Protein AF-0000000078511393 (afdb_homodimer)

Solvent-accessible surface area (backbone atoms only — not comparable to full-atom values): 33501 Å² total; per-residue (Å²): 124,83,85,69,61,83,56,38,79,64,50,38,67,66,42,56,31,80,52,34,59,88,73,84,54,63,64,40,67,82,50,78,73,75,74,79,82,67,71,33,25,36,40,36,30,40,39,42,72,92,37,45,67,39,40,51,51,43,50,43,23,46,54,34,36,78,50,62,76,45,81,81,62,64,69,88,68,57,62,88,63,53,45,48,44,35,40,35,16,26,69,52,62,53,48,86,48,57,86,41,86,64,43,66,75,23,39,40,36,29,39,56,57,46,43,56,50,43,46,44,64,56,70,55,43,48,47,34,48,56,73,28,50,33,38,36,47,29,57,36,52,46,44,48,88,57,33,38,32,59,60,42,52,52,48,34,60,73,62,52,41,26,30,29,24,55,6,24,38,79,86,68,26,63,81,89,52,73,56,46,43,51,45,94,88,40,57,57,50,31,62,34,74,43,76,38,89,94,74,46,72,24,42,90,81,46,63,45,60,74,26,8,19,43,52,62,82,53,45,28,32,25,26,41,67,21,36,32,16,45,52,24,52,49,48,70,88,40,40,72,52,44,63,50,44,72,54,44,36,58,25,15,84,60,59,18,56,61,11,14,25,26,29,28,69,30,27,30,27,34,60,70,67,66,79,77,55,49,91,44,41,67,44,32,52,51,31,36,51,53,38,25,52,51,44,53,50,43,46,51,49,12,52,71,70,27,83,84,54,69,64,68,79,68,62,79,107,123,84,84,69,61,83,56,38,79,62,50,36,68,68,42,55,32,78,51,36,57,86,74,85,56,63,63,41,66,82,53,77,72,75,76,78,81,68,72,32,27,36,41,36,31,40,40,43,71,90,38,47,68,40,40,52,52,44,51,41,24,46,52,35,40,80,51,63,79,46,82,83,62,65,71,88,68,58,66,91,63,53,47,47,43,35,42,34,16,24,69,50,62,54,48,86,46,58,87,39,86,63,43,69,75,23,40,40,36,27,39,58,57,45,44,55,49,46,47,43,64,55,71,54,43,49,46,35,49,58,73,27,51,36,39,35,46,30,57,38,52,46,44,48,88,57,34,38,32,59,61,42,51,53,48,34,61,74,62,51,42,25,30,32,24,57,8,27,39,77,86,70,25,62,81,89,54,77,57,46,43,51,45,94,86,41,58,58,48,31,62,38,72,44,76,40,89,94,73,46,73,26,40,92,81,46,63,45,59,75,28,7,19,45,52,61,79,52,45,29,34,24,26,41,68,23,38,32,17,45,54,26,53,47,48,68,88,40,39,72,52,45,63,52,44,72,54,46,36,60,25,15,84,60,58,18,55,61,12,14,23,26,28,29,68,30,25,30,26,36,60,71,68,64,77,78,55,46,92,43,40,67,45,32,50,50,32,38,52,52,40,23,52,51,44,52,51,43,47,53,50,10,53,69,69,27,85,83,57,68,64,69,79,65,62,79,106

Foldseek 3Di:
DPDDDPPCVVPDPVVDQQAAEPQDWDPDDPIPPPPPPAAAEEEEEADEPVLLVLQLVVCCQQFVVVCVVVVPDDPVPRPDTSYAYEYEYQCQDQVVNVVRPCSVRHHYHYDHLAALQLCCLPPVALRYHVRHFKYKSAYSQKAFPQAHNVVVVVLLVVLQAQKEFAAADPPQADDDAPQSHADQVDQKAFFDQAQDPPRDGQHPPDQFPPGGLFDDNRIMMGGSQLVNVLSVLRDNVLRLSPQSRRVSCVSQVDRSRRRYIYGRSRHMHHNPDPPRCVVPVVVVVVSNVVSNVVSVVVVVVCVVVDPPDDDPNVVVD/DPDDDPPCVVPDPVVDQQAAEPQDWDPDDDIPPPPPPAAAEEEEEADEPVLLVLQLVVCCQQWVVVCVVVVPDDPVPRPDTSYAYEYEYQCQDQVVNVVRPCSVRHHYHYDHLAALQLCCLPPVALRHHVRHFKYKSAYSQKAFPQAHNVVVVVLLVVLQAQKEFAAADPPQADDDAPQSHADQVDQKAFFDAQQDPPGDGQDPPDQFPPGGLFDDNRTMMGGSQLCNVLSVLRDNVLRLSPQSRRVSCVSQVDRSRRRYIYGRSGHMHHNPDPDRCNVPVVVVVVSNVVSNVVSVVVVVVCVVVDPPDDDPNVVVD

InterPro domains:
  IPR007877 Protein of unknown function DUF707 [PF05212] (4-72)
  IPR007877 Protein of unknown function DUF707 [PF05212] (75-304)
  IPR007877 Protein of unknown function DUF707 [PTHR31210] (3-306)

Nearest PDB structures (foldseek):
  8bz7-assembly2_B  TM=5.680E-01  e=9.044E-05  Listeria monocytogenes
  4kt7-assembly1_A  TM=5.325E-01  e=1.238E-04  Anaerococcus prevotii DSM 20548
  6h4m-assembly4_Q  TM=5.517E-01  e=2.473E-04  Staphylococcus aureus subsp. aureus N315
  4kt7-assembly1_B  TM=5.233E-01  e=2.322E-04  Anaerococcus prevotii DSM 20548
  2pa4-assembly1_B  TM=4.395E-01  e=1.350E-03  Corynebacterium glutamicum ATCC 13032

Organism: Citrus clementina (NCBI:txid85681)

Radius of gyration: 25.62 Å; Cα contacts (8 Å, |Δi|>4): 1292; chains: 2; bounding box: 56×79×61 Å

Secondary structure (DSSP, 8-state):
---PPTT-TTS-GGG-----------SSSS-----TTS--EEEEEEE-GGGHHHHHHHHHHHHSHHHHT-TT--GGG--S-SEEEEEEETTS--GGGTTSTTGGGSEEEE-TT--HHHHHHHH--TTTSTT-SEEEEE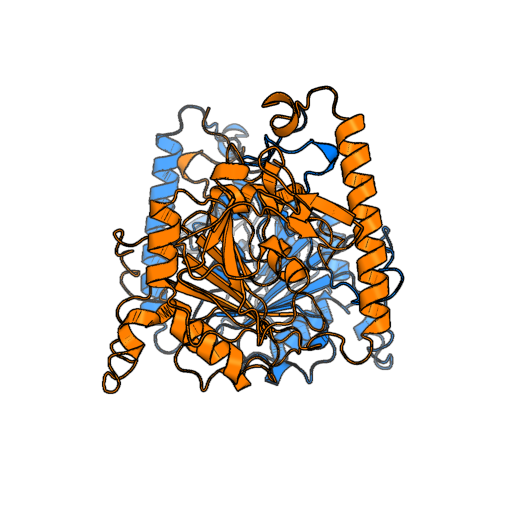-S-EE-TT--HHHHHHHHHHHT-SEEEEEEPTTTS--S-GGGB--TT-SEE-B--SB-TTS-B--TT--STTTBS---TTS-EEEHHHHHHHHHHS-SS-SS-TTGGGGGGGGSSS-HHHHEEEEEEEEEEE-----SSGGGHHHHHHHHHHHHHHHHHHHHHHHHH-TT---HHHHT-/---PPTT-TTS-GGG-----------SSSS-----TTS--EEEEEEE-GGGHHHHHHHHHHHHSHHHHT-TT--GGG--S-SEEEEEEETTS--GGGTTSTTGGGSEEEE-TT--HHHHHHHH--TTTSTT-SEEEEE-S-EE-TT--HHHHHHHHHHHT-SEEEEEEPTTTS--S-GGGB--TT-SEE-B--SEETTTEEP-TT--STTTBS---TTS-EEEHHHHHHHHHHS-SS-SS-TTGGGGGGGGSSS-HHHHEEEEEEEEEEE-----SSGGGHHHHHHHHHHHHHHHHHHHHHHHHH-TT---HHHHT-

Sequence (634 aa):
TQWRPRGSETLPSGIVARTSDYEMRSLSGKGNKKNSKTSMSLLAIAAGIKQKESVNKIVKKVKYAEYFLLQFVSMSQFPPSDFVVMLFHYDGVVDAWRDLEWSAHAIHVSAINQTKWWFAKRFLHPDIISDYAYVFLWDEDLGVDNFNGKRYISIVKEEGLEISQPALDPDLSELHHHLTVRNNRTRVHRKIHKLISGGRKCDLNSTKPPCAGFVEMMAPVFSIASWRCAWHMIQNDLVHAWGVDFQLGYCGQGDPTKSIGIVDAEYIVHYGLPTLGGLVAKKVRNRSYVELEIFKNRWRSSVKDDDCWVDLLEQSKTQWRPRGSETLPSGIVARTSDYEMRSLSGKGNKKNSKTSMSLLAIAAGIKQKESVNKIVKKVKYAEYFLLQFVSMSQFPPSDFVVMLFHYDGVVDAWRDLEWSAHAIHVSAINQTKWWFAKRFLHPDIISDYAYVFLWDEDLGVDNFNGKRYISIVKEEGLEISQPALDPDLSELHHHLTVRNNRTRVHRKIHKLISGGRKCDLNSTKPPCAGFVEMMAPVFSIASWRCAWHMIQNDLVHAWGVDFQLGYCGQGDPTKSIGIVDAEYIVHYGLPTLGGLVAKKVRNRSYVELEIFKNRWRSSVKDDDCWVDLLEQSK

Structure (mmCIF, N/CA/C/O backbone):
data_AF-0000000078511393-model_v1
#
loop_
_entity.id
_entity.type
_entity.pdbx_description
1 polymer 'Uncharacterized protein'
#
loop_
_atom_site.group_PDB
_atom_site.id
_atom_site.type_symbol
_atom_site.label_atom_id
_atom_site.label_alt_id
_atom_site.label_comp_id
_atom_site.label_asym_id
_atom_site.label_entity_id
_atom_site.label_seq_id
_atom_site.pdbx_PDB_ins_code
_atom_site.Cartn_x
_atom_site.Cartn_y
_atom_site.Cartn_z
_atom_site.occupancy
_atom_site.B_iso_or_equiv
_atom_site.auth_seq_id
_atom_site.auth_comp_id
_atom_site.auth_asym_id
_atom_site.auth_atom_id
_atom_site.pdbx_PDB_model_num
ATOM 1 N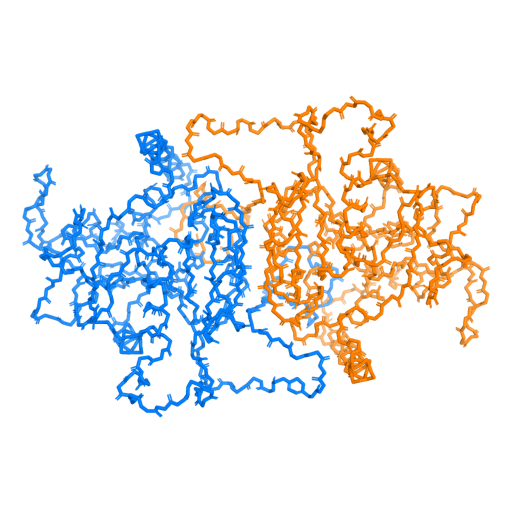 N . THR A 1 1 ? 24.219 -5.52 15.031 1 37.34 1 THR A N 1
ATOM 2 C CA . THR A 1 1 ? 23.797 -4.129 14.938 1 37.34 1 THR A CA 1
ATOM 3 C C . THR A 1 1 ? 22.391 -4.031 14.336 1 37.34 1 THR A C 1
ATOM 5 O O . THR A 1 1 ? 22.125 -4.621 13.289 1 37.34 1 THR A O 1
ATOM 8 N N . GLN A 1 2 ? 21.516 -3.951 15.242 1 53.78 2 GLN A N 1
ATOM 9 C CA . GLN A 1 2 ? 20.109 -4.008 14.844 1 53.78 2 GLN A CA 1
ATOM 10 C C . GLN A 1 2 ? 19.859 -3.129 13.625 1 53.78 2 GLN A C 1
ATOM 12 O O . GLN A 1 2 ? 20.25 -1.964 13.594 1 53.78 2 GLN A O 1
ATOM 17 N N . TRP A 1 3 ? 19.797 -3.75 12.406 1 67.31 3 TRP A N 1
ATOM 18 C CA . TRP A 1 3 ? 19.516 -3.07 11.148 1 67.31 3 TRP A CA 1
ATOM 19 C C . TRP A 1 3 ? 18.516 -1.941 11.352 1 67.31 3 TRP A C 1
ATOM 21 O O . TRP A 1 3 ? 17.484 -2.125 12.023 1 67.31 3 TRP A O 1
ATOM 31 N N . ARG A 1 4 ? 19.078 -0.678 11.18 1 81.81 4 ARG A N 1
ATOM 32 C CA . ARG A 1 4 ? 18.219 0.5 11.273 1 81.81 4 ARG A CA 1
ATOM 33 C C . ARG A 1 4 ? 17.734 0.942 9.898 1 81.81 4 ARG A C 1
ATOM 35 O O . ARG A 1 4 ? 18.547 1.107 8.977 1 81.81 4 ARG A O 1
ATOM 42 N N . PRO A 1 5 ? 16.469 1.004 9.812 1 88.19 5 PRO A N 1
ATOM 43 C CA . PRO A 1 5 ? 15.977 1.471 8.516 1 88.19 5 PRO A CA 1
ATOM 44 C C . PRO A 1 5 ? 16.453 2.883 8.18 1 88.19 5 PRO A C 1
ATOM 46 O O . PRO A 1 5 ? 16.562 3.73 9.07 1 88.19 5 PRO A O 1
ATOM 49 N N . ARG A 1 6 ? 16.688 3.027 6.922 1 88.06 6 ARG A N 1
ATOM 50 C CA . ARG A 1 6 ? 17.078 4.352 6.449 1 88.06 6 ARG A CA 1
ATOM 51 C C . ARG A 1 6 ? 16.047 5.402 6.844 1 88.06 6 ARG A C 1
ATOM 53 O O . ARG A 1 6 ? 14.844 5.172 6.727 1 88.06 6 ARG A O 1
ATOM 60 N N . GLY A 1 7 ? 16.516 6.535 7.379 1 91 7 GLY A N 1
ATOM 61 C CA . GLY A 1 7 ? 15.648 7.648 7.715 1 91 7 GLY A CA 1
ATOM 62 C C . GLY A 1 7 ? 15.211 7.645 9.172 1 91 7 GLY A C 1
ATOM 63 O O . GLY A 1 7 ? 14.594 8.602 9.641 1 91 7 GLY A O 1
ATOM 64 N N . SER A 1 8 ? 15.555 6.625 9.875 1 93.5 8 SER A N 1
ATOM 65 C CA . SER A 1 8 ? 15.133 6.535 11.273 1 93.5 8 SER A CA 1
ATOM 66 C C . SER A 1 8 ? 16.297 6.785 12.219 1 93.5 8 SER A C 1
ATOM 68 O O . SER A 1 8 ? 16.234 6.453 13.406 1 93.5 8 SER A O 1
ATOM 70 N N . GLU A 1 9 ? 17.391 7.355 11.766 1 93.38 9 GLU A N 1
ATOM 71 C CA . GLU A 1 9 ? 18.641 7.477 12.516 1 93.38 9 GLU A CA 1
ATOM 72 C C . GLU A 1 9 ? 18.484 8.391 13.719 1 93.38 9 GLU A C 1
ATOM 74 O O . GLU A 1 9 ? 19.188 8.25 14.719 1 93.38 9 GLU A O 1
ATOM 79 N N . THR A 1 10 ? 17.578 9.281 13.648 1 96 10 THR A N 1
ATOM 80 C CA . THR A 1 10 ? 17.406 10.258 14.711 1 96 10 THR A CA 1
ATOM 81 C C . THR A 1 10 ? 16.484 9.711 15.805 1 96 10 THR A C 1
ATOM 83 O O . THR A 1 10 ? 16.312 10.344 16.844 1 96 10 THR A O 1
ATOM 86 N N . LEU A 1 11 ? 15.906 8.516 15.609 1 97.44 11 LEU A N 1
ATOM 87 C CA . LEU A 1 11 ? 14.984 7.914 16.562 1 97.44 11 LEU A CA 1
ATOM 88 C C . LEU A 1 11 ? 15.695 6.883 17.438 1 97.44 11 LEU A C 1
ATOM 90 O O . LEU A 1 11 ? 16.594 6.176 16.969 1 97.44 11 LEU A O 1
ATOM 94 N N . PRO A 1 12 ? 15.359 6.867 18.734 1 97 12 PRO A N 1
ATOM 95 C CA . PRO A 1 12 ? 15.844 5.711 19.484 1 97 12 PRO A CA 1
ATOM 96 C C . PRO A 1 12 ? 15.352 4.383 18.922 1 97 12 PRO A C 1
ATOM 98 O O . PRO A 1 12 ? 14.219 4.289 18.453 1 97 12 PRO A O 1
ATOM 101 N N . SER A 1 13 ? 16.156 3.42 19.016 1 95.94 13 SER A N 1
ATOM 102 C CA . SER A 1 13 ? 15.938 2.189 18.25 1 95.94 13 SER A CA 1
ATOM 103 C C . SER A 1 13 ? 14.641 1.506 18.688 1 95.94 13 SER A C 1
ATOM 105 O O . SER A 1 13 ? 13.938 0.926 17.859 1 95.94 13 SER A O 1
ATOM 107 N N . GLY A 1 14 ? 14.25 1.638 19.969 1 96.62 14 GLY A N 1
ATOM 108 C CA . GLY A 1 14 ? 13.102 0.92 20.5 1 96.62 14 GLY A CA 1
ATOM 109 C C . GLY A 1 14 ? 11.781 1.448 19.969 1 96.62 14 GLY A C 1
ATOM 110 O O . GLY A 1 14 ? 10.766 0.748 20.016 1 96.62 14 GLY A O 1
ATOM 111 N N . ILE A 1 15 ? 11.727 2.721 19.469 1 97.88 15 ILE A N 1
ATOM 112 C CA . ILE A 1 15 ? 10.477 3.316 19.016 1 97.88 15 ILE A CA 1
ATOM 113 C C . ILE A 1 15 ? 10.273 3.027 17.531 1 97.88 15 ILE A C 1
ATOM 115 O O . ILE A 1 15 ? 9.18 3.244 17 1 97.88 15 ILE A O 1
ATOM 119 N N . VAL A 1 16 ? 11.344 2.607 16.828 1 97.38 16 VAL A N 1
ATOM 120 C CA . VAL A 1 16 ? 11.305 2.398 15.383 1 97.38 16 VAL A CA 1
ATOM 121 C C . VAL A 1 16 ? 10.414 1.196 15.062 1 97.38 16 VAL A C 1
ATOM 123 O O . VAL A 1 16 ? 10.711 0.072 15.469 1 97.38 16 VAL A O 1
ATOM 126 N N . ALA A 1 17 ? 9.297 1.472 14.406 1 96.88 17 ALA A N 1
ATOM 127 C CA . ALA A 1 17 ? 8.391 0.433 13.93 1 96.88 17 ALA A CA 1
ATOM 128 C C . ALA A 1 17 ? 8.539 0.229 12.422 1 96.88 17 ALA A C 1
ATOM 130 O O . ALA A 1 17 ? 7.973 0.982 11.625 1 96.88 17 ALA A O 1
ATOM 131 N N . ARG A 1 18 ? 9.109 -0.827 12.008 1 94.75 18 ARG A N 1
ATOM 132 C CA . ARG A 1 18 ? 9.508 -1.037 10.625 1 94.75 18 ARG A CA 1
ATOM 133 C C . ARG A 1 18 ? 8.414 -1.76 9.844 1 94.75 18 ARG A C 1
ATOM 135 O O . ARG A 1 18 ? 8.43 -1.764 8.609 1 94.75 18 ARG A O 1
ATOM 142 N N . THR A 1 19 ? 7.559 -2.428 10.602 1 95.19 19 THR A N 1
ATOM 143 C CA . THR A 1 19 ? 6.586 -3.297 9.938 1 95.19 19 THR A CA 1
ATOM 144 C C . THR A 1 19 ? 5.164 -2.924 10.352 1 95.19 19 THR A C 1
ATOM 146 O O . THR A 1 19 ? 4.965 -2.115 11.258 1 95.19 19 THR A O 1
ATOM 149 N N . SER A 1 20 ? 4.195 -3.404 9.594 1 96.12 20 SER A N 1
ATOM 150 C CA . SER A 1 20 ? 2.77 -3.293 9.875 1 96.12 20 SER A CA 1
ATOM 151 C C . SER A 1 20 ? 2.023 -4.555 9.469 1 96.12 20 SER A C 1
ATOM 153 O O . SER A 1 20 ? 2.617 -5.633 9.375 1 96.12 20 SER A O 1
ATOM 155 N N . ASP A 1 21 ? 0.684 -4.543 9.438 1 95.38 21 ASP A N 1
ATOM 156 C CA . ASP A 1 21 ? -0.231 -5.598 9.008 1 95.38 21 ASP A CA 1
ATOM 157 C C . ASP A 1 21 ? -1.598 -5.02 8.641 1 95.38 21 ASP A C 1
ATOM 159 O O . ASP A 1 21 ? -1.92 -3.891 9.016 1 95.38 21 ASP A O 1
ATOM 163 N N . TYR A 1 22 ? -2.365 -5.766 7.961 1 96.69 22 TYR A N 1
ATOM 164 C CA . TYR A 1 22 ? -3.666 -5.281 7.516 1 96.69 22 TYR A CA 1
ATOM 165 C C . TYR A 1 22 ? -4.762 -5.664 8.508 1 96.69 22 TYR A C 1
ATOM 167 O O . TYR A 1 22 ? -5.945 -5.676 8.164 1 96.69 22 TYR A O 1
ATOM 175 N N . GLU A 1 23 ? -4.355 -5.965 9.727 1 92.38 23 GLU A N 1
ATOM 176 C CA . GLU A 1 23 ? -5.379 -6.238 10.734 1 92.38 23 GLU A CA 1
ATOM 177 C C . GLU A 1 23 ? -6.152 -4.973 11.094 1 92.38 23 GLU A C 1
ATOM 179 O O . GLU A 1 23 ? -5.559 -3.965 11.484 1 92.38 23 GLU A O 1
ATOM 184 N N . MET A 1 24 ? -7.445 -5.078 10.914 1 93.12 24 MET A N 1
ATOM 185 C CA . MET A 1 24 ? -8.289 -3.947 11.297 1 93.12 24 MET A CA 1
ATOM 186 C C . MET A 1 24 ? -8.375 -3.822 12.812 1 93.12 24 MET A C 1
ATOM 188 O O . MET A 1 24 ? -8.43 -4.828 13.523 1 93.12 24 MET A O 1
ATOM 192 N N . ARG A 1 25 ? -8.344 -2.602 13.211 1 93 25 ARG A N 1
ATOM 193 C CA . ARG A 1 25 ? -8.336 -2.312 14.641 1 93 25 ARG A CA 1
ATOM 194 C C . ARG A 1 25 ? -9.609 -1.578 15.055 1 93 25 ARG A C 1
ATOM 196 O O . ARG A 1 25 ? -10.109 -0.727 14.32 1 93 25 ARG A O 1
ATOM 203 N N . SER A 1 26 ? -9.992 -1.906 16.266 1 91.56 26 SER A N 1
ATOM 204 C CA . SER A 1 26 ? -11.18 -1.238 16.797 1 91.56 26 SER A CA 1
ATOM 205 C C . SER A 1 26 ? -10.891 0.223 17.125 1 91.56 26 SER A C 1
ATOM 207 O O . SER A 1 26 ? -9.789 0.558 17.562 1 91.56 26 SER A O 1
ATOM 209 N N . LEU A 1 27 ? -11.898 1.019 16.984 1 92.81 27 LEU A N 1
ATOM 210 C CA . LEU A 1 27 ? -11.789 2.441 17.281 1 92.81 27 LEU A CA 1
ATOM 211 C C . LEU A 1 27 ? -11.781 2.678 18.781 1 92.81 27 LEU A C 1
ATOM 213 O O . LEU A 1 27 ? -11.305 3.715 19.25 1 92.81 27 LEU A O 1
ATOM 217 N N . SER A 1 28 ? -12.414 1.742 19.453 1 90.56 28 SER A N 1
ATOM 218 C CA . SER A 1 28 ? -12.594 1.904 20.891 1 90.56 28 SER A CA 1
ATOM 219 C C . SER A 1 28 ? -12.352 0.591 21.625 1 90.56 28 SER A C 1
ATOM 221 O O . SER A 1 28 ? -12.055 -0.43 21 1 90.56 28 SER A O 1
ATOM 223 N N . GLY A 1 29 ? -12.281 0.732 22.938 1 83.06 29 GLY A N 1
ATOM 224 C CA . GLY A 1 29 ? -12.133 -0.466 23.75 1 83.06 29 GLY A CA 1
ATOM 225 C C . GLY A 1 29 ? -10.695 -0.943 23.844 1 83.06 29 GLY A C 1
ATOM 226 O O . GLY A 1 29 ? -9.766 -0.212 23.5 1 83.06 29 GLY A O 1
ATOM 227 N N . LYS A 1 30 ? -10.453 -2.199 24.531 1 75.12 30 LYS A N 1
ATOM 228 C CA . LYS A 1 30 ? -9.141 -2.75 24.828 1 75.12 30 LYS A CA 1
ATOM 229 C C . LYS A 1 30 ? -8.539 -3.443 23.609 1 75.12 30 LYS A C 1
ATOM 231 O O . LYS A 1 30 ? -9.07 -4.449 23.141 1 75.12 30 LYS A O 1
ATOM 236 N N . GLY A 1 31 ? -8.445 -2.721 22.547 1 65.69 31 GLY A N 1
ATOM 237 C CA . GLY A 1 31 ? -7.82 -3.258 21.344 1 65.69 31 GLY A CA 1
ATOM 238 C C . GLY A 1 31 ? -7.84 -4.773 21.297 1 65.69 31 GLY A C 1
ATOM 239 O O . GLY A 1 31 ? -8.031 -5.434 22.312 1 65.69 31 GLY A O 1
ATOM 240 N N . ASN A 1 32 ? -8.055 -5.316 20.125 1 59.19 32 ASN A N 1
ATOM 241 C CA . ASN A 1 32 ? -8.102 -6.766 19.969 1 59.19 32 ASN A CA 1
ATOM 242 C C . ASN A 1 32 ? -6.797 -7.418 20.406 1 59.19 32 ASN A C 1
ATOM 244 O O . ASN A 1 32 ? -5.715 -6.969 20.031 1 59.19 32 ASN A O 1
ATOM 248 N N . LYS A 1 33 ? -6.773 -8.023 21.641 1 54.22 33 LYS A N 1
ATOM 249 C CA . LYS A 1 33 ? -5.633 -8.875 21.938 1 54.22 33 LYS A CA 1
ATOM 250 C C . LYS A 1 33 ? -5.328 -9.82 20.781 1 54.22 33 LYS A C 1
ATOM 252 O O . LYS A 1 33 ? -6.227 -10.492 20.266 1 54.22 33 LYS A O 1
ATOM 257 N N . LYS A 1 34 ? -4.32 -9.516 20.078 1 55.94 34 LYS A N 1
ATOM 258 C CA . LYS A 1 34 ? -3.938 -10.469 19.031 1 55.94 34 LYS A CA 1
ATOM 259 C C . LYS A 1 34 ? -3.965 -11.898 19.562 1 55.94 34 LYS A C 1
ATOM 261 O O . LYS A 1 34 ? -3.385 -12.188 20.609 1 55.94 34 LYS A O 1
ATOM 266 N N . ASN A 1 35 ? -5 -12.703 19.344 1 50.62 35 ASN A N 1
ATOM 267 C CA . ASN A 1 35 ? -4.859 -14.125 19.609 1 50.62 35 ASN A CA 1
ATOM 268 C C . ASN A 1 35 ? -3.688 -14.727 18.844 1 50.62 35 ASN A C 1
ATOM 270 O O . ASN A 1 35 ? -3.691 -14.742 17.609 1 50.62 35 ASN A O 1
ATOM 274 N N . SER A 1 36 ? -2.385 -14.586 19.391 1 54.53 36 SER A N 1
ATOM 275 C CA . SER A 1 36 ? -1.04 -14.922 18.938 1 54.53 36 SER A CA 1
ATOM 276 C C . SER A 1 36 ? -1.023 -16.25 18.188 1 54.53 36 SER A C 1
ATOM 278 O O . SER A 1 36 ? -0.039 -16.578 17.531 1 54.53 36 SER A O 1
ATOM 280 N N . LYS A 1 37 ? -2.006 -17.125 18.375 1 52.91 37 LYS A N 1
ATOM 281 C CA . LYS A 1 37 ? -1.596 -18.5 18.125 1 52.91 37 LYS A CA 1
ATOM 282 C C . LYS A 1 37 ? -1.649 -18.812 16.625 1 52.91 37 LYS A C 1
ATOM 284 O O . LYS A 1 37 ? -1.071 -19.812 16.188 1 52.91 37 LYS A O 1
ATOM 289 N N . THR A 1 38 ? -2.574 -18.203 15.773 1 61.28 38 THR A N 1
ATOM 290 C CA . THR A 1 38 ? -2.646 -18.719 14.406 1 61.28 38 THR A CA 1
ATOM 291 C C . THR A 1 38 ? -2.033 -17.719 13.43 1 61.28 38 THR A C 1
ATOM 293 O O . THR A 1 38 ? -2.271 -16.516 13.531 1 61.28 38 THR A O 1
ATOM 296 N N . SER A 1 39 ? -1.102 -18.297 12.594 1 79.75 39 SER A N 1
ATOM 297 C CA . SER A 1 39 ? -0.425 -17.516 11.562 1 79.75 39 SER A CA 1
ATOM 298 C C . SER A 1 39 ? -1.396 -17.094 10.461 1 79.75 39 SER A C 1
ATOM 300 O O . SER A 1 39 ? -2.125 -17.922 9.914 1 79.75 39 SER A O 1
ATOM 302 N N . MET A 1 40 ? -1.599 -15.836 10.289 1 89.62 40 MET A N 1
ATOM 303 C CA . MET A 1 40 ? -2.488 -15.281 9.273 1 89.62 40 MET A CA 1
ATOM 304 C C . MET A 1 40 ? -1.814 -15.281 7.902 1 89.62 40 MET A C 1
ATOM 306 O O . MET A 1 40 ? -0.586 -15.266 7.812 1 89.62 40 MET A O 1
ATOM 310 N N . SER A 1 41 ? -2.691 -15.617 6.82 1 95.19 41 SER A N 1
ATOM 311 C CA . SER A 1 41 ? -2.27 -15.477 5.43 1 95.19 41 SER A CA 1
ATOM 312 C C . SER A 1 41 ? -3.08 -14.398 4.715 1 95.19 41 SER A C 1
ATOM 314 O O . SER A 1 41 ? -4.051 -13.875 5.266 1 95.19 41 SER A O 1
ATOM 316 N N . LEU A 1 42 ? -2.564 -13.977 3.652 1 97.06 42 LEU A N 1
ATOM 317 C CA . LEU A 1 42 ? -3.203 -12.906 2.893 1 97.06 42 LEU A CA 1
ATOM 318 C C . LEU A 1 42 ? -3.635 -13.406 1.516 1 97.06 42 LEU A C 1
ATOM 320 O O . LEU A 1 42 ? -2.854 -14.047 0.812 1 97.06 42 LEU A O 1
ATOM 324 N N . LEU A 1 43 ? -4.934 -13.266 1.166 1 97.88 43 LEU A N 1
ATOM 325 C CA . LEU A 1 43 ? -5.461 -13.5 -0.175 1 97.88 43 LEU A CA 1
ATOM 326 C C . LEU A 1 43 ? -5.703 -12.172 -0.897 1 97.88 43 LEU A C 1
ATOM 328 O O . LEU A 1 43 ? -6.523 -11.367 -0.459 1 97.88 43 LEU A O 1
ATOM 332 N N . ALA A 1 44 ? -4.98 -11.93 -1.913 1 98.69 44 ALA A N 1
ATOM 333 C CA . ALA A 1 44 ? -5.117 -10.727 -2.732 1 98.69 44 ALA A CA 1
ATOM 334 C C . ALA A 1 44 ? -5.559 -11.078 -4.152 1 98.69 44 ALA A C 1
ATOM 336 O O . ALA A 1 44 ? -4.949 -11.93 -4.805 1 98.69 44 ALA A O 1
ATOM 337 N N . ILE A 1 45 ? -6.621 -10.43 -4.664 1 98.75 45 ILE A N 1
ATOM 338 C CA . ILE A 1 45 ? -7.188 -10.68 -5.984 1 98.75 45 ILE A CA 1
ATOM 339 C C . ILE A 1 45 ? -7.496 -9.352 -6.676 1 98.75 45 ILE A C 1
ATOM 341 O O . ILE A 1 45 ? -8.164 -8.484 -6.102 1 98.75 45 ILE A O 1
ATOM 345 N N . ALA A 1 46 ? -6.918 -9.125 -7.844 1 98.5 46 ALA A N 1
ATOM 346 C CA . ALA A 1 46 ? -7.465 -8.07 -8.703 1 98.5 46 ALA A CA 1
ATOM 347 C C . ALA A 1 46 ? -8.781 -8.523 -9.344 1 98.5 46 ALA A C 1
ATOM 349 O O . ALA A 1 46 ? -8.836 -9.562 -9.992 1 98.5 46 ALA A O 1
ATOM 350 N N . ALA A 1 47 ? -9.852 -7.746 -9.141 1 98.25 47 ALA A N 1
ATOM 351 C CA . ALA A 1 47 ? -11.164 -8.258 -9.5 1 98.25 47 ALA A CA 1
ATOM 352 C C . ALA A 1 47 ? -12.062 -7.148 -10.039 1 98.25 47 ALA A C 1
ATOM 354 O O . ALA A 1 47 ? -12 -6.012 -9.57 1 98.25 47 ALA A O 1
ATOM 355 N N . GLY A 1 48 ? -12.82 -7.492 -11.016 1 98 48 GLY A N 1
ATOM 356 C CA . GLY A 1 48 ? -13.93 -6.672 -11.469 1 98 48 GLY A CA 1
ATOM 357 C C . GLY A 1 48 ? -15.289 -7.211 -11.055 1 98 48 GLY A C 1
ATOM 358 O O . GLY A 1 48 ? -15.414 -8.391 -10.734 1 98 48 GLY A O 1
ATOM 359 N N . ILE A 1 49 ? -16.25 -6.371 -11.141 1 98.31 49 ILE A N 1
ATOM 360 C CA . ILE A 1 49 ? -17.562 -6.703 -10.617 1 98.31 49 ILE A CA 1
ATOM 361 C C . ILE A 1 49 ? -18.156 -7.867 -11.406 1 98.31 49 ILE A C 1
ATOM 363 O O . ILE A 1 49 ? -18.922 -8.672 -10.859 1 98.31 49 ILE A O 1
ATOM 367 N N . LYS A 1 50 ? -17.766 -8.086 -12.609 1 97.31 50 LYS A N 1
ATOM 368 C CA . LYS A 1 50 ? -18.281 -9.156 -13.445 1 97.31 50 LYS A CA 1
ATOM 369 C C . LYS A 1 50 ? -17.812 -10.523 -12.953 1 97.31 50 LYS A C 1
ATOM 371 O O . LYS A 1 50 ? -18.375 -11.555 -13.32 1 97.31 50 LYS A O 1
ATOM 376 N N . GLN A 1 51 ? -16.766 -10.547 -12.141 1 98.12 51 GLN A N 1
ATOM 377 C CA . GLN A 1 51 ? -16.234 -11.805 -11.625 1 98.12 51 GLN A CA 1
ATOM 378 C C . GLN A 1 51 ? -16.562 -11.977 -10.148 1 98.12 51 GLN A C 1
ATOM 380 O O . GLN A 1 51 ? -15.914 -12.758 -9.453 1 98.12 51 GLN A O 1
ATOM 385 N N . LYS A 1 52 ? -17.562 -11.258 -9.664 1 98.5 52 LYS A N 1
ATOM 386 C CA . LYS A 1 52 ? -17.938 -11.234 -8.25 1 98.5 52 LYS A CA 1
ATOM 387 C C . LYS A 1 52 ? -18.234 -12.641 -7.742 1 98.5 52 LYS A C 1
ATOM 389 O O . LYS A 1 52 ? -17.766 -13.039 -6.672 1 98.5 52 LYS A O 1
ATOM 394 N N . GLU A 1 53 ? -18.969 -13.43 -8.5 1 97.81 53 GLU A N 1
ATOM 395 C CA . GLU A 1 53 ? -19.344 -14.773 -8.07 1 97.81 53 GLU A CA 1
ATOM 396 C C . GLU A 1 53 ? -18.125 -15.68 -7.98 1 97.81 53 GLU A C 1
ATOM 398 O O . GLU A 1 53 ? -17.984 -16.453 -7.023 1 97.81 53 GLU A O 1
ATOM 403 N N . SER A 1 54 ? -17.312 -15.578 -8.961 1 97.81 54 SER A N 1
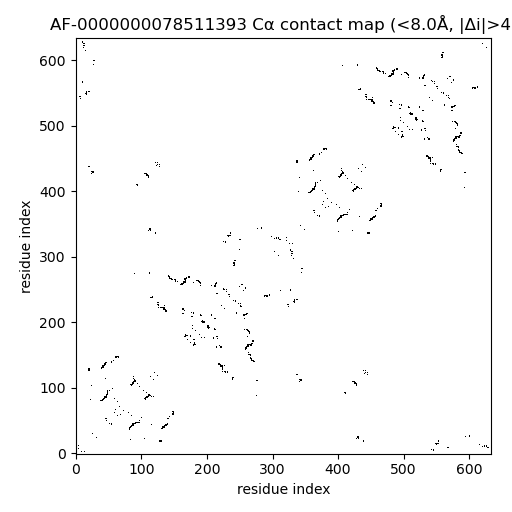ATOM 404 C CA . SER A 1 54 ? -16.094 -16.375 -8.945 1 97.81 54 SER A CA 1
ATOM 405 C C . SER A 1 54 ? -15.227 -16.016 -7.738 1 97.81 54 SER A C 1
ATOM 407 O O . SER A 1 54 ? -14.75 -16.906 -7.027 1 97.81 54 SER A O 1
ATOM 409 N N . VAL A 1 55 ? -15.031 -14.789 -7.496 1 98.5 55 VAL A N 1
ATOM 410 C CA . VAL A 1 55 ? -14.203 -14.32 -6.391 1 98.5 55 VAL A CA 1
ATOM 411 C C . VAL A 1 55 ? -14.828 -14.742 -5.062 1 98.5 55 VAL A C 1
ATOM 413 O O . VAL A 1 55 ? -14.117 -15.156 -4.141 1 98.5 55 VAL A O 1
ATOM 416 N N . ASN A 1 56 ? -16.188 -14.625 -4.977 1 97.88 56 ASN A N 1
ATOM 417 C CA . ASN A 1 56 ? -16.875 -15.086 -3.781 1 97.88 56 ASN A CA 1
ATOM 418 C C . ASN A 1 56 ? -16.562 -16.547 -3.49 1 97.88 56 ASN A C 1
ATOM 420 O O . ASN A 1 56 ? -16.281 -16.922 -2.348 1 97.88 56 ASN A O 1
ATOM 424 N N . LYS A 1 57 ? -16.594 -17.391 -4.469 1 96.81 57 LYS A N 1
ATOM 425 C CA . LYS A 1 57 ? -16.266 -18.797 -4.301 1 96.81 57 LYS A CA 1
ATOM 426 C C . LYS A 1 57 ? -14.82 -18.984 -3.863 1 96.81 57 LYS A C 1
ATOM 428 O O . LYS A 1 57 ? -14.531 -19.797 -2.982 1 96.81 57 LYS A O 1
ATOM 433 N N . ILE A 1 58 ? -13.922 -18.234 -4.445 1 97.81 58 ILE A N 1
ATOM 434 C CA . ILE A 1 58 ? -12.508 -18.328 -4.102 1 97.81 58 ILE A CA 1
ATOM 435 C C . ILE A 1 58 ? -12.312 -17.984 -2.623 1 97.81 58 ILE A C 1
ATOM 437 O O . ILE A 1 58 ? -11.68 -18.75 -1.885 1 97.81 58 ILE A O 1
ATOM 441 N N . VAL A 1 59 ? -12.867 -16.844 -2.211 1 96.44 59 VAL A N 1
ATOM 442 C CA . VAL A 1 59 ? -12.695 -16.406 -0.832 1 96.44 59 VAL A CA 1
ATOM 443 C C . VAL A 1 59 ? -13.25 -17.453 0.123 1 96.44 59 VAL A C 1
ATOM 445 O O . VAL A 1 59 ? -12.617 -17.797 1.127 1 96.44 59 VAL A O 1
ATOM 448 N N . LYS A 1 60 ? -14.375 -18.031 -0.196 1 93.5 60 LYS A N 1
ATOM 449 C CA . LYS A 1 60 ? -15 -19.047 0.663 1 93.5 60 LYS A CA 1
ATOM 450 C C . LYS A 1 60 ? -14.148 -20.297 0.741 1 93.5 60 LYS A C 1
ATOM 452 O O . LYS A 1 60 ? -14.016 -20.906 1.809 1 93.5 60 LYS A O 1
ATOM 457 N N . LYS A 1 61 ? -13.555 -20.656 -0.346 1 93.38 61 LYS A N 1
ATOM 458 C CA . LYS A 1 61 ? -12.766 -21.891 -0.392 1 93.38 61 LYS A CA 1
ATOM 459 C C . LYS A 1 61 ? -11.391 -21.688 0.239 1 93.38 61 LYS A C 1
ATOM 461 O O . LYS A 1 61 ? -10.797 -22.625 0.76 1 93.38 61 LYS A O 1
ATOM 466 N N . VAL A 1 62 ? -10.898 -20.531 0.187 1 90.56 62 VAL A N 1
ATOM 467 C CA . VAL A 1 62 ? -9.578 -20.234 0.743 1 90.56 62 VAL A CA 1
ATOM 468 C C . VAL A 1 62 ? -9.703 -19.938 2.236 1 90.56 62 VAL A C 1
ATOM 470 O O . VAL A 1 62 ? -8.93 -20.469 3.045 1 90.56 62 VAL A O 1
ATOM 473 N N . LYS A 1 63 ? -10.648 -19.219 2.617 1 80.25 63 LYS A N 1
ATOM 474 C CA . LYS A 1 63 ? -10.781 -18.703 3.975 1 80.25 63 LYS A CA 1
ATOM 475 C C . LYS A 1 63 ? -11.68 -19.594 4.816 1 80.25 63 LYS A C 1
ATOM 477 O O . LYS A 1 63 ? -11.453 -19.766 6.016 1 80.25 63 LYS A O 1
ATOM 482 N N . TYR A 1 64 ? -12.75 -20.25 4.238 1 68.31 64 TYR A N 1
ATOM 483 C CA . TYR A 1 64 ? -13.773 -20.906 5.035 1 68.31 64 TYR A CA 1
ATOM 484 C C . TYR A 1 64 ? -13.859 -22.391 4.699 1 68.31 64 TYR A C 1
ATOM 486 O O . TYR A 1 64 ? -14.93 -23 4.793 1 68.31 64 TYR A O 1
ATOM 494 N N . ALA A 1 65 ? -12.703 -22.953 4.18 1 62.47 65 ALA A N 1
ATOM 495 C CA . ALA A 1 65 ? -12.719 -24.328 3.666 1 62.47 65 ALA A CA 1
ATOM 496 C C . ALA A 1 65 ? -13.391 -25.281 4.652 1 62.47 65 ALA A C 1
ATOM 498 O O . ALA A 1 65 ? -14.102 -26.203 4.25 1 62.47 65 ALA A O 1
ATOM 499 N N . GLU A 1 66 ? -13.07 -25.156 5.855 1 57.41 66 GLU A N 1
ATOM 500 C CA . GLU A 1 66 ? -13.625 -26.141 6.777 1 57.41 66 GLU A CA 1
ATOM 501 C C . GLU A 1 66 ? -15.125 -25.922 6.977 1 57.41 66 GLU A C 1
ATOM 503 O O . GLU A 1 66 ? -15.859 -26.859 7.281 1 57.41 66 GLU A O 1
ATOM 508 N N . TYR A 1 67 ? -15.453 -24.672 6.73 1 52.72 67 TYR A N 1
ATOM 509 C CA . TYR A 1 67 ? -16.828 -24.391 7.141 1 52.72 67 TYR A CA 1
ATOM 510 C C . TYR A 1 67 ? -17.797 -24.672 5.996 1 52.72 67 TYR A C 1
ATOM 512 O O . TYR A 1 67 ? -19.016 -24.672 6.199 1 52.72 67 TYR A O 1
ATOM 520 N N . PHE A 1 68 ? -17.266 -24.734 4.785 1 49.38 68 PHE A N 1
ATOM 521 C CA . PHE A 1 68 ? -18.172 -25.016 3.678 1 49.38 68 PHE A CA 1
ATOM 522 C C . PHE A 1 68 ? -18.828 -26.375 3.846 1 49.38 68 PHE A C 1
ATOM 524 O O . PHE A 1 68 ? -19.922 -26.609 3.34 1 49.38 68 PHE A O 1
ATOM 531 N N . LEU A 1 69 ? -18.109 -27.297 4.383 1 44.78 69 LEU A N 1
ATOM 532 C CA . LEU A 1 69 ? -18.781 -28.578 4.582 1 44.78 69 LEU A CA 1
ATOM 533 C C . LEU A 1 69 ? -19.938 -28.453 5.566 1 44.78 69 LEU A C 1
ATOM 535 O O . LEU A 1 69 ? -20.766 -29.359 5.684 1 44.78 69 LEU A O 1
ATOM 539 N N . LEU A 1 70 ? -19.797 -27.406 6.41 1 44.31 70 LEU A N 1
ATOM 540 C CA . LEU A 1 70 ? -20.906 -27.359 7.355 1 44.31 70 LEU A CA 1
ATOM 541 C C . LEU A 1 70 ? -22.016 -26.453 6.84 1 44.31 70 LEU A C 1
ATOM 543 O O . LEU A 1 70 ? -21.828 -25.25 6.688 1 44.31 70 LEU A O 1
ATOM 547 N N . GLN A 1 71 ? -22.75 -26.859 5.816 1 42.41 71 GLN A N 1
ATOM 548 C CA . GLN A 1 71 ? -23.891 -26.266 5.141 1 42.41 71 GLN A CA 1
ATOM 549 C C . GLN A 1 71 ? -24.578 -25.219 6.027 1 42.41 71 GLN A C 1
ATOM 551 O O . GLN A 1 71 ? -25.203 -24.297 5.527 1 42.41 71 GLN A O 1
ATOM 556 N N . PHE A 1 72 ? -24.891 -25.5 7.336 1 41.44 72 PHE A N 1
ATOM 557 C CA . PHE A 1 72 ? -25.859 -24.797 8.172 1 41.44 72 PHE A CA 1
ATOM 558 C C . PHE A 1 72 ? -25.156 -23.781 9.062 1 41.44 72 PHE A C 1
ATOM 560 O O . PHE A 1 72 ? -25.734 -23.312 10.055 1 41.44 72 PHE A O 1
ATOM 567 N N . VAL A 1 73 ? -23.906 -23.562 9.016 1 41.59 73 VAL A N 1
ATOM 568 C CA . VAL A 1 73 ? -23.438 -22.672 10.055 1 41.59 73 VAL A CA 1
ATOM 569 C C . VAL A 1 73 ? -23.328 -21.25 9.508 1 41.59 73 VAL A C 1
ATOM 571 O O . VAL A 1 73 ? -22.859 -21.047 8.391 1 41.59 73 VAL A O 1
ATOM 574 N N . SER A 1 74 ? -24.172 -20.375 10.109 1 42.81 74 SER A N 1
ATOM 575 C CA . SER A 1 74 ? -24.172 -18.938 9.875 1 42.81 74 SER A CA 1
ATOM 576 C C . SER A 1 74 ? -22.75 -18.375 9.883 1 42.81 74 SER A C 1
ATOM 578 O O . SER A 1 74 ? -21.922 -18.797 10.68 1 42.81 74 SER A O 1
ATOM 580 N N . MET A 1 75 ? -22.344 -17.812 8.906 1 44 75 MET A N 1
ATOM 581 C CA . MET A 1 75 ? -21.078 -17.109 8.695 1 44 75 MET A CA 1
ATOM 582 C C . MET A 1 75 ? -20.703 -16.281 9.922 1 44 75 MET A C 1
ATOM 584 O O . MET A 1 75 ? -19.516 -15.992 10.133 1 44 75 MET A O 1
ATOM 588 N N . SER A 1 76 ? -21.703 -15.734 10.664 1 45.19 76 SER A N 1
ATOM 589 C CA . SER A 1 76 ? -21.391 -14.914 11.828 1 45.19 76 SER A CA 1
ATOM 590 C C . SER A 1 76 ? -20.469 -15.656 12.805 1 45.19 76 SER A C 1
ATOM 592 O O . SER A 1 76 ? -19.859 -15.039 13.68 1 45.19 76 SER A O 1
ATOM 594 N N . GLN A 1 77 ? -20.562 -16.938 12.797 1 43.44 77 GLN A N 1
ATOM 595 C CA . GLN A 1 77 ? -19.781 -17.734 13.742 1 43.44 77 GLN A CA 1
ATOM 596 C C . GLN A 1 77 ? -18.422 -18.109 13.148 1 43.44 77 GLN A C 1
ATOM 598 O O . GLN A 1 77 ? -17.766 -19.031 13.633 1 43.44 77 GLN A O 1
ATOM 603 N N . PHE A 1 78 ? -18.125 -17.438 12.133 1 45.75 78 PHE A N 1
ATOM 604 C CA . PHE A 1 78 ? -16.875 -17.891 11.539 1 45.75 78 PHE A CA 1
ATOM 605 C C . PHE A 1 78 ? -15.703 -17.609 12.477 1 45.75 78 PHE A C 1
ATOM 607 O O . PHE A 1 78 ? -15.57 -16.484 12.992 1 45.75 78 PHE A O 1
ATOM 614 N N . PRO A 1 79 ? -15.156 -18.609 13.102 1 48.12 79 PRO A N 1
ATOM 615 C CA . PRO A 1 79 ? -13.93 -18.422 13.883 1 48.12 79 PRO A CA 1
ATOM 616 C C . PRO A 1 79 ? -12.953 -17.453 13.227 1 48.12 79 PRO A C 1
ATOM 618 O O . PRO A 1 79 ? -13.039 -17.203 12.016 1 48.12 79 PRO A O 1
ATOM 621 N N . PRO A 1 80 ? -12.312 -16.672 14.102 1 51.06 80 PRO A N 1
ATOM 622 C CA . PRO A 1 80 ? -11.266 -15.758 13.617 1 51.06 80 PRO A CA 1
ATOM 623 C C . PRO A 1 80 ? -10.492 -16.328 12.438 1 51.06 80 PRO A C 1
ATOM 625 O O . PRO A 1 80 ? -10.141 -17.516 12.438 1 51.06 80 PRO A O 1
ATOM 628 N N . SER A 1 81 ? -10.836 -15.805 11.227 1 60.28 81 SER A N 1
ATOM 629 C CA . SER A 1 81 ? -10.32 -16.25 9.93 1 60.28 81 SER A CA 1
ATOM 630 C C . SER A 1 81 ? -8.797 -16.109 9.875 1 60.28 81 SER A C 1
ATOM 632 O O . SER A 1 81 ? -8.227 -15.211 10.484 1 60.28 81 SER A O 1
ATOM 634 N N . ASP A 1 82 ? -8.172 -17.172 9.375 1 81.88 82 ASP A N 1
ATOM 635 C CA . ASP A 1 82 ? -6.746 -17.359 9.148 1 81.88 82 ASP A CA 1
ATOM 636 C C . ASP A 1 82 ? -6.281 -16.578 7.91 1 81.88 82 ASP A C 1
ATOM 638 O O . ASP A 1 82 ? -5.121 -16.688 7.508 1 81.88 82 ASP A O 1
ATOM 642 N N . PHE A 1 83 ? -7.348 -15.805 7.305 1 90.25 83 PHE A N 1
ATOM 643 C CA . PHE A 1 83 ? -6.941 -15.086 6.105 1 90.25 83 PHE A CA 1
ATOM 644 C C . PHE A 1 83 ? -7.418 -13.641 6.145 1 90.25 83 PHE A C 1
ATOM 646 O O . PHE A 1 83 ? -8.539 -13.367 6.57 1 90.25 83 PHE A O 1
ATOM 653 N N . VAL A 1 84 ? -6.578 -12.727 5.828 1 94.5 84 VAL A N 1
ATOM 654 C CA . VAL A 1 84 ? -6.965 -11.375 5.434 1 94.5 84 VAL A CA 1
ATOM 655 C C . VAL A 1 84 ? -7.219 -11.336 3.928 1 94.5 84 VAL A C 1
ATOM 657 O O . VAL A 1 84 ? -6.461 -11.914 3.146 1 94.5 84 VAL A O 1
ATOM 660 N N . VAL A 1 85 ? -8.359 -10.781 3.494 1 97.12 85 VAL A N 1
ATOM 661 C CA . VAL A 1 85 ? -8.719 -10.68 2.082 1 97.12 85 VAL A CA 1
ATOM 662 C C . VAL A 1 85 ? -8.523 -9.242 1.606 1 97.12 85 VAL A C 1
ATOM 664 O O . VAL A 1 85 ? -8.977 -8.297 2.258 1 97.12 85 VAL A O 1
ATOM 667 N N . MET A 1 86 ? -7.824 -9.07 0.57 1 98.56 86 MET A N 1
ATOM 668 C CA . MET A 1 86 ? -7.645 -7.785 -0.104 1 98.56 86 MET A CA 1
ATOM 669 C C . MET A 1 86 ? -8.07 -7.871 -1.564 1 98.56 86 MET A C 1
ATOM 671 O O . MET A 1 86 ? -7.562 -8.703 -2.314 1 98.56 86 MET A O 1
ATOM 675 N N . LEU A 1 87 ? -9.055 -7.07 -1.982 1 98.88 87 LEU A N 1
ATOM 676 C CA . LEU A 1 87 ? -9.492 -7 -3.371 1 98.88 87 LEU A CA 1
ATOM 677 C C . LEU A 1 87 ? -9.008 -5.711 -4.031 1 98.88 87 LEU A C 1
ATOM 679 O O . LEU A 1 87 ? -9.125 -4.633 -3.449 1 98.88 87 LEU A O 1
ATOM 683 N N . PHE A 1 88 ? -8.414 -5.828 -5.18 1 98.88 88 PHE A N 1
ATOM 684 C CA . PHE A 1 88 ? -8 -4.734 -6.047 1 98.88 88 PHE A CA 1
ATOM 685 C C . PHE A 1 88 ? -9.008 -4.527 -7.172 1 98.88 88 PHE A C 1
ATOM 687 O O . PHE A 1 88 ? -9.102 -5.344 -8.094 1 98.88 88 PHE A O 1
ATOM 694 N N . HIS A 1 89 ? -9.734 -3.488 -7.09 1 98.75 89 HIS A N 1
ATOM 695 C CA . HIS A 1 89 ? -10.805 -3.232 -8.047 1 98.75 89 HIS A CA 1
ATOM 696 C C . HIS A 1 89 ? -10.297 -2.408 -9.227 1 98.75 89 HIS A C 1
ATOM 698 O O . HIS A 1 89 ? -10.164 -1.188 -9.125 1 98.75 89 HIS A O 1
ATOM 704 N N . TYR A 1 90 ? -10.109 -3.057 -10.344 1 97.94 90 TYR A N 1
ATOM 705 C CA . TYR A 1 90 ? -9.57 -2.369 -11.508 1 97.94 90 TYR A CA 1
ATOM 706 C C . TYR A 1 90 ? -10.68 -1.668 -12.289 1 97.94 90 TYR A C 1
ATOM 708 O O . TYR A 1 90 ? -10.398 -0.848 -13.172 1 97.94 90 TYR A O 1
ATOM 716 N N . ASP A 1 91 ? -11.945 -1.992 -11.945 1 97.06 91 ASP A N 1
ATOM 717 C CA . ASP A 1 91 ? -13.062 -1.418 -12.695 1 97.06 91 ASP A CA 1
ATOM 718 C C . ASP A 1 91 ? -13.719 -0.28 -11.914 1 97.06 91 ASP A C 1
ATOM 720 O O . ASP A 1 91 ? -14.703 0.301 -12.367 1 97.06 91 ASP A O 1
ATOM 724 N N . GLY A 1 92 ? -13.266 -0.02 -10.68 1 96.94 92 GLY A N 1
ATOM 725 C CA . GLY A 1 92 ? -13.734 1.111 -9.898 1 96.94 92 GLY A CA 1
ATOM 726 C C . GLY A 1 92 ? -14.992 0.802 -9.102 1 96.94 92 GLY A C 1
ATOM 727 O O . GLY A 1 92 ? -15.492 1.657 -8.367 1 96.94 92 GLY A O 1
ATOM 728 N N . VAL A 1 93 ? -15.5 -0.43 -9.211 1 98.25 93 VAL A N 1
ATOM 729 C CA . VAL A 1 93 ? -16.734 -0.794 -8.523 1 98.25 93 VAL A CA 1
ATOM 730 C C . VAL A 1 93 ? -16.391 -1.494 -7.207 1 98.25 93 VAL A C 1
ATOM 732 O O . VAL A 1 93 ? -15.844 -2.598 -7.207 1 98.25 93 VAL A O 1
ATOM 735 N N . VAL A 1 94 ? -16.766 -0.886 -6.094 1 98.62 94 VAL A N 1
ATOM 736 C CA . VAL A 1 94 ? -16.422 -1.432 -4.785 1 98.62 94 VAL A CA 1
ATOM 737 C C . VAL A 1 94 ? -17.688 -1.705 -3.98 1 98.62 94 VAL A C 1
ATOM 739 O O . VAL A 1 94 ? -17.844 -2.785 -3.408 1 98.62 94 VAL A O 1
ATOM 742 N N . ASP A 1 95 ? -18.641 -0.832 -4.008 1 98.38 95 ASP A N 1
ATOM 743 C CA . ASP A 1 95 ? -19.797 -0.887 -3.129 1 98.38 95 ASP A CA 1
ATOM 744 C C . ASP A 1 95 ? -20.688 -2.092 -3.455 1 98.38 95 ASP A C 1
ATOM 746 O O . ASP A 1 95 ? -21.344 -2.643 -2.572 1 98.38 95 ASP A O 1
ATOM 750 N N . ALA A 1 96 ? -20.672 -2.545 -4.664 1 98.25 96 ALA A N 1
ATOM 751 C CA . ALA A 1 96 ? -21.516 -3.658 -5.105 1 98.25 96 ALA A CA 1
ATOM 752 C C . ALA A 1 96 ? -21.031 -4.977 -4.516 1 98.25 96 ALA A C 1
ATOM 754 O O . ALA A 1 96 ? -21.719 -6 -4.617 1 98.25 96 ALA A O 1
ATOM 755 N N . TRP A 1 97 ? -19.922 -4.977 -3.848 1 98.25 97 TRP A N 1
ATOM 756 C CA . TRP A 1 97 ? -19.391 -6.184 -3.221 1 98.25 97 TRP A CA 1
ATOM 757 C C . TRP A 1 97 ? -19.875 -6.301 -1.776 1 98.25 97 TRP A C 1
ATOM 759 O O . TRP A 1 97 ? -19.672 -7.332 -1.13 1 98.25 97 TRP A O 1
ATOM 769 N N . ARG A 1 98 ? -20.578 -5.363 -1.248 1 96.38 98 ARG A N 1
ATOM 770 C CA . ARG A 1 98 ? -20.859 -5.23 0.177 1 96.38 98 ARG A CA 1
ATOM 771 C C . ARG A 1 98 ? -21.875 -6.273 0.626 1 96.38 98 ARG A C 1
ATOM 773 O O . ARG A 1 98 ? -22.047 -6.512 1.824 1 96.38 98 ARG A O 1
ATOM 780 N N . ASP A 1 99 ? -22.672 -6.77 -0.303 1 96.5 99 ASP A N 1
ATOM 781 C CA . ASP A 1 99 ? -23.688 -7.766 0.069 1 96.5 99 ASP A CA 1
ATOM 782 C C . ASP A 1 99 ? -23.031 -9.102 0.403 1 96.5 99 ASP A C 1
ATOM 784 O O . ASP A 1 99 ? -23.672 -10 0.941 1 96.5 99 ASP A O 1
ATOM 788 N N . LEU A 1 100 ? -21.719 -9.227 0.094 1 95.69 100 LEU A N 1
ATOM 789 C CA . LEU A 1 100 ? -21 -10.43 0.503 1 95.69 100 LEU A CA 1
ATOM 790 C C . LEU A 1 100 ? -20.594 -10.344 1.97 1 95.69 100 LEU A C 1
ATOM 792 O O . LEU A 1 100 ? -20.094 -9.312 2.42 1 95.69 100 LEU A O 1
ATOM 796 N N . GLU A 1 101 ? -20.75 -11.391 2.688 1 89.75 101 GLU A N 1
ATOM 797 C CA . GLU A 1 101 ? -20.594 -11.414 4.141 1 89.75 101 GLU A CA 1
ATOM 798 C C . GLU A 1 101 ? -19.172 -11.047 4.551 1 89.75 101 GLU A C 1
ATOM 800 O O . GLU A 1 101 ? -18.969 -10.344 5.543 1 89.75 101 GLU A O 1
ATOM 805 N N . TRP A 1 102 ? -18.234 -11.484 3.76 1 92.94 102 TRP A N 1
ATOM 806 C CA . TRP A 1 102 ? -16.828 -11.297 4.129 1 92.94 102 TRP A CA 1
ATOM 807 C C . TRP A 1 102 ? -16.328 -9.93 3.676 1 92.94 102 TRP A C 1
ATOM 809 O O . TRP A 1 102 ? -15.258 -9.484 4.094 1 92.94 102 TRP A O 1
ATOM 819 N N . SER A 1 103 ? -17.094 -9.203 2.861 1 95.19 103 SER A N 1
ATOM 820 C CA . SER A 1 103 ? -16.641 -7.996 2.182 1 95.19 103 SER A CA 1
ATOM 821 C C . SER A 1 103 ? -16.344 -6.879 3.178 1 95.19 103 SER A C 1
ATOM 823 O O . SER A 1 103 ? -15.391 -6.113 3 1 95.19 103 SER A O 1
ATOM 825 N N . ALA A 1 104 ? -17.109 -6.742 4.254 1 93.5 104 ALA A N 1
ATOM 826 C CA . ALA A 1 104 ? -16.953 -5.672 5.234 1 93.5 104 ALA A CA 1
ATOM 827 C C . ALA A 1 104 ? -15.648 -5.82 6.004 1 93.5 104 ALA A C 1
ATOM 829 O O . ALA A 1 104 ? -15.156 -4.859 6.602 1 93.5 104 ALA A O 1
ATOM 830 N N . HIS A 1 105 ? -15.055 -7.012 5.996 1 93.12 105 HIS A N 1
ATOM 831 C CA . HIS A 1 105 ? -13.828 -7.273 6.734 1 93.12 105 HIS A CA 1
ATOM 832 C C . HIS A 1 105 ? -12.625 -7.359 5.797 1 93.12 105 HIS A C 1
ATOM 834 O O . HIS A 1 105 ? -11.5 -7.59 6.246 1 93.12 105 HIS A O 1
ATOM 840 N N . ALA A 1 106 ? -12.875 -7.18 4.539 1 96.81 106 ALA A N 1
ATOM 841 C CA . ALA A 1 106 ? -11.805 -7.164 3.549 1 96.81 106 ALA A CA 1
ATOM 842 C C . ALA A 1 106 ? -11.289 -5.746 3.32 1 96.81 106 ALA A C 1
ATOM 844 O O . ALA A 1 106 ? -11.945 -4.773 3.686 1 96.81 106 ALA A O 1
ATOM 845 N N . ILE A 1 107 ? -10.102 -5.656 2.885 1 98.56 107 ILE A N 1
ATOM 846 C CA . ILE A 1 107 ? -9.547 -4.402 2.395 1 98.56 107 ILE A CA 1
ATOM 847 C C . ILE A 1 107 ? -9.797 -4.273 0.895 1 98.56 107 ILE A C 1
ATOM 849 O O . ILE A 1 107 ? -9.523 -5.203 0.132 1 98.56 107 ILE A O 1
ATOM 853 N N . HIS A 1 108 ? -10.414 -3.154 0.491 1 98.88 108 HIS A N 1
ATOM 854 C CA . HIS A 1 108 ? -10.672 -2.885 -0.918 1 98.88 108 HIS A CA 1
ATOM 855 C C . HIS A 1 108 ? -9.82 -1.724 -1.424 1 98.88 108 HIS A C 1
ATOM 857 O O . HIS A 1 108 ? -9.781 -0.661 -0.799 1 98.88 108 HIS A O 1
ATOM 863 N N . VAL A 1 109 ? -9.07 -1.94 -2.455 1 98.94 109 VAL A N 1
ATOM 864 C CA . VAL A 1 109 ? -8.281 -0.905 -3.117 1 98.94 109 VAL A CA 1
ATOM 865 C C . VAL A 1 109 ? -8.75 -0.743 -4.562 1 98.94 109 VAL A C 1
ATOM 867 O O . VAL A 1 109 ? -8.891 -1.729 -5.289 1 98.94 109 VAL A O 1
ATOM 870 N N . SER A 1 110 ? -9.031 0.503 -4.953 1 98.81 110 SER A N 1
ATOM 871 C CA . SER A 1 110 ? -9.508 0.759 -6.309 1 98.81 110 SER A CA 1
ATOM 872 C C . SER A 1 110 ? -8.578 1.71 -7.051 1 98.81 110 SER A C 1
ATOM 874 O O . SER A 1 110 ? -8.266 2.795 -6.555 1 98.81 110 SER A O 1
ATOM 876 N N . ALA A 1 111 ? -8.086 1.337 -8.125 1 98.25 111 ALA A N 1
ATOM 877 C CA . ALA A 1 111 ? -7.375 2.086 -9.156 1 98.25 111 ALA A CA 1
ATOM 878 C C . ALA A 1 111 ? -7.762 1.601 -10.547 1 98.25 111 ALA A C 1
ATOM 880 O O . ALA A 1 111 ? -7.488 0.454 -10.914 1 98.25 111 ALA A O 1
ATOM 881 N N . ILE A 1 112 ? -8.375 2.488 -11.297 1 96.62 112 ILE A N 1
ATOM 882 C CA . ILE A 1 112 ? -9.055 2.105 -12.523 1 96.62 112 ILE A CA 1
ATOM 883 C C . ILE A 1 112 ? -8.039 1.64 -13.562 1 96.62 112 ILE A C 1
ATOM 885 O O . ILE A 1 112 ? -7.012 2.289 -13.766 1 96.62 112 ILE A O 1
ATOM 889 N N . ASN A 1 113 ? -8.266 0.488 -14.156 1 95.88 113 ASN A N 1
ATOM 890 C CA . ASN A 1 113 ? -7.543 -0.104 -15.273 1 95.88 113 ASN A CA 1
ATOM 891 C C . ASN A 1 113 ? -6.109 -0.457 -14.891 1 95.88 113 ASN A C 1
ATOM 893 O O . ASN A 1 113 ? -5.195 -0.35 -15.711 1 95.88 113 ASN A O 1
ATOM 897 N N . GLN A 1 114 ? -5.887 -0.736 -13.602 1 97.38 114 GLN A N 1
ATOM 898 C CA . GLN A 1 114 ? -4.562 -1.197 -13.195 1 97.38 114 GLN A CA 1
ATOM 899 C C . GLN A 1 114 ? -4.531 -2.715 -13.039 1 97.38 114 GLN A C 1
ATOM 901 O O . GLN A 1 114 ? -5.562 -3.338 -12.773 1 97.38 114 GLN A O 1
ATOM 906 N N . THR A 1 115 ? -3.377 -3.279 -13.234 1 97.5 115 THR A N 1
ATOM 907 C CA . THR A 1 115 ? -3.221 -4.727 -13.281 1 97.5 115 THR A CA 1
ATOM 908 C C . THR A 1 115 ? -2.934 -5.285 -11.891 1 97.5 115 THR A C 1
ATOM 910 O O . THR A 1 115 ? -2.598 -4.535 -10.969 1 97.5 115 THR A O 1
ATOM 913 N N . LYS A 1 116 ? -3.07 -6.559 -11.75 1 98.12 116 LYS A N 1
ATOM 914 C CA . LYS A 1 116 ? -2.764 -7.281 -10.516 1 98.12 116 LYS A CA 1
ATOM 915 C C . LYS A 1 116 ? -1.369 -6.934 -10.008 1 98.12 116 LYS A C 1
ATOM 917 O O . LYS A 1 116 ? -1.187 -6.672 -8.812 1 98.12 116 LYS A O 1
ATOM 922 N N . TRP A 1 117 ? -0.427 -6.844 -10.859 1 98.44 117 TRP A N 1
ATOM 923 C CA . TRP A 1 117 ? 0.96 -6.676 -10.445 1 98.44 117 TRP A CA 1
ATOM 924 C C . TRP A 1 117 ? 1.274 -5.207 -10.172 1 98.44 117 TRP A C 1
ATOM 926 O O . TRP A 1 117 ? 2.156 -4.891 -9.375 1 98.44 117 TRP A O 1
ATOM 936 N N . TRP A 1 118 ? 0.548 -4.281 -10.859 1 98.38 118 TRP A N 1
ATOM 937 C CA . TRP A 1 118 ? 0.59 -2.889 -10.43 1 98.38 118 TRP A CA 1
ATOM 938 C C . TRP A 1 118 ? 0.171 -2.758 -8.969 1 98.38 118 TRP A C 1
ATOM 940 O O . TRP A 1 118 ? 0.875 -2.141 -8.172 1 98.38 118 TRP A O 1
ATOM 950 N N . PHE A 1 119 ? -0.928 -3.416 -8.594 1 98.81 119 PHE A N 1
ATOM 951 C CA . PHE A 1 119 ? -1.44 -3.375 -7.23 1 98.81 119 PHE A CA 1
ATOM 952 C C . PHE A 1 119 ? -0.475 -4.055 -6.27 1 98.81 119 PHE A C 1
ATOM 954 O O . PHE A 1 119 ? -0.15 -3.506 -5.215 1 98.81 119 PHE A O 1
ATOM 961 N N . ALA A 1 120 ? -0.007 -5.215 -6.641 1 98.75 120 ALA A N 1
ATOM 962 C CA . ALA A 1 120 ? 0.851 -5.984 -5.746 1 98.75 120 ALA A CA 1
ATOM 963 C C . ALA A 1 120 ? 2.104 -5.199 -5.371 1 98.75 120 ALA A C 1
ATOM 965 O O . ALA A 1 120 ? 2.516 -5.191 -4.211 1 98.75 120 ALA A O 1
ATOM 966 N N . LYS A 1 121 ? 2.725 -4.523 -6.344 1 98.62 121 LYS A N 1
ATOM 967 C CA . LYS A 1 121 ? 3.955 -3.768 -6.121 1 98.62 121 LYS A CA 1
ATOM 968 C C . LYS A 1 121 ? 3.713 -2.588 -5.184 1 98.62 121 LYS A C 1
ATOM 970 O O . LYS A 1 121 ? 4.609 -2.191 -4.434 1 98.62 121 LYS A O 1
ATOM 975 N N . ARG A 1 122 ? 2.547 -2.154 -5.098 1 98.62 122 ARG A N 1
ATOM 976 C CA . ARG A 1 122 ? 2.27 -0.91 -4.387 1 98.62 122 ARG A CA 1
ATOM 977 C C . ARG A 1 122 ? 1.597 -1.184 -3.045 1 98.62 122 ARG A C 1
ATOM 979 O O . ARG A 1 122 ? 1.783 -0.431 -2.086 1 98.62 122 ARG A O 1
ATOM 986 N N . PHE A 1 123 ? 0.856 -2.322 -2.908 1 98.81 123 PHE A N 1
ATOM 987 C CA . PHE A 1 123 ? 0.024 -2.482 -1.723 1 98.81 123 PHE A CA 1
ATOM 988 C C . PHE A 1 123 ? 0.432 -3.725 -0.938 1 98.81 123 PHE A C 1
ATOM 990 O O . PHE A 1 123 ? -0.116 -3.998 0.132 1 98.81 123 PHE A O 1
ATOM 997 N N . LEU A 1 124 ? 1.467 -4.434 -1.449 1 98.69 124 LEU A N 1
ATOM 998 C CA . LEU A 1 124 ? 1.924 -5.621 -0.737 1 98.69 124 LEU A CA 1
ATOM 999 C C . LEU A 1 124 ? 3.414 -5.531 -0.43 1 98.69 124 LEU A C 1
ATOM 1001 O O . LEU A 1 124 ? 4.141 -6.523 -0.56 1 98.69 124 LEU A O 1
ATOM 1005 N N . HIS A 1 125 ? 3.824 -4.344 -0.068 1 98.38 125 HIS A N 1
ATOM 1006 C CA . HIS A 1 125 ? 5.211 -4.191 0.365 1 98.38 125 HIS A CA 1
ATOM 1007 C C . HIS A 1 125 ? 5.555 -5.188 1.471 1 98.38 125 HIS A C 1
ATOM 1009 O O . HIS A 1 125 ? 4.77 -5.375 2.406 1 98.38 125 HIS A O 1
ATOM 1015 N N . PRO A 1 126 ? 6.754 -5.781 1.421 1 97.25 126 PRO A N 1
ATOM 1016 C CA . PRO A 1 126 ? 7.098 -6.855 2.357 1 97.25 126 PRO A CA 1
ATOM 1017 C C . PRO A 1 126 ? 7.074 -6.395 3.814 1 97.25 126 PRO A C 1
ATOM 1019 O O . PRO A 1 126 ? 6.738 -7.18 4.707 1 97.25 126 PRO A O 1
ATOM 1022 N N . ASP A 1 127 ? 7.391 -5.164 4.117 1 96.38 127 ASP A N 1
ATOM 1023 C CA . ASP A 1 127 ? 7.359 -4.664 5.488 1 96.38 127 ASP A CA 1
ATOM 1024 C C . ASP A 1 127 ? 5.926 -4.574 6.008 1 96.38 127 ASP A C 1
ATOM 1026 O O . ASP A 1 127 ? 5.695 -4.641 7.215 1 96.38 127 ASP A O 1
ATOM 1030 N N . ILE A 1 128 ? 4.957 -4.418 5.125 1 98 128 ILE A N 1
ATOM 1031 C CA . ILE A 1 128 ? 3.566 -4.258 5.535 1 98 128 ILE A CA 1
ATOM 1032 C C . ILE A 1 128 ? 2.941 -5.625 5.793 1 98 128 ILE A C 1
ATOM 1034 O O . ILE A 1 128 ? 2.072 -5.766 6.656 1 98 128 ILE A O 1
ATOM 1038 N N . ILE A 1 129 ? 3.42 -6.629 5.102 1 97 129 ILE A N 1
ATOM 1039 C CA . ILE A 1 129 ? 2.736 -7.91 5.23 1 97 129 ILE A CA 1
ATOM 1040 C C . ILE A 1 129 ? 3.693 -8.945 5.82 1 97 129 ILE A C 1
ATOM 1042 O O . ILE A 1 129 ? 3.531 -10.148 5.594 1 97 129 ILE A O 1
ATOM 1046 N N . SER A 1 130 ? 4.656 -8.508 6.594 1 93.75 130 SER A N 1
ATOM 1047 C CA . SER A 1 130 ? 5.727 -9.359 7.094 1 93.75 130 SER A CA 1
ATOM 1048 C C . SER A 1 130 ? 5.203 -10.375 8.109 1 93.75 130 SER A C 1
ATOM 1050 O O . SER A 1 130 ? 5.824 -11.414 8.336 1 93.75 130 SER A O 1
ATOM 1052 N N . ASP A 1 131 ? 4.07 -10.109 8.664 1 91.81 131 ASP A N 1
ATOM 1053 C CA . ASP A 1 131 ? 3.57 -10.969 9.734 1 91.81 131 ASP A CA 1
ATOM 1054 C C . ASP A 1 131 ? 2.725 -12.109 9.18 1 91.81 131 ASP A C 1
ATOM 1056 O O . ASP A 1 131 ? 2.334 -13.016 9.914 1 91.81 131 ASP A O 1
ATOM 1060 N N . TYR A 1 132 ? 2.451 -12.133 7.914 1 94.5 132 TYR A N 1
ATOM 1061 C CA . TYR A 1 132 ? 1.658 -13.195 7.312 1 94.5 132 TYR A CA 1
ATOM 1062 C C . TYR A 1 132 ? 2.541 -14.375 6.91 1 94.5 132 TYR A C 1
ATOM 1064 O O . TYR A 1 132 ? 3.727 -14.195 6.621 1 94.5 132 TYR A O 1
ATOM 1072 N N . ALA A 1 133 ? 1.941 -15.461 6.965 1 95.12 133 ALA A N 1
ATOM 1073 C CA . ALA A 1 133 ? 2.693 -16.672 6.625 1 95.12 133 ALA A CA 1
ATOM 1074 C C . ALA A 1 133 ? 2.811 -16.828 5.113 1 95.12 133 ALA A C 1
ATOM 1076 O O . ALA A 1 133 ? 3.898 -17.094 4.59 1 95.12 133 ALA A O 1
ATOM 1077 N N . TYR A 1 134 ? 1.637 -16.656 4.426 1 96.94 134 TYR A N 1
ATOM 1078 C CA . TYR A 1 134 ? 1.599 -16.844 2.979 1 96.94 134 TYR A CA 1
ATOM 1079 C C . TYR A 1 134 ? 0.792 -15.727 2.314 1 96.94 134 TYR A C 1
ATOM 1081 O O . TYR A 1 134 ? -0.086 -15.133 2.939 1 96.94 134 TYR A O 1
ATOM 1089 N N . VAL A 1 135 ? 1.141 -15.516 1.136 1 98 135 VAL A N 1
ATOM 1090 C CA . VAL A 1 135 ? 0.418 -14.578 0.284 1 98 135 VAL A CA 1
ATOM 1091 C C . VAL A 1 135 ? -0.135 -15.305 -0.938 1 98 135 VAL A C 1
ATOM 1093 O O . VAL A 1 135 ? 0.627 -15.844 -1.745 1 98 135 VAL A O 1
ATOM 1096 N N . PHE A 1 136 ? -1.442 -15.391 -1.04 1 98.5 136 PHE A N 1
ATOM 1097 C CA . PHE A 1 136 ? -2.141 -15.828 -2.244 1 98.5 136 PHE A CA 1
ATOM 1098 C C . PHE A 1 136 ? -2.412 -14.648 -3.17 1 98.5 136 PHE A C 1
ATOM 1100 O O . PHE A 1 136 ? -3.219 -13.773 -2.85 1 98.5 136 PHE A O 1
ATOM 1107 N N . LEU A 1 137 ? -1.732 -14.562 -4.246 1 98.75 137 LEU A N 1
ATOM 1108 C CA . LEU A 1 137 ? -1.937 -13.508 -5.234 1 98.75 137 LEU A CA 1
ATOM 1109 C C . LEU A 1 137 ? -2.553 -14.07 -6.512 1 98.75 137 LEU A C 1
ATOM 1111 O O . LEU A 1 137 ? -1.834 -14.469 -7.43 1 98.75 137 LEU A O 1
ATOM 1115 N N . TRP A 1 138 ? -3.906 -14.062 -6.57 1 98.69 138 TRP A N 1
ATOM 1116 C CA . TRP A 1 138 ? -4.629 -14.891 -7.523 1 98.69 138 TRP A CA 1
ATOM 1117 C C . TRP A 1 138 ? -5.391 -14.031 -8.531 1 98.69 138 TRP A C 1
ATOM 1119 O O . TRP A 1 138 ? -5.773 -12.906 -8.219 1 98.69 138 TRP A O 1
ATOM 1129 N N . ASP A 1 139 ? -5.551 -14.562 -9.719 1 98.12 139 ASP A N 1
ATOM 1130 C CA . ASP A 1 139 ? -6.484 -14.016 -10.695 1 98.12 139 ASP A CA 1
ATOM 1131 C C . ASP A 1 139 ? -7.93 -14.234 -10.258 1 98.12 139 ASP A C 1
ATOM 1133 O O . ASP A 1 139 ? -8.203 -15.047 -9.375 1 98.12 139 ASP A O 1
ATOM 1137 N N . GLU A 1 140 ? -8.805 -13.562 -10.898 1 98.5 140 GLU A N 1
ATOM 1138 C CA . GLU A 1 140 ? -10.211 -13.586 -10.516 1 98.5 140 GLU A CA 1
ATOM 1139 C C . GLU A 1 140 ? -10.969 -14.68 -11.25 1 98.5 140 GLU A C 1
ATOM 1141 O O . GLU A 1 140 ? -12.102 -15.016 -10.883 1 98.5 140 GLU A O 1
ATOM 1146 N N . ASP A 1 141 ? -10.383 -15.312 -12.305 1 97.81 141 ASP A N 1
ATOM 1147 C CA . ASP A 1 141 ? -11.109 -16.25 -13.156 1 97.81 141 ASP A CA 1
ATOM 1148 C C . ASP A 1 141 ? -10.68 -17.688 -12.883 1 97.81 141 ASP A C 1
ATOM 1150 O O . ASP A 1 141 ? -10.383 -18.438 -13.805 1 97.81 141 ASP A O 1
ATOM 1154 N N . LEU A 1 142 ? -10.805 -18.078 -11.633 1 98.31 142 LEU A N 1
ATOM 1155 C CA . LEU A 1 142 ? -10.391 -19.406 -11.211 1 98.31 142 LEU A CA 1
ATOM 1156 C C . LEU A 1 142 ? -11.586 -20.203 -10.695 1 98.31 142 LEU A C 1
ATOM 1158 O O . LEU A 1 142 ? -12.445 -19.672 -9.992 1 98.31 142 LEU A O 1
ATOM 1162 N N . GLY A 1 143 ? -11.695 -21.438 -11.172 1 98.5 143 GLY A N 1
ATOM 1163 C CA . GLY A 1 143 ? -12.602 -22.406 -10.57 1 98.5 143 GLY A CA 1
ATOM 1164 C C . GLY A 1 143 ? -12 -23.141 -9.391 1 98.5 143 GLY A C 1
ATOM 1165 O O . GLY A 1 143 ? -10.922 -23.734 -9.508 1 98.5 143 GLY A O 1
ATOM 1166 N N . VAL A 1 144 ? -12.742 -23.203 -8.219 1 97.75 144 VAL A N 1
ATOM 1167 C CA . VAL A 1 144 ? -12.102 -23.703 -7.004 1 97.75 144 VAL A CA 1
ATOM 1168 C C . VAL A 1 144 ? -12.969 -24.797 -6.379 1 97.75 144 VAL A C 1
ATOM 1170 O O . VAL A 1 144 ? -12.961 -24.984 -5.16 1 97.75 144 VAL A O 1
ATOM 1173 N N . ASP A 1 145 ? -13.703 -25.5 -7.199 1 96.31 145 ASP A N 1
ATOM 1174 C CA . ASP A 1 145 ? -14.57 -26.562 -6.688 1 96.31 145 ASP A CA 1
ATOM 1175 C C . ASP A 1 145 ? -13.758 -27.641 -5.984 1 96.31 145 ASP A C 1
ATOM 1177 O O . ASP A 1 145 ? -14.234 -28.266 -5.027 1 96.31 145 ASP A O 1
ATOM 1181 N N . ASN A 1 146 ? -12.562 -27.828 -6.375 1 96.5 146 ASN A N 1
ATOM 1182 C CA . ASN A 1 146 ? -11.734 -28.906 -5.832 1 96.5 146 ASN A CA 1
ATOM 1183 C C . ASN A 1 146 ? -10.57 -28.359 -5.016 1 96.5 146 ASN A C 1
ATOM 1185 O O . ASN A 1 146 ? -9.516 -28.984 -4.93 1 96.5 146 ASN A O 1
ATOM 1189 N N . PHE A 1 147 ? -10.781 -27.25 -4.484 1 96.56 147 PHE A N 1
ATOM 1190 C CA . PHE A 1 147 ? -9.727 -26.578 -3.738 1 96.56 147 PHE A CA 1
ATOM 1191 C C . PHE A 1 147 ? -10.172 -26.297 -2.307 1 96.56 147 PHE A C 1
ATOM 1193 O O . PHE A 1 147 ? -11.312 -25.875 -2.072 1 96.56 147 PHE A O 1
ATOM 1200 N N . ASN A 1 148 ? -9.273 -26.578 -1.421 1 94 148 ASN A N 1
ATOM 1201 C CA . ASN A 1 148 ? -9.414 -26.25 -0.007 1 94 148 ASN A CA 1
ATOM 1202 C C . ASN A 1 148 ? -8.188 -25.5 0.517 1 94 148 ASN A C 1
ATOM 1204 O O . ASN A 1 148 ? -7.09 -26.062 0.566 1 94 148 ASN A O 1
ATOM 1208 N N . GLY A 1 149 ? -8.422 -24.281 0.943 1 93 149 GLY A N 1
ATOM 1209 C CA . GLY A 1 149 ? -7.324 -23.406 1.337 1 93 149 GLY A CA 1
ATOM 1210 C C . GLY A 1 149 ? -6.562 -23.922 2.545 1 93 149 GLY A C 1
ATOM 1211 O O . GLY A 1 149 ? -5.332 -23.844 2.586 1 93 149 GLY A O 1
ATOM 1212 N N . LYS A 1 150 ? -7.145 -24.391 3.518 1 90.38 150 LYS A N 1
ATOM 1213 C CA . LYS A 1 150 ? -6.492 -24.906 4.719 1 90.38 150 LYS A CA 1
ATOM 1214 C C . LYS A 1 150 ? -5.629 -26.125 4.391 1 90.38 150 LYS A C 1
ATOM 1216 O O . LYS A 1 150 ? -4.48 -26.219 4.832 1 90.38 150 LYS A O 1
ATOM 1221 N N . ARG A 1 151 ? -6.23 -27.031 3.686 1 93.56 151 ARG A N 1
ATOM 1222 C CA . ARG A 1 151 ? -5.457 -28.188 3.273 1 93.56 151 ARG A CA 1
ATOM 1223 C C . ARG A 1 151 ? -4.27 -27.781 2.406 1 93.56 151 ARG A C 1
ATOM 1225 O O . ARG A 1 151 ? -3.176 -28.328 2.543 1 93.56 151 ARG A O 1
ATOM 1232 N N . TYR A 1 152 ? -4.562 -26.844 1.588 1 95.94 152 TYR A N 1
ATOM 1233 C CA . TYR A 1 152 ? -3.494 -26.359 0.719 1 95.94 152 TYR A CA 1
ATOM 1234 C C . TYR A 1 152 ? -2.307 -25.875 1.536 1 95.94 152 TYR A C 1
ATOM 1236 O O . TYR A 1 152 ? -1.171 -26.297 1.309 1 95.94 152 TYR A O 1
ATOM 1244 N N . ILE A 1 153 ? -2.553 -25.047 2.492 1 94.88 153 ILE A N 1
ATOM 1245 C CA . ILE A 1 153 ? -1.487 -24.484 3.316 1 94.88 153 ILE A CA 1
ATOM 1246 C C . ILE A 1 153 ? -0.79 -25.609 4.086 1 94.88 153 ILE A C 1
ATOM 1248 O O . ILE A 1 153 ? 0.437 -25.609 4.215 1 94.88 153 ILE A O 1
ATOM 1252 N N . SER A 1 154 ? -1.528 -26.5 4.559 1 94.81 154 SER A N 1
ATOM 1253 C CA . SER A 1 154 ? -0.938 -27.641 5.254 1 94.81 154 SER A CA 1
ATOM 1254 C C . SER A 1 154 ? 0.029 -28.406 4.348 1 94.81 154 SER A C 1
ATOM 1256 O O . SER A 1 154 ? 1.14 -28.734 4.762 1 94.81 154 SER A O 1
ATOM 1258 N N . ILE A 1 155 ? -0.38 -28.625 3.17 1 97.62 155 ILE A N 1
ATOM 1259 C CA . ILE A 1 155 ? 0.46 -29.359 2.23 1 97.62 155 ILE A CA 1
ATOM 1260 C C . ILE A 1 155 ? 1.715 -28.547 1.917 1 97.62 155 ILE A C 1
ATOM 1262 O O . ILE A 1 155 ? 2.826 -29.078 1.926 1 97.62 155 ILE A O 1
ATOM 1266 N N . VAL A 1 156 ? 1.56 -27.344 1.687 1 98.12 156 VAL A N 1
ATOM 1267 C CA . VAL A 1 156 ? 2.67 -26.453 1.355 1 98.12 156 VAL A CA 1
ATOM 1268 C C . VAL A 1 156 ? 3.693 -26.469 2.49 1 98.12 156 VAL A C 1
ATOM 1270 O O . VAL A 1 156 ? 4.898 -26.578 2.248 1 98.12 156 VAL A O 1
ATOM 1273 N N . LYS A 1 157 ? 3.24 -26.391 3.719 1 96.62 157 LYS A N 1
ATOM 1274 C CA . LYS A 1 157 ? 4.113 -26.406 4.887 1 96.62 157 LYS A CA 1
ATOM 1275 C C . LYS A 1 157 ? 4.832 -27.75 5.004 1 96.62 157 LYS A C 1
ATOM 1277 O O . LYS A 1 157 ? 6.055 -27.797 5.176 1 96.62 157 LYS A O 1
ATOM 1282 N N . GLU A 1 158 ? 4.113 -28.766 4.863 1 97.94 158 GLU A N 1
ATOM 1283 C CA . GLU A 1 158 ? 4.664 -30.109 5.004 1 97.94 158 GLU A CA 1
ATOM 1284 C C . GLU A 1 158 ? 5.711 -30.391 3.928 1 97.94 158 GLU A C 1
ATOM 1286 O O . GLU A 1 158 ? 6.715 -31.047 4.191 1 97.94 158 GLU A O 1
ATOM 1291 N N . GLU A 1 159 ? 5.422 -29.922 2.771 1 98.38 159 GLU A N 1
ATOM 1292 C CA . GLU A 1 159 ? 6.277 -30.234 1.629 1 98.38 159 GLU A CA 1
ATOM 1293 C C . GLU A 1 159 ? 7.43 -29.234 1.518 1 98.38 159 GLU A C 1
ATOM 1295 O O . GLU A 1 159 ? 8.297 -29.375 0.653 1 98.38 159 GLU A O 1
ATOM 1300 N N . GLY A 1 160 ? 7.414 -28.172 2.348 1 98.19 160 GLY A N 1
ATOM 1301 C CA . GLY A 1 160 ? 8.492 -27.188 2.348 1 98.19 160 GLY A CA 1
ATOM 1302 C C . GLY A 1 160 ? 8.492 -26.297 1.122 1 98.19 160 GLY A C 1
ATOM 1303 O O . GLY A 1 160 ? 9.555 -25.938 0.608 1 98.19 160 GLY A O 1
ATOM 1304 N N . LEU A 1 161 ? 7.336 -26.062 0.588 1 98.81 161 LEU A N 1
ATOM 1305 C CA . LEU A 1 161 ? 7.242 -25.188 -0.576 1 98.81 161 LEU A CA 1
ATOM 1306 C C . LEU A 1 161 ? 7.25 -23.719 -0.156 1 98.81 161 LEU A C 1
ATOM 1308 O O . LEU A 1 161 ? 6.484 -23.328 0.723 1 98.81 161 LEU A O 1
ATOM 1312 N N . GLU A 1 162 ? 8.156 -22.969 -0.775 1 98.75 162 GLU A N 1
ATOM 1313 C CA . GLU A 1 162 ? 8.266 -21.531 -0.556 1 98.75 162 GLU A CA 1
ATOM 1314 C C . GLU A 1 162 ? 7.434 -20.75 -1.573 1 98.75 162 GLU A C 1
ATOM 1316 O O . GLU A 1 162 ? 6.961 -19.641 -1.285 1 98.75 162 GLU A O 1
ATOM 1321 N N . ILE A 1 163 ? 7.348 -21.25 -2.75 1 98.88 163 ILE A N 1
ATOM 1322 C CA . ILE A 1 163 ? 6.492 -20.766 -3.822 1 98.88 163 ILE A CA 1
ATOM 1323 C C . ILE A 1 163 ? 5.711 -21.922 -4.438 1 98.88 163 ILE A C 1
ATOM 1325 O O . ILE A 1 163 ? 6.285 -22.969 -4.754 1 98.88 163 ILE A O 1
ATOM 1329 N N . SER A 1 164 ? 4.43 -21.75 -4.566 1 98.94 164 SER A N 1
ATOM 1330 C CA . SER A 1 164 ? 3.6 -22.828 -5.066 1 98.94 164 SER A CA 1
ATOM 1331 C C . SER A 1 164 ? 2.385 -22.297 -5.82 1 98.94 164 SER A C 1
ATOM 1333 O O . SER A 1 164 ? 2.105 -21.094 -5.793 1 98.94 164 SER A O 1
ATOM 1335 N N . GLN A 1 165 ? 1.747 -23.125 -6.484 1 98.88 165 GLN A N 1
ATOM 1336 C CA . GLN A 1 165 ? 0.407 -22.922 -7.027 1 98.88 165 GLN A CA 1
ATOM 1337 C C . GLN A 1 165 ? -0.391 -24.219 -7.023 1 98.88 165 GLN A C 1
ATOM 1339 O O . GLN A 1 165 ? 0.186 -25.297 -7.008 1 98.88 165 GLN A O 1
ATOM 1344 N N . PRO A 1 166 ? -1.727 -24.109 -6.973 1 98.88 166 PRO A N 1
ATOM 1345 C CA . PRO A 1 166 ? -2.539 -25.297 -7.238 1 98.88 166 PRO A CA 1
ATOM 1346 C C . PRO A 1 166 ? -2.379 -25.812 -8.664 1 98.88 166 PRO A C 1
ATOM 1348 O O . PRO A 1 166 ? -2.162 -25.031 -9.594 1 98.88 166 PRO A O 1
ATOM 1351 N N . ALA A 1 167 ? -2.455 -27.094 -8.727 1 98.94 167 ALA A N 1
ATOM 1352 C CA . ALA A 1 167 ? -2.418 -27.672 -10.07 1 98.94 167 ALA A CA 1
ATOM 1353 C C . ALA A 1 167 ? -3.648 -27.266 -10.875 1 98.94 167 ALA A C 1
ATOM 1355 O O . ALA A 1 167 ? -4.68 -26.891 -10.305 1 98.94 167 ALA A O 1
ATOM 1356 N N . LEU A 1 168 ? -3.496 -27.328 -12.18 1 98.81 168 LEU A N 1
ATOM 1357 C CA . LEU A 1 168 ? -4.59 -26.969 -13.078 1 98.81 168 LEU A CA 1
ATOM 1358 C C . LEU A 1 168 ? -5.301 -28.203 -13.602 1 98.81 168 LEU A C 1
ATOM 1360 O O . LEU A 1 168 ? -4.652 -29.188 -13.977 1 98.81 168 LEU A O 1
ATOM 1364 N N . ASP A 1 169 ? -6.586 -28.125 -13.562 1 98.62 169 ASP A N 1
ATOM 1365 C CA . ASP A 1 169 ? -7.391 -29.156 -14.203 1 98.62 169 ASP A CA 1
ATOM 1366 C C . ASP A 1 169 ? -7.078 -29.25 -15.703 1 98.62 169 ASP A C 1
ATOM 1368 O O . ASP A 1 169 ? -7.234 -28.266 -16.422 1 98.62 169 ASP A O 1
ATOM 1372 N N . PRO A 1 170 ? -6.715 -30.406 -16.172 1 97.06 170 PRO A N 1
ATOM 1373 C CA . PRO A 1 170 ? -6.262 -30.5 -17.562 1 97.06 170 PRO A CA 1
ATOM 1374 C C . PRO A 1 170 ? -7.402 -30.375 -18.562 1 97.06 170 PRO A C 1
ATOM 1376 O O . PRO A 1 170 ? -7.18 -30 -19.719 1 97.06 170 PRO A O 1
ATOM 1379 N N . ASP A 1 171 ? -8.617 -30.625 -18.188 1 96.94 171 ASP A N 1
ATOM 1380 C CA . ASP A 1 171 ? -9.734 -30.688 -19.125 1 96.94 171 ASP A CA 1
ATOM 1381 C C . ASP A 1 171 ? -10.469 -29.359 -19.203 1 96.94 171 ASP A C 1
ATOM 1383 O O . ASP A 1 171 ? -11 -28.984 -20.25 1 96.94 171 ASP A O 1
ATOM 1387 N N . LEU A 1 172 ? -10.336 -28.672 -18.172 1 97.81 172 LEU A N 1
ATOM 1388 C CA . LEU A 1 172 ? -11.211 -27.5 -18.078 1 97.81 172 LEU A CA 1
ATOM 1389 C C . LEU A 1 172 ? -10.406 -26.203 -18.141 1 97.81 172 LEU A C 1
ATOM 1391 O O . LEU A 1 172 ? -10.961 -25.141 -18.406 1 97.81 172 LEU A O 1
ATOM 1395 N N . SER A 1 173 ? -9.141 -26.281 -17.891 1 97.69 173 SER A N 1
ATOM 1396 C CA . SER A 1 173 ? -8.32 -25.078 -17.75 1 97.69 173 SER A CA 1
ATOM 1397 C C . SER A 1 173 ? -7.762 -24.641 -19.109 1 97.69 173 SER A C 1
ATOM 1399 O O . SER A 1 173 ? -7.527 -25.469 -19.984 1 97.69 173 SER A O 1
ATOM 1401 N N . GLU A 1 174 ? -7.621 -23.297 -19.281 1 94.56 174 GLU A N 1
ATOM 1402 C CA . GLU A 1 174 ? -6.668 -22.766 -20.25 1 94.56 174 GLU A CA 1
ATOM 1403 C C . GLU A 1 174 ? -5.23 -23 -19.797 1 94.56 174 GLU A C 1
ATOM 1405 O O . GLU A 1 174 ? -4.801 -22.469 -18.766 1 94.56 174 GLU A O 1
ATOM 1410 N N . LEU A 1 175 ? -4.516 -23.797 -20.594 1 93.81 175 LEU A N 1
ATOM 1411 C CA . LEU A 1 175 ? -3.182 -24.234 -20.203 1 93.81 175 LEU A CA 1
ATOM 1412 C C . LEU A 1 175 ? -2.111 -23.5 -21.016 1 93.81 175 LEU A C 1
ATOM 1414 O O . LEU A 1 175 ? -2.217 -23.406 -22.234 1 93.81 175 LEU A O 1
ATOM 1418 N N . HIS A 1 176 ? -1.066 -22.984 -20.297 1 91.31 176 HIS A N 1
ATOM 1419 C CA . HIS A 1 176 ? 0.044 -22.312 -20.969 1 91.31 176 HIS A CA 1
ATOM 1420 C C . HIS A 1 176 ? 1.366 -23.016 -20.672 1 91.31 176 HIS A C 1
ATOM 1422 O O . HIS A 1 176 ? 2.301 -22.953 -21.484 1 91.31 176 HIS A O 1
ATOM 1428 N N . HIS A 1 177 ? 1.428 -23.656 -19.547 1 93.5 177 HIS A N 1
ATOM 1429 C CA . HIS A 1 177 ? 2.637 -24.359 -19.141 1 93.5 177 HIS A CA 1
ATOM 1430 C C . HIS A 1 177 ? 2.314 -25.766 -18.641 1 93.5 177 HIS A C 1
ATOM 1432 O O . HIS A 1 177 ? 1.576 -25.938 -17.672 1 93.5 177 HIS A O 1
ATOM 1438 N N . HIS A 1 178 ? 3.021 -26.672 -19.219 1 94.88 178 HIS A N 1
ATOM 1439 C CA . HIS A 1 178 ? 2.715 -28.062 -18.938 1 94.88 178 HIS A CA 1
ATOM 1440 C C . HIS A 1 178 ? 2.994 -28.422 -17.484 1 94.88 178 HIS A C 1
ATOM 1442 O O . HIS A 1 178 ? 2.303 -29.25 -16.906 1 94.88 178 HIS A O 1
ATOM 1448 N N . LEU A 1 179 ? 3.955 -27.859 -16.984 1 96.75 179 LEU A N 1
ATOM 1449 C CA . LEU A 1 179 ? 4.344 -28.188 -15.617 1 96.75 179 LEU A CA 1
ATOM 1450 C C . LEU A 1 179 ? 3.207 -27.891 -14.648 1 96.75 179 LEU A C 1
ATOM 1452 O O . LEU A 1 179 ? 3.146 -28.469 -13.562 1 96.75 179 LEU A O 1
ATOM 1456 N N . THR A 1 180 ? 2.289 -26.969 -14.961 1 98.06 180 THR A N 1
ATOM 1457 C CA . THR A 1 180 ? 1.258 -26.547 -14.023 1 98.06 180 THR A CA 1
ATOM 1458 C C . THR A 1 180 ? 0.059 -27.484 -14.07 1 98.06 180 THR A C 1
ATOM 1460 O O . THR A 1 180 ? -0.872 -27.359 -13.273 1 98.06 180 THR A O 1
ATOM 1463 N N . VAL A 1 181 ? 0.079 -28.484 -14.984 1 97.94 181 VAL A N 1
ATOM 1464 C CA . VAL A 1 181 ? -1.037 -29.406 -15.18 1 97.94 181 VAL A CA 1
ATOM 1465 C C . VAL A 1 181 ? -1.054 -30.453 -14.055 1 97.94 181 VAL A C 1
ATOM 1467 O O . VAL A 1 181 ? -0.008 -30.984 -13.688 1 97.94 181 VAL A O 1
ATOM 1470 N N . ARG A 1 182 ? -2.191 -30.781 -13.555 1 98.62 182 ARG A N 1
ATOM 1471 C CA . ARG A 1 182 ? -2.373 -31.672 -12.422 1 98.62 182 ARG A CA 1
ATOM 1472 C C . ARG A 1 182 ? -1.872 -33.062 -12.742 1 98.62 182 ARG A C 1
ATOM 1474 O O . ARG A 1 182 ? -2.117 -33.594 -13.836 1 98.62 182 ARG A O 1
ATOM 1481 N N . ASN A 1 183 ? -1.163 -33.562 -11.844 1 97.56 183 ASN A N 1
ATOM 1482 C CA . ASN A 1 183 ? -0.863 -35 -11.766 1 97.56 183 ASN A CA 1
ATOM 1483 C C . ASN A 1 183 ? -1.714 -35.688 -10.703 1 97.56 183 ASN A C 1
ATOM 1485 O O . ASN A 1 183 ? -1.486 -35.5 -9.508 1 97.56 183 ASN A O 1
ATOM 1489 N N . ASN A 1 184 ? -2.609 -36.469 -11.102 1 94.81 184 ASN A N 1
ATOM 1490 C CA . ASN A 1 184 ? -3.59 -37.094 -10.203 1 94.81 184 ASN A CA 1
ATOM 1491 C C . ASN A 1 184 ? -2.971 -38.188 -9.359 1 94.81 184 ASN A C 1
ATOM 1493 O O . ASN A 1 184 ? -3.627 -38.75 -8.477 1 94.81 184 ASN A O 1
ATOM 1497 N N . ARG A 1 185 ? -1.73 -38.5 -9.461 1 97.12 185 ARG A N 1
ATOM 1498 C CA . ARG A 1 185 ? -1.084 -39.594 -8.75 1 97.12 185 ARG A CA 1
ATOM 1499 C C . ARG A 1 185 ? -0.226 -39.062 -7.602 1 97.12 185 ARG A C 1
ATOM 1501 O O . ARG A 1 185 ? 0.309 -39.844 -6.812 1 97.12 185 ARG A O 1
ATOM 1508 N N . THR A 1 186 ? -0.101 -37.781 -7.578 1 98 186 THR A N 1
ATOM 1509 C CA . THR A 1 186 ? 0.788 -37.219 -6.562 1 98 186 THR A CA 1
ATOM 1510 C C . THR A 1 186 ? 0.076 -36.125 -5.758 1 98 186 THR A C 1
ATOM 1512 O O . THR A 1 186 ? -0.957 -35.625 -6.18 1 98 186 THR A O 1
ATOM 1515 N N . ARG A 1 187 ? 0.674 -35.875 -4.676 1 98.38 187 ARG A N 1
ATOM 1516 C CA . ARG A 1 187 ? 0.203 -34.781 -3.82 1 98.38 187 ARG A CA 1
ATOM 1517 C C . ARG A 1 187 ? 0.754 -33.438 -4.285 1 98.38 187 ARG A C 1
ATOM 1519 O O . ARG A 1 187 ? 0.052 -32.438 -4.246 1 98.38 187 ARG A O 1
ATOM 1526 N N . VAL A 1 188 ? 1.961 -33.5 -4.621 1 98.81 188 VAL A N 1
ATOM 1527 C CA . VAL A 1 188 ? 2.717 -32.375 -5.141 1 98.81 188 VAL A CA 1
ATOM 1528 C C . VAL A 1 188 ? 3.664 -32.844 -6.242 1 98.81 188 VAL A C 1
ATOM 1530 O O . VAL A 1 188 ? 4.16 -33.969 -6.203 1 98.81 188 VAL A O 1
ATOM 1533 N N . HIS A 1 189 ? 3.922 -32.031 -7.234 1 98.56 189 HIS A N 1
ATOM 1534 C CA . HIS A 1 189 ? 5.043 -32.281 -8.133 1 98.56 189 HIS A CA 1
ATOM 1535 C C . HIS A 1 189 ? 5.824 -31 -8.406 1 98.56 189 HIS A C 1
ATOM 1537 O O . HIS A 1 189 ? 5.285 -29.891 -8.25 1 98.56 189 HIS A O 1
ATOM 1543 N N . ARG A 1 190 ? 7.023 -31.141 -8.82 1 98.06 190 ARG A N 1
ATOM 1544 C CA . ARG A 1 190 ? 7.953 -30.016 -8.93 1 98.06 190 ARG A CA 1
ATOM 1545 C C . ARG A 1 190 ? 8.625 -30 -10.297 1 98.06 190 ARG A C 1
ATOM 1547 O O . ARG A 1 190 ? 9.352 -29.062 -10.625 1 98.06 190 ARG A O 1
ATOM 1554 N N . LYS A 1 191 ? 8.43 -31.016 -10.984 1 97 191 LYS A N 1
ATOM 1555 C CA . LYS A 1 191 ? 9.062 -31.203 -12.289 1 97 191 LYS A CA 1
ATOM 1556 C C . LYS A 1 191 ? 8.18 -32.031 -13.219 1 97 191 LYS A C 1
ATOM 1558 O O . LYS A 1 191 ? 7.293 -32.75 -12.75 1 97 191 LYS A O 1
ATOM 1563 N N . ILE A 1 192 ? 8.469 -31.812 -14.531 1 95.75 192 ILE A N 1
ATOM 1564 C CA . ILE A 1 192 ? 7.805 -32.656 -15.516 1 95.75 192 ILE A CA 1
ATOM 1565 C C . ILE A 1 192 ? 8.844 -33.312 -16.422 1 95.75 192 ILE A C 1
ATOM 1567 O O . ILE A 1 192 ? 9.969 -32.844 -16.547 1 95.75 192 ILE A O 1
ATOM 1571 N N . HIS A 1 193 ? 8.422 -34.469 -16.812 1 94.25 193 HIS A N 1
ATOM 1572 C CA . HIS A 1 193 ? 9.227 -35.25 -17.75 1 94.25 193 HIS A CA 1
ATOM 1573 C C . HIS A 1 193 ? 8.477 -35.5 -19.047 1 94.25 193 HIS A C 1
ATOM 1575 O O . HIS A 1 193 ? 7.844 -36.531 -19.203 1 94.25 193 HIS A O 1
ATOM 1581 N N . LYS A 1 194 ? 8.648 -34.531 -19.859 1 91.88 194 LYS A N 1
ATOM 1582 C CA . LYS A 1 194 ? 7.934 -34.625 -21.125 1 91.88 194 LYS A CA 1
ATOM 1583 C C . LYS A 1 194 ? 8.492 -33.625 -22.141 1 91.88 194 LYS A C 1
ATOM 1585 O O . LYS A 1 194 ? 9.266 -32.75 -21.797 1 91.88 194 LYS A O 1
ATOM 1590 N N . LEU A 1 195 ? 8.125 -33.938 -23.359 1 88.62 195 LEU A N 1
ATOM 1591 C CA . LEU A 1 195 ? 8.367 -32.969 -24.422 1 88.62 195 LEU A CA 1
ATOM 1592 C C . LEU A 1 195 ? 7.324 -31.859 -24.391 1 88.62 195 LEU A C 1
ATOM 1594 O O . LEU A 1 195 ? 6.121 -32.125 -24.391 1 88.62 195 LEU A O 1
ATOM 1598 N N . ILE A 1 196 ? 7.91 -30.688 -24.234 1 86.31 196 ILE A N 1
ATOM 1599 C CA . ILE A 1 196 ? 6.941 -29.609 -24.094 1 86.31 196 ILE A CA 1
ATOM 1600 C C . ILE A 1 196 ? 6.941 -28.766 -25.375 1 86.31 196 ILE A C 1
ATOM 1602 O O . ILE A 1 196 ? 7.742 -29 -26.281 1 86.31 196 ILE A O 1
ATOM 1606 N N . SER A 1 197 ? 5.887 -27.953 -25.469 1 80 197 SER A N 1
ATOM 1607 C CA . SER A 1 197 ? 5.738 -27.094 -26.641 1 80 197 SER A CA 1
ATOM 1608 C C . SER A 1 197 ? 7.051 -26.375 -26.969 1 80 197 SER A C 1
ATOM 1610 O O . SER A 1 197 ? 7.781 -25.969 -26.078 1 80 197 SER A O 1
ATOM 1612 N N . GLY A 1 198 ? 7.367 -26.156 -28.156 1 79.69 198 GLY A N 1
ATOM 1613 C CA . GLY A 1 198 ? 8.602 -25.547 -28.625 1 79.69 198 GLY A CA 1
ATOM 1614 C C . GLY A 1 198 ? 9.727 -26.547 -28.797 1 79.69 198 GLY A C 1
ATOM 1615 O O . GLY A 1 198 ? 10.836 -26.188 -29.203 1 79.69 198 GLY A O 1
ATOM 1616 N N . GLY A 1 199 ? 9.422 -27.844 -28.469 1 82.75 199 GLY A N 1
ATOM 1617 C CA . GLY A 1 199 ? 10.375 -28.922 -28.734 1 82.75 199 GLY A CA 1
ATOM 1618 C C . GLY A 1 199 ? 11.359 -29.125 -27.594 1 82.75 199 GLY A C 1
ATOM 1619 O O . GLY A 1 199 ? 12.328 -29.875 -27.734 1 82.75 199 GLY A O 1
ATOM 1620 N N . ARG A 1 200 ? 11.156 -28.484 -26.484 1 87.38 200 ARG A N 1
ATOM 1621 C CA . ARG A 1 200 ? 12.031 -28.688 -25.344 1 87.38 200 ARG A CA 1
ATOM 1622 C C . ARG A 1 200 ? 11.68 -29.984 -24.609 1 87.38 200 ARG A C 1
ATOM 1624 O O . ARG A 1 200 ? 10.508 -30.234 -24.312 1 87.38 200 ARG A O 1
ATOM 1631 N N . LYS A 1 201 ? 12.672 -30.844 -24.391 1 93.06 201 LYS A N 1
ATOM 1632 C CA . LYS A 1 201 ? 12.492 -32.062 -23.625 1 93.06 201 LYS A CA 1
ATOM 1633 C C . LYS A 1 201 ? 12.805 -31.844 -22.141 1 93.06 201 LYS A C 1
ATOM 1635 O O . LYS A 1 201 ? 13.914 -31.453 -21.797 1 93.06 201 LYS A O 1
ATOM 1640 N N . CYS A 1 202 ? 11.805 -31.875 -21.266 1 95.62 202 CYS A N 1
ATOM 1641 C CA . CYS A 1 202 ? 11.969 -31.875 -19.812 1 95.62 202 CYS A CA 1
ATOM 1642 C C . CYS A 1 202 ? 12.266 -33.281 -19.312 1 95.62 202 CYS A C 1
ATOM 1644 O O . CYS A 1 202 ? 11.539 -34.219 -19.625 1 95.62 202 CYS A O 1
ATOM 1646 N N . ASP A 1 203 ? 13.289 -33.469 -18.594 1 94.12 203 ASP A N 1
ATOM 1647 C CA . ASP A 1 203 ? 13.68 -34.781 -18.078 1 94.12 203 ASP A CA 1
ATOM 1648 C C . ASP A 1 203 ? 14.227 -34.688 -16.656 1 94.12 203 ASP A C 1
ATOM 1650 O O . ASP A 1 203 ? 14.039 -33.656 -15.992 1 94.12 203 ASP A O 1
ATOM 1654 N N . LEU A 1 204 ? 14.859 -35.594 -16.203 1 90.69 204 LEU A N 1
ATOM 1655 C CA . LEU A 1 204 ? 15.328 -35.719 -14.828 1 90.69 204 LEU A CA 1
ATOM 1656 C C . LEU A 1 204 ? 16.406 -34.688 -14.531 1 90.69 204 LEU A C 1
ATOM 1658 O O . LEU A 1 204 ? 16.531 -34.219 -13.398 1 90.69 204 LEU A O 1
ATOM 1662 N N . ASN A 1 205 ? 17.016 -34.312 -15.562 1 91.62 205 ASN A N 1
ATOM 1663 C CA . ASN A 1 205 ? 18.141 -33.406 -15.375 1 91.62 205 ASN A CA 1
ATOM 1664 C C . ASN A 1 205 ? 17.719 -31.953 -15.508 1 91.62 205 ASN A C 1
ATOM 1666 O O . ASN A 1 205 ? 18.5 -31.047 -15.234 1 91.62 205 ASN A O 1
ATOM 1670 N N . SER A 1 206 ? 16.562 -31.828 -15.852 1 93.38 206 SER A N 1
ATOM 1671 C CA . SER A 1 206 ? 16.062 -30.469 -15.977 1 93.38 206 SER A CA 1
ATOM 1672 C C . SER A 1 206 ? 15.859 -29.828 -14.609 1 93.38 206 SER A C 1
ATOM 1674 O O . SER A 1 206 ? 15.164 -30.375 -13.75 1 93.38 206 SER A O 1
ATOM 1676 N N . THR A 1 207 ? 16.422 -28.594 -14.422 1 93.75 207 THR A N 1
ATOM 1677 C CA . THR A 1 207 ? 16.359 -27.984 -13.102 1 93.75 207 THR A CA 1
ATOM 1678 C C . THR A 1 207 ? 15.82 -26.562 -13.188 1 93.75 207 THR A C 1
ATOM 1680 O O . THR A 1 207 ? 15.734 -25.859 -12.18 1 93.75 207 THR A O 1
ATOM 1683 N N . LYS A 1 208 ? 15.477 -26.172 -14.383 1 94.19 208 LYS A N 1
ATOM 1684 C CA . LYS A 1 208 ? 15.07 -24.797 -14.609 1 94.19 208 LYS A CA 1
ATOM 1685 C C . LYS A 1 208 ? 13.664 -24.719 -15.188 1 94.19 208 LYS A C 1
ATOM 1687 O O . LYS A 1 208 ? 13.156 -25.703 -15.734 1 94.19 208 LYS A O 1
ATOM 1692 N N . PRO A 1 209 ? 12.992 -23.562 -15.125 1 94.5 209 PRO A N 1
ATOM 1693 C CA . PRO A 1 209 ? 11.727 -23.359 -15.836 1 94.5 209 PRO A CA 1
ATOM 1694 C C . PRO A 1 209 ? 11.875 -23.453 -17.344 1 94.5 209 PRO A C 1
ATOM 1696 O O . PRO A 1 209 ? 12.938 -23.141 -17.891 1 94.5 209 PRO A O 1
ATOM 1699 N N . PRO A 1 210 ? 10.875 -24 -17.938 1 94.81 210 PRO A N 1
ATOM 1700 C CA . PRO A 1 210 ? 9.547 -24.359 -17.422 1 94.81 210 PRO A CA 1
ATOM 1701 C C . PRO A 1 210 ? 9.453 -25.828 -17 1 94.81 210 PRO A C 1
ATOM 1703 O O . PRO A 1 210 ? 8.352 -26.344 -16.797 1 94.81 210 PRO A O 1
ATOM 1706 N N . CYS A 1 211 ? 10.578 -26.562 -16.875 1 96.38 211 CYS A N 1
ATOM 1707 C CA . CYS A 1 211 ? 10.547 -28 -16.578 1 96.38 211 CYS A CA 1
ATOM 1708 C C . CYS A 1 211 ? 10.508 -28.25 -15.078 1 96.38 211 CYS A C 1
ATOM 1710 O O . CYS A 1 211 ? 10.055 -29.297 -14.625 1 96.38 211 CYS A O 1
ATOM 1712 N N . ALA A 1 212 ? 11.039 -27.297 -14.32 1 96.44 212 ALA A N 1
ATOM 1713 C CA . ALA A 1 212 ? 11.148 -27.438 -12.867 1 96.44 212 ALA A CA 1
ATOM 1714 C C . ALA A 1 212 ? 11.211 -26.078 -12.188 1 96.44 212 ALA A C 1
ATOM 1716 O O . ALA A 1 212 ? 11.578 -25.078 -12.82 1 96.44 212 ALA A O 1
ATOM 1717 N N . GLY A 1 213 ? 10.82 -26.078 -10.961 1 95.88 213 GLY A N 1
ATOM 1718 C CA . GLY A 1 213 ? 10.977 -24.875 -10.172 1 95.88 213 GLY A CA 1
ATOM 1719 C C . GLY A 1 213 ? 10.188 -23.703 -10.719 1 95.88 213 GLY A C 1
ATOM 1720 O O . GLY A 1 213 ? 10.703 -22.594 -10.836 1 95.88 213 GLY A O 1
ATOM 1721 N N . PHE A 1 214 ? 8.992 -24 -11.117 1 97.25 214 PHE A N 1
ATOM 1722 C CA . PHE A 1 214 ? 8.203 -23 -11.828 1 97.25 214 PHE A CA 1
ATOM 1723 C C . PHE A 1 214 ? 6.762 -23 -11.32 1 97.25 214 PHE A C 1
ATOM 1725 O O . PHE A 1 214 ? 6.191 -24.047 -11.039 1 97.25 214 PHE A O 1
ATOM 1732 N N . VAL A 1 215 ? 6.25 -21.797 -11.188 1 98.25 215 VAL A N 1
ATOM 1733 C CA . VAL A 1 215 ? 4.812 -21.562 -11.078 1 98.25 215 VAL A CA 1
ATOM 1734 C C . VAL A 1 215 ? 4.383 -20.469 -12.047 1 98.25 215 VAL A C 1
ATOM 1736 O O . VAL A 1 215 ? 5.207 -19.656 -12.477 1 98.25 215 VAL A O 1
ATOM 1739 N N . GLU A 1 216 ? 3.139 -20.562 -12.422 1 96.94 216 GLU A N 1
ATOM 1740 C CA . GLU A 1 216 ? 2.562 -19.516 -13.258 1 96.94 216 GLU A CA 1
ATOM 1741 C C . GLU A 1 216 ? 2.021 -18.375 -12.406 1 96.94 216 GLU A C 1
ATOM 1743 O O . GLU A 1 216 ? 1.54 -18.594 -11.297 1 96.94 216 GLU A O 1
ATOM 1748 N N . MET A 1 217 ? 2.029 -17.125 -12.891 1 95.31 217 MET A N 1
ATOM 1749 C CA . MET A 1 217 ? 1.721 -15.938 -12.102 1 95.31 217 MET A CA 1
ATOM 1750 C C . MET A 1 217 ? 0.213 -15.727 -12 1 95.31 217 MET A C 1
ATOM 1752 O O . MET A 1 217 ? -0.243 -14.711 -11.477 1 95.31 217 MET A O 1
ATOM 1756 N N . MET A 1 218 ? -0.601 -16.719 -12.391 1 96.31 218 MET A N 1
ATOM 1757 C CA . MET A 1 218 ? -2.051 -16.562 -12.312 1 96.31 218 MET A CA 1
ATOM 1758 C C . MET A 1 218 ? -2.555 -16.891 -10.914 1 96.31 218 MET A C 1
ATOM 1760 O O . MET A 1 218 ? -3.514 -16.281 -10.43 1 96.31 218 MET A O 1
ATOM 1764 N N . ALA A 1 219 ? -1.974 -17.859 -10.25 1 98.31 219 ALA A N 1
ATOM 1765 C CA . ALA A 1 219 ? -2.43 -18.234 -8.922 1 98.31 219 ALA A CA 1
ATOM 1766 C C . ALA A 1 219 ? -1.253 -18.625 -8.023 1 98.31 219 ALA A C 1
ATOM 1768 O O . ALA A 1 219 ? -1.268 -19.672 -7.387 1 98.31 219 ALA A O 1
ATOM 1769 N N . PRO A 1 220 ? -0.328 -17.812 -7.902 1 98.75 220 PRO A N 1
ATOM 1770 C CA . PRO A 1 220 ? 0.823 -18.141 -7.059 1 98.75 220 PRO A CA 1
ATOM 1771 C C . PRO A 1 220 ? 0.542 -17.953 -5.57 1 98.75 220 PRO A C 1
ATOM 1773 O O . PRO A 1 220 ? -0.282 -17.109 -5.195 1 98.75 220 PRO A O 1
ATOM 1776 N N . VAL A 1 221 ? 1.214 -18.734 -4.793 1 98.75 221 VAL A N 1
ATOM 1777 C CA . VAL A 1 221 ? 1.267 -18.594 -3.344 1 98.75 221 VAL A CA 1
ATOM 1778 C C . VAL A 1 221 ? 2.721 -18.5 -2.885 1 98.75 221 VAL A C 1
ATOM 1780 O O . VAL A 1 221 ? 3.537 -19.359 -3.213 1 98.75 221 VAL 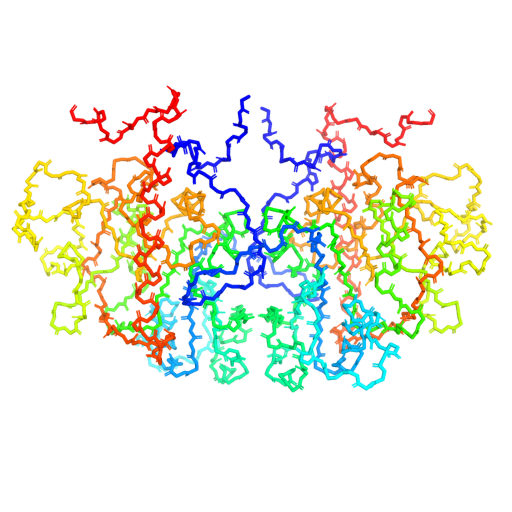A O 1
ATOM 1783 N N . PHE A 1 222 ? 3.018 -17.484 -2.152 1 98.81 222 PHE A N 1
ATOM 1784 C CA . PHE A 1 222 ? 4.371 -17.234 -1.674 1 98.81 222 PHE A CA 1
ATOM 1785 C C . PHE A 1 222 ? 4.438 -17.328 -0.154 1 98.81 222 PHE A C 1
ATOM 1787 O O . PHE A 1 222 ? 3.537 -16.859 0.542 1 98.81 222 PHE A O 1
ATOM 1794 N N . SER A 1 223 ? 5.496 -17.984 0.348 1 98.25 223 SER A N 1
ATOM 1795 C CA . SER A 1 223 ? 5.875 -17.656 1.719 1 98.25 223 SER A CA 1
ATOM 1796 C C . SER A 1 223 ? 6.27 -16.188 1.842 1 98.25 223 SER A C 1
ATOM 1798 O O . SER A 1 223 ? 6.59 -15.531 0.842 1 98.25 223 SER A O 1
ATOM 1800 N N . ILE A 1 224 ? 6.293 -15.711 3.023 1 97.19 224 ILE A N 1
ATOM 1801 C CA . ILE A 1 224 ? 6.602 -14.297 3.205 1 97.19 224 ILE A CA 1
ATOM 1802 C C . ILE A 1 224 ? 8.055 -14.031 2.812 1 97.19 224 ILE A C 1
ATOM 1804 O O . ILE A 1 224 ? 8.375 -12.969 2.273 1 97.19 224 ILE A O 1
ATOM 1808 N N . ALA A 1 225 ? 8.977 -14.922 3.078 1 97.81 225 ALA A N 1
ATOM 1809 C CA . ALA A 1 225 ? 10.367 -14.766 2.668 1 97.81 225 ALA A CA 1
ATOM 1810 C C . ALA A 1 225 ? 10.492 -14.703 1.148 1 97.81 225 ALA A C 1
ATOM 1812 O O . ALA A 1 225 ? 11.203 -13.852 0.611 1 97.81 225 ALA A O 1
ATOM 1813 N N . SER A 1 226 ? 9.75 -15.586 0.526 1 98.69 226 SER A N 1
ATOM 1814 C CA . SER A 1 226 ? 9.797 -15.594 -0.933 1 98.69 226 SER A CA 1
ATOM 1815 C C . SER A 1 226 ? 9.125 -14.359 -1.517 1 98.69 226 SER A C 1
ATOM 1817 O O . SER A 1 226 ? 9.57 -13.828 -2.533 1 98.69 226 SER A O 1
ATOM 1819 N N . TRP A 1 227 ? 8.141 -13.961 -0.927 1 98.69 227 TRP A N 1
ATOM 1820 C CA . TRP A 1 227 ? 7.477 -12.766 -1.414 1 98.69 227 TRP A CA 1
ATOM 1821 C C . TRP A 1 227 ? 8.391 -11.547 -1.298 1 98.69 227 TRP A C 1
ATOM 1823 O O . TRP A 1 227 ? 8.445 -10.719 -2.209 1 98.69 227 TRP A O 1
ATOM 1833 N N . ARG A 1 228 ? 9.047 -11.469 -0.165 1 98.38 228 ARG A N 1
ATOM 1834 C CA . ARG A 1 228 ? 9.969 -10.352 -0.003 1 98.38 228 ARG A CA 1
ATOM 1835 C C . ARG A 1 228 ? 10.961 -10.289 -1.163 1 98.38 228 ARG A C 1
ATOM 1837 O O . ARG A 1 228 ? 11.188 -9.219 -1.729 1 98.38 228 ARG A O 1
ATOM 1844 N N . CYS A 1 229 ? 11.5 -11.352 -1.549 1 98.38 229 CYS A N 1
ATOM 1845 C CA . CYS A 1 229 ? 12.422 -11.445 -2.678 1 98.38 229 CYS A CA 1
ATOM 1846 C C . CYS A 1 229 ? 11.719 -11.094 -3.982 1 98.38 229 CYS A C 1
ATOM 1848 O O . CYS A 1 229 ? 12.188 -10.234 -4.73 1 98.38 229 CYS A O 1
ATOM 1850 N N . ALA A 1 230 ? 10.57 -11.719 -4.23 1 98.75 230 ALA A N 1
ATOM 1851 C CA . ALA A 1 230 ? 9.828 -11.508 -5.469 1 98.75 230 ALA A CA 1
ATOM 1852 C C . ALA A 1 230 ? 9.391 -10.055 -5.609 1 98.75 230 ALA A C 1
ATOM 1854 O O . ALA A 1 230 ? 9.461 -9.484 -6.703 1 98.75 230 ALA A O 1
ATOM 1855 N N . TRP A 1 231 ? 8.977 -9.492 -4.523 1 98.62 231 TRP A N 1
ATOM 1856 C CA . TRP A 1 231 ? 8.555 -8.094 -4.539 1 98.62 231 TRP A CA 1
ATOM 1857 C C . TRP A 1 231 ? 9.672 -7.188 -5.043 1 98.62 231 TRP A C 1
ATOM 1859 O O . TRP A 1 231 ? 9.43 -6.258 -5.816 1 98.62 231 TRP A O 1
ATOM 1869 N N . HIS A 1 232 ? 10.938 -7.492 -4.648 1 98.38 232 HIS A N 1
ATOM 1870 C CA . HIS A 1 232 ? 12.086 -6.684 -5.047 1 98.38 232 HIS A CA 1
ATOM 1871 C C . HIS A 1 232 ? 12.492 -6.977 -6.488 1 98.38 232 HIS A C 1
ATOM 1873 O O . HIS A 1 232 ? 13.227 -6.199 -7.102 1 98.38 232 HIS A O 1
ATOM 1879 N N . MET A 1 233 ? 12 -8.008 -7.016 1 98.38 233 MET A N 1
ATOM 1880 C CA . MET A 1 233 ? 12.273 -8.336 -8.414 1 98.38 233 MET A CA 1
ATOM 1881 C C . MET A 1 233 ? 11.242 -7.688 -9.336 1 98.38 233 MET A C 1
ATOM 1883 O O . MET A 1 233 ? 11.578 -7.281 -10.453 1 98.38 233 MET A O 1
ATOM 1887 N N . ILE A 1 234 ? 10.039 -7.625 -8.852 1 98.38 234 ILE A N 1
ATOM 1888 C CA . ILE A 1 234 ? 8.961 -6.996 -9.617 1 98.38 234 ILE A CA 1
ATOM 1889 C C . ILE A 1 234 ? 9.305 -5.531 -9.875 1 98.38 234 ILE A C 1
ATOM 1891 O O . ILE A 1 234 ? 9.672 -4.801 -8.945 1 98.38 234 ILE A O 1
ATOM 1895 N N . GLN A 1 235 ? 9.18 -5.133 -11.148 1 97.69 235 GLN A N 1
ATOM 1896 C CA . GLN A 1 235 ? 9.531 -3.785 -11.57 1 97.69 235 GLN A CA 1
ATOM 1897 C C . GLN A 1 235 ? 8.336 -2.844 -11.477 1 97.69 235 GLN A C 1
ATOM 1899 O O . GLN A 1 235 ? 7.215 -3.221 -11.82 1 97.69 235 GLN A O 1
ATOM 1904 N N . ASN A 1 236 ? 8.633 -1.698 -11.094 1 95.75 236 ASN A N 1
ATOM 1905 C CA . ASN A 1 236 ? 7.566 -0.721 -10.875 1 95.75 236 ASN A CA 1
ATOM 1906 C C . ASN A 1 236 ? 6.867 -0.355 -12.18 1 95.75 236 ASN A C 1
ATOM 1908 O O . ASN A 1 236 ? 5.652 -0.154 -12.203 1 95.75 236 ASN A O 1
ATOM 1912 N N . ASP A 1 237 ? 7.645 -0.262 -13.258 1 95.31 237 ASP A N 1
ATOM 1913 C CA . ASP A 1 237 ? 7.133 0.266 -14.523 1 95.31 237 ASP A CA 1
ATOM 1914 C C . ASP A 1 237 ? 6.625 -0.859 -15.422 1 95.31 237 ASP A C 1
ATOM 1916 O O . ASP A 1 237 ? 6.004 -0.602 -16.453 1 95.31 237 ASP A O 1
ATOM 1920 N N . LEU A 1 238 ? 6.875 -2.078 -15.102 1 96.81 238 LEU A N 1
ATOM 1921 C CA . LEU A 1 238 ? 6.383 -3.229 -15.852 1 96.81 238 LEU A CA 1
ATOM 1922 C C . LEU A 1 238 ? 5.184 -3.863 -15.148 1 96.81 238 LEU A C 1
ATOM 1924 O O . LEU A 1 238 ? 5.352 -4.73 -14.289 1 96.81 238 LEU A O 1
ATOM 1928 N N . VAL A 1 239 ? 3.988 -3.52 -15.555 1 95.88 239 VAL A N 1
ATOM 1929 C CA . VAL A 1 239 ? 2.809 -3.738 -14.719 1 95.88 239 VAL A CA 1
ATOM 1930 C C . VAL A 1 239 ? 2.154 -5.066 -15.094 1 95.88 239 VAL A C 1
ATOM 1932 O O . VAL A 1 239 ? 1.238 -5.527 -14.406 1 95.88 239 VAL A O 1
ATOM 1935 N N . HIS A 1 240 ? 2.627 -5.742 -16.172 1 95.56 240 HIS A N 1
ATOM 1936 C CA . HIS A 1 240 ? 2.104 -7.062 -16.5 1 95.56 240 HIS A CA 1
ATOM 1937 C C . HIS A 1 240 ? 2.975 -8.172 -15.922 1 95.56 240 HIS A C 1
ATOM 1939 O O . HIS A 1 240 ? 2.547 -9.32 -15.836 1 95.56 240 HIS A O 1
ATOM 1945 N N . ALA A 1 241 ? 4.168 -7.879 -15.539 1 96 241 ALA A N 1
ATOM 1946 C CA . ALA A 1 241 ? 5.109 -8.727 -14.812 1 96 241 ALA A CA 1
ATOM 1947 C C . ALA A 1 241 ? 5.453 -9.977 -15.609 1 96 241 ALA A C 1
ATOM 1949 O O . ALA A 1 241 ? 5.793 -11.016 -15.031 1 96 241 ALA A O 1
ATOM 1950 N N . TRP A 1 242 ? 5.246 -9.859 -16.953 1 96.12 242 TRP A N 1
ATOM 1951 C CA . TRP A 1 242 ? 5.688 -11.008 -17.734 1 96.12 242 TRP A CA 1
ATOM 1952 C C . TRP A 1 242 ? 7.195 -11.211 -17.609 1 96.12 242 TRP A C 1
ATOM 1954 O O . TRP A 1 242 ? 7.961 -10.242 -17.641 1 96.12 242 TRP A O 1
ATOM 1964 N N . GLY A 1 243 ? 7.562 -12.445 -17.391 1 96.62 243 GLY A N 1
ATOM 1965 C CA . GLY A 1 243 ? 8.969 -12.797 -17.297 1 96.62 243 GLY A CA 1
ATOM 1966 C C . GLY A 1 243 ? 9.438 -13.016 -15.867 1 96.62 243 GLY A C 1
ATOM 1967 O O . GLY A 1 243 ? 10.422 -13.711 -15.633 1 96.62 243 GLY A O 1
ATOM 1968 N N . VAL A 1 244 ? 8.711 -12.477 -14.938 1 97.81 244 VAL A N 1
ATOM 1969 C CA . VAL A 1 244 ? 9.094 -12.594 -13.539 1 97.81 244 VAL A CA 1
ATOM 1970 C C . VAL A 1 244 ? 9.008 -14.055 -13.094 1 97.81 244 VAL A C 1
ATOM 1972 O O . VAL A 1 244 ? 9.844 -14.523 -12.32 1 97.81 244 VAL A O 1
ATOM 1975 N N . ASP A 1 245 ? 8.047 -14.742 -13.602 1 96.56 245 ASP A N 1
ATOM 1976 C CA . ASP A 1 245 ? 7.809 -16.125 -13.203 1 96.56 245 ASP A CA 1
ATOM 1977 C C . ASP A 1 245 ? 9.023 -17 -13.516 1 96.56 245 ASP A C 1
ATOM 1979 O O . ASP A 1 245 ? 9.352 -17.906 -12.758 1 96.56 245 ASP A O 1
ATOM 1983 N N . PHE A 1 246 ? 9.711 -16.688 -14.555 1 97.06 246 PHE A N 1
ATOM 1984 C CA . PHE A 1 246 ? 10.836 -17.516 -14.953 1 97.06 246 PHE A CA 1
ATOM 1985 C C . PHE A 1 246 ? 12.055 -17.234 -14.078 1 97.06 246 PHE A C 1
ATOM 1987 O O . PHE A 1 246 ? 13.023 -18 -14.094 1 97.06 246 PHE A O 1
ATOM 1994 N N . GLN A 1 247 ? 12.023 -16.188 -13.312 1 97.88 247 GLN A N 1
ATOM 1995 C CA . GLN A 1 247 ? 13.164 -15.859 -12.453 1 97.88 247 GLN A CA 1
ATOM 1996 C C . GLN A 1 247 ? 12.828 -16.078 -10.984 1 97.88 247 GLN A C 1
ATOM 1998 O O . GLN A 1 247 ? 13.68 -15.883 -10.109 1 97.88 247 GLN A O 1
ATOM 2003 N N . LEU A 1 248 ? 11.625 -16.625 -10.609 1 98.06 248 LEU A N 1
ATOM 2004 C CA . LEU A 1 248 ? 11.18 -16.828 -9.234 1 98.06 248 LEU A CA 1
ATOM 2005 C C . LEU A 1 248 ? 12.07 -17.828 -8.516 1 98.06 248 LEU A C 1
ATOM 2007 O O . LEU A 1 248 ? 12.062 -17.906 -7.285 1 98.06 248 LEU A O 1
ATOM 2011 N N . GLY A 1 249 ? 12.781 -18.656 -9.328 1 97.94 249 GLY A N 1
ATOM 2012 C CA . GLY A 1 249 ? 13.68 -19.609 -8.711 1 97.94 249 GLY A CA 1
ATOM 2013 C C . GLY A 1 249 ? 14.656 -18.969 -7.742 1 97.94 249 GLY A C 1
ATOM 2014 O O . GLY A 1 249 ? 15.047 -19.578 -6.742 1 97.94 249 GLY A O 1
ATOM 2015 N N . TYR A 1 250 ? 15.031 -17.766 -7.977 1 97.75 250 TYR A N 1
ATOM 2016 C CA . TYR A 1 250 ? 15.992 -17.047 -7.133 1 97.75 250 TYR A CA 1
ATOM 2017 C C . TYR A 1 250 ? 15.336 -16.609 -5.828 1 97.75 250 TYR A C 1
ATOM 2019 O O . TYR A 1 250 ? 16.031 -16.203 -4.891 1 97.75 250 TYR A O 1
ATOM 2027 N N . CYS A 1 251 ? 14.008 -16.734 -5.797 1 98.25 251 CYS A N 1
ATOM 2028 C CA . CYS A 1 251 ? 13.258 -16.359 -4.602 1 98.25 251 CYS A CA 1
ATOM 2029 C C . CYS A 1 251 ? 12.734 -17.609 -3.883 1 98.25 251 CYS A C 1
ATOM 2031 O O . CYS A 1 251 ? 11.875 -17.5 -3.008 1 98.25 251 CYS A O 1
ATOM 2033 N N . GLY A 1 252 ? 13.203 -18.781 -4.242 1 97.81 252 GLY A N 1
ATOM 2034 C CA . GLY A 1 252 ? 12.711 -20.047 -3.721 1 97.81 252 GLY A CA 1
ATOM 2035 C C . GLY A 1 252 ? 13.289 -20.391 -2.359 1 97.81 252 GLY A C 1
ATOM 2036 O O . GLY A 1 252 ? 12.961 -21.438 -1.786 1 97.81 252 GLY A O 1
ATOM 2037 N N . GLN A 1 253 ? 14.203 -19.484 -1.772 1 97 253 GLN A N 1
ATOM 2038 C CA . GLN A 1 253 ? 14.789 -19.703 -0.459 1 97 253 GLN A CA 1
ATOM 2039 C C . GLN A 1 253 ? 15.609 -21 -0.44 1 97 253 GLN A C 1
ATOM 2041 O O . GLN A 1 253 ? 15.57 -21.75 0.534 1 97 253 GLN A O 1
ATOM 2046 N N . GLY A 1 254 ? 16.281 -21.281 -1.445 1 95.25 254 GLY A N 1
ATOM 2047 C CA . GLY A 1 254 ? 17.078 -22.484 -1.623 1 95.25 254 GLY A CA 1
ATOM 2048 C C . GLY A 1 254 ? 16.969 -23.078 -3.014 1 95.25 254 GLY A C 1
ATOM 2049 O O . GLY A 1 254 ? 16.922 -22.344 -4.004 1 95.25 254 GLY A O 1
ATOM 2050 N N . ASP A 1 255 ? 17.016 -24.359 -3.064 1 96.62 255 ASP A N 1
ATOM 2051 C CA . ASP A 1 255 ? 16.922 -25.078 -4.332 1 96.62 255 ASP A CA 1
ATOM 2052 C C . ASP A 1 255 ? 15.492 -25.031 -4.875 1 96.62 255 ASP A C 1
ATOM 2054 O O . ASP A 1 255 ? 14.594 -25.672 -4.328 1 96.62 255 ASP A O 1
ATOM 2058 N N . PRO A 1 256 ? 15.375 -24.328 -5.949 1 97.56 256 PRO A N 1
ATOM 2059 C CA . PRO A 1 256 ? 14.016 -24.172 -6.465 1 97.56 256 PRO A CA 1
ATOM 2060 C C . PRO A 1 256 ? 13.383 -25.5 -6.883 1 97.56 256 PRO A C 1
ATOM 2062 O O . PRO A 1 256 ? 12.156 -25.641 -6.871 1 97.56 256 PRO A O 1
ATOM 2065 N N . THR A 1 257 ? 14.141 -26.5 -7.258 1 96.75 257 THR A N 1
ATOM 2066 C CA . THR A 1 257 ? 13.594 -27.781 -7.648 1 96.75 257 THR A CA 1
ATOM 2067 C C . THR A 1 257 ? 12.969 -28.5 -6.449 1 96.75 257 THR A C 1
ATOM 2069 O O . THR A 1 257 ? 12.227 -29.469 -6.613 1 96.75 257 THR A O 1
ATOM 2072 N N . LYS A 1 258 ? 13.227 -27.953 -5.336 1 97.81 258 LYS A N 1
ATOM 2073 C CA . LYS A 1 258 ? 12.68 -28.531 -4.113 1 97.81 258 LYS A CA 1
ATOM 2074 C C . LYS A 1 258 ? 11.641 -27.594 -3.482 1 97.81 258 LYS A C 1
ATOM 2076 O O . LYS A 1 258 ? 10.602 -28.047 -3.008 1 97.81 258 LYS A O 1
ATOM 2081 N N . SER A 1 259 ? 11.945 -26.328 -3.549 1 98.56 259 SER A N 1
ATOM 2082 C CA . SER A 1 259 ? 11.18 -25.375 -2.748 1 98.56 259 SER A CA 1
ATOM 2083 C C . SER A 1 259 ? 10.055 -24.75 -3.564 1 98.56 259 SER A C 1
ATOM 2085 O O . SER A 1 259 ? 9.219 -24.016 -3.021 1 98.56 259 SER A O 1
ATOM 2087 N N . ILE A 1 260 ? 9.992 -24.938 -4.848 1 98.75 260 ILE A N 1
ATOM 2088 C CA . ILE A 1 260 ? 8.93 -24.453 -5.715 1 98.75 260 ILE A CA 1
ATOM 2089 C C . ILE A 1 260 ? 8.18 -25.625 -6.34 1 98.75 260 ILE A C 1
ATOM 2091 O O . ILE A 1 260 ? 8.805 -26.578 -6.828 1 98.75 260 ILE A O 1
ATOM 2095 N N . GLY A 1 261 ? 6.824 -25.625 -6.312 1 98.75 261 GLY A N 1
ATOM 2096 C CA . GLY A 1 261 ? 6.117 -26.781 -6.855 1 98.75 261 GLY A CA 1
ATOM 2097 C C . GLY A 1 261 ? 4.633 -26.531 -7.035 1 98.75 261 GLY A C 1
ATOM 2098 O O . GLY A 1 261 ? 4.129 -25.453 -6.707 1 98.75 261 GLY A O 1
ATOM 2099 N N . ILE A 1 262 ? 4.02 -27.484 -7.586 1 98.81 262 ILE A N 1
ATOM 2100 C CA . ILE A 1 262 ? 2.6 -27.516 -7.918 1 98.81 262 ILE A CA 1
ATOM 2101 C C . ILE A 1 262 ? 1.881 -28.484 -6.98 1 98.81 262 ILE A C 1
ATOM 2103 O O . ILE A 1 262 ? 2.316 -29.625 -6.801 1 98.81 262 ILE A O 1
ATOM 2107 N N . VAL A 1 263 ? 0.858 -28.047 -6.371 1 98.88 263 VAL A N 1
ATOM 2108 C CA . VAL A 1 263 ? 0.096 -28.875 -5.453 1 98.88 263 VAL A CA 1
ATOM 2109 C C . VAL A 1 263 ? -1.018 -29.594 -6.207 1 98.88 263 VAL A C 1
ATOM 2111 O O . VAL A 1 263 ? -2.02 -28.984 -6.582 1 98.88 263 VAL A O 1
ATOM 2114 N N . ASP A 1 264 ? -0.897 -30.844 -6.285 1 98.81 264 ASP A N 1
ATOM 2115 C CA . ASP A 1 264 ? -1.819 -31.656 -7.059 1 98.81 264 ASP A CA 1
ATOM 2116 C C . ASP A 1 264 ? -3.088 -31.969 -6.262 1 98.81 264 ASP A C 1
ATOM 2118 O O . ASP A 1 264 ? -4.184 -32.031 -6.828 1 98.81 264 ASP A O 1
ATOM 2122 N N . ALA A 1 265 ? -2.91 -32.156 -5.059 1 98.56 265 ALA A N 1
ATOM 2123 C CA . ALA A 1 265 ? -4.012 -32.594 -4.203 1 98.56 265 ALA A CA 1
ATOM 2124 C C . ALA A 1 265 ? -5.074 -31.5 -4.086 1 98.56 265 ALA A C 1
ATOM 2126 O O . ALA A 1 265 ? -6.23 -31.781 -3.768 1 98.56 265 ALA A O 1
ATOM 2127 N N . GLU A 1 266 ? -4.707 -30.25 -4.172 1 98.06 266 GLU A N 1
ATOM 2128 C CA . GLU A 1 266 ? -5.594 -29.094 -4.242 1 98.06 266 GLU A CA 1
ATOM 2129 C C . GLU A 1 266 ? -5.445 -28.359 -5.578 1 98.06 266 GLU A C 1
ATOM 2131 O O . GLU A 1 266 ? -4.473 -27.641 -5.793 1 98.06 266 GLU A O 1
ATOM 2136 N N . TYR A 1 267 ? -6.465 -28.594 -6.523 1 98.56 267 TYR A N 1
ATOM 2137 C CA . TYR A 1 267 ? -6.305 -28.094 -7.883 1 98.56 267 TYR A CA 1
ATOM 2138 C C . TYR A 1 267 ? -7.457 -27.172 -8.266 1 98.56 267 TYR A C 1
ATOM 2140 O O . TYR A 1 267 ? -8.469 -27.109 -7.562 1 98.56 267 TYR A O 1
ATOM 2148 N N . ILE A 1 268 ? -7.246 -26.422 -9.289 1 98.81 268 ILE A N 1
ATOM 2149 C CA . ILE A 1 268 ? -8.195 -25.391 -9.703 1 98.81 268 ILE A CA 1
ATOM 2150 C C . ILE A 1 268 ? -8.359 -25.406 -11.219 1 98.81 268 ILE A C 1
ATOM 2152 O O . ILE A 1 268 ? -7.715 -26.203 -11.906 1 98.81 268 ILE A O 1
ATOM 2156 N N . VAL A 1 269 ? -9.336 -24.641 -11.664 1 98.69 269 VAL A N 1
ATOM 2157 C CA . VAL A 1 269 ? -9.547 -24.391 -13.086 1 98.69 269 VAL A CA 1
ATOM 2158 C C . VAL A 1 269 ? -9.164 -22.938 -13.414 1 98.69 269 VAL A C 1
ATOM 2160 O O . VAL A 1 269 ? -9.531 -22.016 -12.688 1 98.69 269 VAL A O 1
ATOM 2163 N N . HIS A 1 270 ? -8.328 -22.797 -14.344 1 98.5 270 HIS A N 1
ATOM 2164 C CA . HIS A 1 270 ? -8.078 -21.484 -14.93 1 98.5 270 HIS A CA 1
ATOM 2165 C C . HIS A 1 270 ? -8.914 -21.266 -16.188 1 98.5 270 HIS A C 1
ATOM 2167 O O . HIS A 1 270 ? -8.594 -21.812 -17.25 1 98.5 270 HIS A O 1
ATOM 2173 N N . TYR A 1 271 ? -9.859 -20.438 -16.125 1 97.19 271 TYR A N 1
ATOM 2174 C CA . TYR A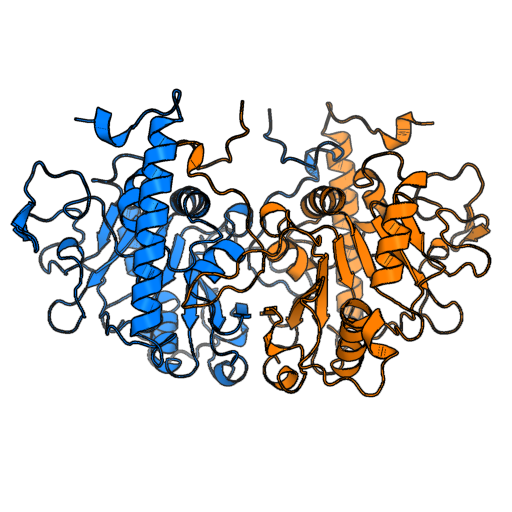 1 271 ? -10.805 -20.266 -17.234 1 97.19 271 TYR A CA 1
ATOM 2175 C C . TYR A 1 271 ? -10.188 -19.422 -18.344 1 97.19 271 TYR A C 1
ATOM 2177 O O . TYR A 1 271 ? -10.586 -19.531 -19.5 1 97.19 271 TYR A O 1
ATOM 2185 N N . GLY A 1 272 ? -9.273 -18.594 -18.031 1 93.94 272 GLY A N 1
ATOM 2186 C CA . GLY A 1 272 ? -8.602 -17.781 -19.031 1 93.94 272 GLY A CA 1
ATOM 2187 C C . GLY A 1 272 ? -9.492 -16.688 -19.609 1 93.94 272 GLY A C 1
ATOM 2188 O O . GLY A 1 272 ? -9.461 -16.422 -20.812 1 93.94 272 GLY A O 1
ATOM 2189 N N . LEU A 1 273 ? -10.281 -16.047 -18.75 1 92.81 273 LEU A N 1
ATOM 2190 C CA . LEU A 1 273 ? -11.203 -15.016 -19.203 1 92.81 273 LEU A CA 1
ATOM 2191 C C . LEU A 1 273 ? -10.477 -13.695 -19.406 1 92.81 273 LEU A C 1
ATOM 2193 O O . LEU A 1 273 ? -9.656 -13.297 -18.578 1 92.81 273 LEU A O 1
ATOM 2197 N N . PRO A 1 274 ? -10.672 -12.977 -20.531 1 88.88 274 PRO A N 1
ATOM 2198 C CA . PRO A 1 274 ? -10.086 -11.656 -20.766 1 88.88 274 PRO A CA 1
ATOM 2199 C C . PRO A 1 274 ? -10.812 -10.555 -20 1 88.88 274 PRO A C 1
ATOM 2201 O O . PRO A 1 274 ? -11.484 -9.711 -20.594 1 88.88 274 PRO A O 1
ATOM 2204 N N . THR A 1 275 ? -10.633 -10.453 -18.75 1 88.69 275 THR A N 1
ATOM 2205 C CA . THR A 1 275 ? -11.461 -9.633 -17.875 1 88.69 275 THR A CA 1
ATOM 2206 C C . THR A 1 275 ? -10.953 -8.195 -17.844 1 88.69 275 THR A C 1
ATOM 2208 O O . THR A 1 275 ? -11.75 -7.258 -17.75 1 88.69 275 THR A O 1
ATOM 2211 N N . LEU A 1 276 ? -9.68 -7.961 -17.891 1 89.12 276 LEU A N 1
ATOM 2212 C CA . LEU A 1 276 ? -9.094 -6.625 -17.938 1 89.12 276 LEU A CA 1
ATOM 2213 C C . LEU A 1 276 ? -8.523 -6.328 -19.328 1 89.12 276 LEU A C 1
ATOM 2215 O O . LEU A 1 276 ? -7.75 -7.125 -19.859 1 89.12 276 LEU A O 1
ATOM 2219 N N . GLY A 1 277 ? -8.977 -5.254 -19.922 1 81.81 277 GLY A N 1
ATOM 2220 C CA . GLY A 1 277 ? -8.469 -4.832 -21.219 1 81.81 277 GLY A CA 1
ATOM 2221 C C . GLY A 1 277 ? -9.023 -5.641 -22.375 1 81.81 277 GLY A C 1
ATOM 2222 O O . GLY A 1 277 ? -8.422 -5.699 -23.438 1 81.81 277 GLY A O 1
ATOM 2223 N N . GLY A 1 278 ? -10.125 -6.375 -22.141 1 76.62 278 GLY A N 1
ATOM 2224 C CA . GLY A 1 278 ? -10.648 -7.281 -23.156 1 76.62 278 GLY A CA 1
ATOM 2225 C C . GLY A 1 278 ? -10.984 -6.586 -24.469 1 76.62 278 GLY A C 1
ATOM 2226 O O . GLY A 1 278 ? -10.75 -7.137 -25.547 1 76.62 278 GLY A O 1
ATOM 2227 N N . LEU A 1 279 ? -11.297 -5.316 -24.359 1 76.38 279 LEU A N 1
ATOM 2228 C CA . LEU A 1 279 ? -11.625 -4.578 -25.578 1 76.38 279 LEU A CA 1
ATOM 2229 C C . LEU A 1 279 ? -10.359 -4.234 -26.359 1 76.38 279 LEU A C 1
ATOM 2231 O O . LEU A 1 279 ? -10.422 -3.988 -27.562 1 76.38 279 LEU A O 1
ATOM 2235 N N . VAL A 1 280 ? -9.312 -4.254 -25.672 1 82.5 280 VAL A N 1
ATOM 2236 C CA . VAL A 1 280 ? -8.039 -3.941 -26.312 1 82.5 280 VAL A CA 1
ATOM 2237 C C . VAL A 1 280 ? -7.043 -5.074 -26.047 1 82.5 280 VAL A C 1
ATOM 2239 O O . VAL A 1 280 ? -5.852 -4.828 -25.859 1 82.5 280 VAL A O 1
ATOM 2242 N N . ALA A 1 281 ? -7.621 -6.203 -26.109 1 87 281 ALA A N 1
ATOM 2243 C CA . ALA A 1 281 ? -6.859 -7.395 -25.734 1 87 281 ALA A CA 1
ATOM 2244 C C . ALA A 1 281 ? -5.566 -7.492 -26.531 1 87 281 ALA A C 1
ATOM 2246 O O . ALA A 1 281 ? -4.504 -7.789 -25.984 1 87 281 ALA A O 1
ATOM 2247 N N . LYS A 1 282 ? -5.625 -7.25 -27.766 1 90.56 282 LYS A N 1
ATOM 2248 C CA . LYS A 1 282 ? -4.441 -7.348 -28.609 1 90.56 282 LYS A CA 1
ATOM 2249 C C . LYS A 1 282 ? -3.379 -6.34 -28.188 1 90.56 282 LYS A C 1
ATOM 2251 O O . LYS A 1 282 ? -2.191 -6.668 -28.125 1 90.56 282 LYS A O 1
ATOM 2256 N N . LYS A 1 283 ? -3.832 -5.137 -27.906 1 91.81 283 LYS A N 1
ATOM 2257 C CA . LYS A 1 283 ? -2.896 -4.098 -27.484 1 91.81 283 LYS A CA 1
ATOM 2258 C C . LYS A 1 283 ? -2.279 -4.43 -26.125 1 91.81 283 LYS A C 1
ATOM 2260 O O . LYS A 1 283 ? -1.101 -4.152 -25.891 1 91.81 283 LYS A O 1
ATOM 2265 N N . VAL A 1 284 ? -3.029 -4.992 -25.297 1 93.06 284 VAL A N 1
ATOM 2266 C CA . VAL A 1 284 ? -2.537 -5.414 -24 1 93.06 284 VAL A CA 1
ATOM 2267 C C . VAL A 1 284 ? -1.496 -6.52 -24.172 1 93.06 284 VAL A C 1
ATOM 2269 O O . VAL A 1 284 ? -0.434 -6.48 -23.547 1 93.06 284 VAL A O 1
ATOM 2272 N N . ARG A 1 285 ? -1.775 -7.453 -25.016 1 92.88 285 ARG A N 1
ATOM 2273 C CA . ARG A 1 285 ? -0.843 -8.547 -25.281 1 92.88 285 ARG A CA 1
ATOM 2274 C C . ARG A 1 285 ? 0.468 -8.016 -25.844 1 92.88 285 ARG A C 1
ATOM 2276 O O . ARG A 1 285 ? 1.548 -8.453 -25.453 1 92.88 285 ARG A O 1
ATOM 2283 N N . ASN A 1 286 ? 0.319 -7.074 -26.734 1 94.69 286 ASN A N 1
ATOM 2284 C CA . ASN A 1 286 ? 1.517 -6.473 -27.312 1 94.69 286 ASN A CA 1
ATOM 2285 C C . ASN A 1 286 ? 2.359 -5.773 -26.25 1 94.69 286 ASN A C 1
ATOM 2287 O O . ASN A 1 286 ? 3.582 -5.934 -26.219 1 94.69 286 ASN A O 1
ATOM 2291 N N . ARG A 1 287 ? 1.673 -5.055 -25.438 1 95.25 287 ARG A N 1
ATOM 2292 C CA . ARG A 1 287 ? 2.389 -4.391 -24.359 1 95.25 287 ARG A CA 1
ATOM 2293 C C . ARG A 1 287 ? 3.035 -5.41 -23.422 1 95.25 287 ARG A C 1
ATOM 2295 O O . ARG A 1 287 ? 4.148 -5.191 -22.938 1 95.25 287 ARG A O 1
ATOM 2302 N N . SER A 1 288 ? 2.422 -6.477 -23.172 1 95 288 SER A N 1
ATOM 2303 C CA . SER A 1 288 ? 2.963 -7.531 -22.328 1 95 288 SER A CA 1
ATOM 2304 C C . SER A 1 288 ? 4.242 -8.117 -22.922 1 95 288 SER A C 1
ATOM 2306 O O . SER A 1 288 ? 5.211 -8.359 -22.203 1 95 288 SER A O 1
ATOM 2308 N N . TYR A 1 289 ? 4.23 -8.219 -24.234 1 96.56 289 TYR A N 1
ATOM 2309 C CA . TYR A 1 289 ? 5.43 -8.727 -24.891 1 96.56 289 TYR A CA 1
ATOM 2310 C C . TYR A 1 289 ? 6.566 -7.715 -24.812 1 96.56 289 TYR A C 1
ATOM 2312 O O . TYR A 1 289 ? 7.723 -8.086 -24.594 1 96.56 289 TYR A O 1
ATOM 2320 N N . VAL A 1 290 ? 6.207 -6.504 -24.953 1 97 290 VAL A N 1
ATOM 2321 C CA . VAL A 1 290 ? 7.219 -5.457 -24.844 1 97 290 VAL A CA 1
ATOM 2322 C C . VAL A 1 290 ? 7.816 -5.465 -23.438 1 97 290 VAL A C 1
ATOM 2324 O O . VAL A 1 290 ? 9.039 -5.434 -23.281 1 97 290 VAL A O 1
ATOM 2327 N N . GLU A 1 291 ? 7.02 -5.578 -22.422 1 97.56 291 GLU A N 1
ATOM 2328 C CA . GLU A 1 291 ? 7.48 -5.609 -21.031 1 97.56 291 GLU A CA 1
ATOM 2329 C C . GLU A 1 291 ? 8.328 -6.848 -20.766 1 97.56 291 GLU A C 1
ATOM 2331 O O . GLU A 1 291 ? 9.305 -6.785 -20.016 1 97.56 291 GLU A O 1
ATOM 2336 N N . LEU A 1 292 ? 7.918 -7.926 -21.375 1 97.94 292 LEU A N 1
ATOM 2337 C CA . LEU A 1 292 ? 8.711 -9.141 -21.234 1 97.94 292 LEU A CA 1
ATOM 2338 C C . LEU A 1 292 ? 10.133 -8.922 -21.734 1 97.94 292 LEU A C 1
ATOM 2340 O O . LEU A 1 292 ? 11.094 -9.266 -21.047 1 97.94 292 LEU A O 1
ATOM 2344 N N . GLU A 1 293 ? 10.25 -8.328 -22.844 1 98.19 293 GLU A N 1
ATOM 2345 C CA . GLU A 1 293 ? 11.57 -8.102 -23.422 1 98.19 293 GLU A CA 1
ATOM 2346 C C . GLU A 1 293 ? 12.375 -7.105 -22.578 1 98.19 293 GLU A C 1
ATOM 2348 O O . GLU A 1 293 ? 13.578 -7.277 -22.391 1 98.19 293 GLU A O 1
ATOM 2353 N N . ILE A 1 294 ? 11.672 -6.113 -22.109 1 97.88 294 ILE A N 1
ATOM 2354 C CA . ILE A 1 294 ? 12.344 -5.152 -21.25 1 97.88 294 ILE A CA 1
ATOM 2355 C C . ILE A 1 294 ? 12.867 -5.859 -20 1 97.88 294 ILE A C 1
ATOM 2357 O O . ILE A 1 294 ? 14.016 -5.656 -19.594 1 97.88 294 ILE A O 1
ATOM 2361 N N . PHE A 1 295 ? 12.141 -6.645 -19.422 1 98.5 295 PHE A N 1
ATOM 2362 C CA . PHE A 1 295 ? 12.531 -7.359 -18.219 1 98.5 295 PHE A CA 1
ATOM 2363 C C . PHE A 1 295 ? 13.719 -8.273 -18.5 1 98.5 295 PHE A C 1
ATOM 2365 O O . PHE A 1 295 ? 14.688 -8.297 -17.734 1 98.5 295 PHE A O 1
ATOM 2372 N N . LYS A 1 296 ? 13.57 -9.023 -19.562 1 98.5 296 LYS A N 1
ATOM 2373 C CA . LYS A 1 296 ? 14.672 -9.906 -19.938 1 98.5 296 LYS A CA 1
ATOM 2374 C C . LYS A 1 296 ? 15.969 -9.125 -20.094 1 98.5 296 LYS A C 1
ATOM 2376 O O . LYS A 1 296 ? 17.031 -9.562 -19.641 1 98.5 296 LYS A O 1
ATOM 2381 N N . ASN A 1 297 ? 15.906 -8.062 -20.719 1 98.56 297 ASN A N 1
ATOM 2382 C CA . ASN A 1 297 ? 17.078 -7.234 -20.938 1 98.56 297 ASN A CA 1
ATOM 2383 C C . ASN A 1 297 ? 17.625 -6.68 -19.625 1 98.56 297 ASN A C 1
ATOM 2385 O O . ASN A 1 297 ? 18.844 -6.676 -19.406 1 98.56 297 ASN A O 1
ATOM 2389 N N . ARG A 1 298 ? 16.734 -6.258 -18.766 1 98.38 298 ARG A N 1
ATOM 2390 C CA . ARG A 1 298 ? 17.156 -5.773 -17.453 1 98.38 298 ARG A CA 1
ATOM 2391 C C . ARG A 1 298 ? 17.859 -6.875 -16.672 1 98.38 298 ARG A C 1
ATOM 2393 O O . ARG A 1 298 ? 18.875 -6.633 -16.031 1 98.38 298 ARG A O 1
ATOM 2400 N N . TRP A 1 299 ? 17.266 -8.055 -16.719 1 98.06 299 TRP A N 1
ATOM 2401 C CA . TRP A 1 299 ? 17.859 -9.18 -16.016 1 98.06 299 TRP A CA 1
ATOM 2402 C C . TRP A 1 299 ? 19.266 -9.469 -16.547 1 98.06 299 TRP A C 1
ATOM 2404 O O . TRP A 1 299 ? 20.219 -9.547 -15.773 1 98.06 299 TRP A O 1
ATOM 2414 N N . ARG A 1 300 ? 19.375 -9.539 -17.844 1 97.88 300 ARG A N 1
ATOM 2415 C CA . ARG A 1 300 ? 20.672 -9.844 -18.453 1 97.88 300 ARG A CA 1
ATOM 2416 C C . ARG A 1 300 ? 21.703 -8.781 -18.109 1 97.88 300 ARG A C 1
ATOM 2418 O O . ARG A 1 300 ? 22.828 -9.109 -17.734 1 97.88 300 ARG A O 1
ATOM 2425 N N . SER A 1 301 ? 21.297 -7.566 -18.203 1 98.12 301 SER A N 1
ATOM 2426 C CA . SER A 1 301 ? 22.203 -6.469 -17.891 1 98.12 301 SER A CA 1
ATOM 2427 C C . SER A 1 301 ? 22.594 -6.48 -16.406 1 98.12 301 SER A C 1
ATOM 2429 O O . SER A 1 301 ? 23.734 -6.211 -16.047 1 98.12 301 SER A O 1
ATOM 2431 N N . SER A 1 302 ? 21.609 -6.82 -15.578 1 97.62 302 SER A N 1
ATOM 2432 C CA . SER A 1 302 ? 21.875 -6.859 -14.148 1 97.62 302 SER A CA 1
ATOM 2433 C C . SER A 1 302 ? 22.875 -7.957 -13.797 1 97.62 302 SER A C 1
ATOM 2435 O O . SER A 1 302 ? 23.719 -7.781 -12.914 1 97.62 302 SER A O 1
ATOM 2437 N N . VAL A 1 303 ? 22.734 -9.07 -14.438 1 96.56 303 VAL A N 1
ATOM 2438 C CA . VAL A 1 303 ? 23.656 -10.18 -14.227 1 96.56 303 VAL A CA 1
ATOM 2439 C C . VAL A 1 303 ? 25.047 -9.797 -14.727 1 96.56 303 VAL A C 1
ATOM 2441 O O . VAL A 1 303 ? 26.031 -9.977 -14.016 1 96.56 303 VAL A O 1
ATOM 2444 N N . LYS A 1 304 ? 25.094 -9.227 -15.844 1 96.88 304 LYS A N 1
ATOM 2445 C CA . LYS A 1 304 ? 26.359 -8.859 -16.469 1 96.88 304 LYS A CA 1
ATOM 2446 C C . LYS A 1 304 ? 27.094 -7.797 -15.648 1 96.88 304 LYS A C 1
ATOM 2448 O O . LYS A 1 304 ? 28.312 -7.859 -15.492 1 96.88 304 LYS A O 1
ATOM 2453 N N . ASP A 1 305 ? 26.375 -6.91 -15.086 1 96.44 305 ASP A N 1
ATOM 2454 C CA . ASP A 1 305 ? 26.969 -5.723 -14.492 1 96.44 305 ASP A CA 1
ATOM 2455 C C . ASP A 1 305 ? 27.281 -5.945 -13.008 1 96.44 305 ASP A C 1
ATOM 2457 O O . ASP A 1 305 ? 27.938 -5.121 -12.375 1 96.44 305 ASP A O 1
ATOM 2461 N N . ASP A 1 306 ? 26.75 -6.98 -12.5 1 95.25 306 ASP A N 1
ATOM 2462 C CA . ASP A 1 306 ? 26.953 -7.246 -11.078 1 95.25 306 ASP A CA 1
ATOM 2463 C C . ASP A 1 306 ? 28.109 -8.227 -10.875 1 95.25 306 ASP A C 1
ATOM 2465 O O . ASP A 1 306 ? 27.891 -9.438 -10.766 1 95.25 306 ASP A O 1
ATOM 2469 N N . ASP A 1 307 ? 29.234 -7.766 -10.656 1 93.69 307 ASP A N 1
ATOM 2470 C CA . ASP A 1 307 ? 30.438 -8.57 -10.57 1 93.69 307 ASP A CA 1
ATOM 2471 C C . ASP A 1 307 ? 30.484 -9.383 -9.273 1 93.69 307 ASP A C 1
ATOM 2473 O O . ASP A 1 307 ? 31.188 -10.383 -9.18 1 93.69 307 ASP A O 1
ATOM 2477 N N . CYS A 1 308 ? 29.734 -8.898 -8.328 1 92.31 308 CYS A N 1
ATOM 2478 C CA . CYS A 1 308 ? 29.766 -9.562 -7.027 1 92.31 308 CYS A CA 1
ATOM 2479 C C . CYS A 1 308 ? 28.656 -10.586 -6.902 1 92.31 308 CYS A C 1
ATOM 2481 O O . CYS A 1 308 ? 28.625 -11.359 -5.945 1 92.31 308 CYS A O 1
ATOM 2483 N N . TRP A 1 309 ? 27.766 -10.609 -7.918 1 93.38 309 TRP A N 1
ATOM 2484 C CA . TRP A 1 309 ? 26.625 -11.516 -7.867 1 93.38 309 TRP A CA 1
ATOM 2485 C C . TRP A 1 309 ? 27.031 -12.922 -8.289 1 93.38 309 TRP A C 1
ATOM 2487 O O . TRP A 1 309 ? 27.734 -13.102 -9.281 1 93.38 309 TRP A O 1
ATOM 2497 N N . VAL A 1 310 ? 26.609 -13.906 -7.457 1 91.75 310 VAL A N 1
ATOM 2498 C CA . VAL A 1 310 ? 26.844 -15.312 -7.77 1 91.75 310 VAL A CA 1
ATOM 2499 C C . VAL A 1 310 ? 25.516 -16 -8.062 1 91.75 310 VAL A C 1
ATOM 2501 O O . VAL A 1 310 ? 24.562 -15.898 -7.277 1 91.75 310 VAL A O 1
ATOM 2504 N N . ASP A 1 311 ? 25.547 -16.609 -9.164 1 92.5 311 ASP A N 1
ATOM 2505 C CA . ASP A 1 311 ? 24.344 -17.375 -9.523 1 92.5 311 ASP A CA 1
ATOM 2506 C C . ASP A 1 311 ? 24.266 -18.672 -8.727 1 92.5 311 ASP A C 1
ATOM 2508 O O . ASP A 1 311 ? 24.844 -19.688 -9.133 1 92.5 311 ASP A O 1
ATOM 2512 N N . LEU A 1 312 ? 23.516 -18.688 -7.801 1 86.56 312 LEU A N 1
ATOM 2513 C CA . LEU A 1 312 ? 23.422 -19.828 -6.898 1 86.56 312 LEU A CA 1
ATOM 2514 C C . LEU A 1 312 ? 22.656 -20.969 -7.547 1 86.56 312 LEU A C 1
ATOM 2516 O O . LEU A 1 312 ? 22.734 -22.109 -7.098 1 86.56 312 LEU A O 1
ATOM 2520 N N . LEU A 1 313 ? 21.969 -20.656 -8.523 1 87.5 313 LEU A N 1
ATOM 2521 C CA . LEU A 1 313 ? 21.188 -21.703 -9.18 1 87.5 313 LEU A CA 1
ATOM 2522 C C . LEU A 1 313 ? 22.016 -22.391 -10.266 1 87.5 313 LEU A C 1
ATOM 2524 O O . LEU A 1 313 ? 21.688 -23.5 -10.68 1 87.5 313 LEU A O 1
ATOM 2528 N N . GLU A 1 314 ? 22.938 -21.734 -10.828 1 79.56 314 GLU A N 1
ATOM 2529 C CA . GLU A 1 314 ? 23.828 -22.375 -11.797 1 79.56 314 GLU A CA 1
ATOM 2530 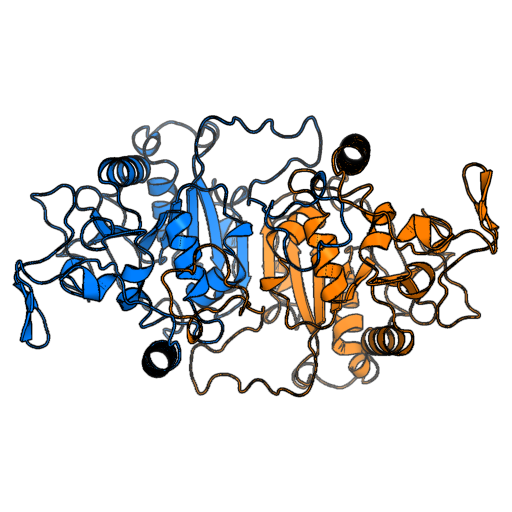C C . GLU A 1 314 ? 24.922 -23.172 -11.109 1 79.56 314 GLU A C 1
ATOM 2532 O O . GLU A 1 314 ? 25.406 -24.172 -11.648 1 79.56 314 GLU A O 1
ATOM 2537 N N . GLN A 1 315 ? 25.438 -22.844 -9.914 1 61.78 315 GLN A N 1
ATOM 2538 C CA . GLN A 1 315 ? 26.531 -23.531 -9.25 1 61.78 315 GLN A CA 1
ATOM 2539 C C . GLN A 1 315 ? 26.094 -24.875 -8.688 1 61.78 315 GLN A C 1
ATOM 2541 O O . GLN A 1 315 ? 26.906 -25.781 -8.508 1 61.78 315 GLN A O 1
ATOM 2546 N N . SER A 1 316 ? 24.922 -25.031 -8.352 1 47.19 316 SER A N 1
ATOM 2547 C CA . SER A 1 316 ? 24.484 -26.312 -7.797 1 47.19 316 SER A CA 1
ATOM 2548 C C . SER A 1 316 ? 24.516 -27.422 -8.859 1 47.19 316 SER A C 1
ATOM 2550 O O . SER A 1 316 ? 24.234 -28.578 -8.562 1 47.19 316 SER A O 1
ATOM 2552 N N . LYS A 1 317 ? 25.062 -27.203 -10.133 1 43 317 LYS A N 1
ATOM 2553 C CA . LYS A 1 317 ? 25.266 -28.25 -11.133 1 43 317 LYS A CA 1
ATOM 2554 C C . LYS A 1 317 ? 26.688 -28.812 -11.055 1 43 317 LYS A C 1
ATOM 2556 O O . LYS A 1 317 ? 27.625 -28.094 -10.75 1 43 317 LYS A O 1
ATOM 2561 N N . THR B 1 1 ? 28.734 0.25 -0.536 1 37.69 1 THR B N 1
ATOM 2562 C CA . THR B 1 1 ? 28.062 -1.031 -0.75 1 37.69 1 THR B CA 1
ATOM 2563 C C . THR B 1 1 ? 26.562 -0.846 -0.873 1 37.69 1 THR B C 1
ATOM 2565 O O . THR B 1 1 ? 25.938 -0.171 -0.046 1 37.69 1 THR B O 1
ATOM 2568 N N . GLN B 1 2 ? 26.219 -0.733 -2.152 1 53.91 2 GLN B N 1
ATOM 2569 C CA . GLN B 1 2 ? 24.828 -0.396 -2.436 1 53.91 2 GLN B CA 1
ATOM 2570 C C . GLN B 1 2 ? 23.875 -1.164 -1.521 1 53.91 2 GLN B C 1
ATOM 2572 O O . GLN B 1 2 ? 24 -2.383 -1.379 1 53.91 2 GLN B O 1
ATOM 2577 N N . TRP B 1 3 ? 23.406 -0.471 -0.47 1 67.25 3 TRP B N 1
ATOM 2578 C CA . TRP B 1 3 ? 22.453 -1.03 0.477 1 67.25 3 TRP B CA 1
ATOM 2579 C C . TRP B 1 3 ? 21.469 -1.961 -0.229 1 67.25 3 TRP B C 1
ATOM 2581 O O . TRP B 1 3 ? 20.938 -1.624 -1.289 1 67.25 3 TRP B O 1
ATOM 2591 N N . ARG B 1 4 ? 21.641 -3.283 0.103 1 81.62 4 ARG B N 1
ATOM 2592 C CA . ARG B 1 4 ? 20.734 -4.289 -0.441 1 81.62 4 ARG B CA 1
ATOM 2593 C C . ARG B 1 4 ? 19.578 -4.57 0.521 1 81.62 4 ARG B C 1
ATOM 2595 O O . ARG B 1 4 ? 19.797 -4.84 1.703 1 81.62 4 ARG B O 1
ATOM 2602 N N . PRO B 1 5 ? 18.438 -4.383 0.024 1 88.31 5 PRO B N 1
ATOM 2603 C CA . PRO B 1 5 ? 17.297 -4.688 0.907 1 88.31 5 PRO B CA 1
ATOM 2604 C C . PRO B 1 5 ? 17.297 -6.141 1.371 1 88.31 5 PRO B C 1
ATOM 2606 O O . PRO B 1 5 ? 17.656 -7.039 0.608 1 88.31 5 PRO B O 1
ATOM 2609 N N . ARG B 1 6 ? 16.859 -6.266 2.551 1 88.06 6 ARG B N 1
ATOM 2610 C CA . ARG B 1 6 ? 16.719 -7.617 3.094 1 88.06 6 ARG B CA 1
ATOM 2611 C C . ARG B 1 6 ? 15.828 -8.477 2.207 1 88.06 6 ARG B C 1
ATOM 2613 O O . ARG B 1 6 ? 14.773 -8.031 1.752 1 88.06 6 ARG B O 1
ATOM 2620 N N . GLY B 1 7 ? 16.281 -9.703 1.918 1 91.12 7 GLY B N 1
ATOM 2621 C CA . GLY B 1 7 ? 15.484 -10.648 1.154 1 91.12 7 GLY B CA 1
ATOM 2622 C C . GLY B 1 7 ? 15.805 -10.641 -0.329 1 91.12 7 GLY B C 1
ATOM 2623 O O . GLY B 1 7 ? 15.336 -11.5 -1.078 1 91.12 7 GLY B O 1
ATOM 2624 N N . SER B 1 8 ? 16.594 -9.719 -0.74 1 93.38 8 SER B N 1
ATOM 2625 C CA . SER B 1 8 ? 16.922 -9.617 -2.16 1 93.38 8 SER B CA 1
ATOM 2626 C C . SER B 1 8 ? 18.328 -10.117 -2.445 1 93.38 8 SER B C 1
ATOM 2628 O O . SER B 1 8 ? 18.891 -9.844 -3.508 1 93.38 8 SER B O 1
ATOM 2630 N N . GLU B 1 9 ? 18.953 -10.852 -1.569 1 93.38 9 GLU B N 1
ATOM 2631 C CA . GLU B 1 9 ? 20.359 -11.227 -1.636 1 93.38 9 GLU B CA 1
ATOM 2632 C C . GLU B 1 9 ? 20.625 -12.156 -2.816 1 93.38 9 GLU B C 1
ATOM 2634 O O . GLU B 1 9 ? 21.734 -12.188 -3.348 1 93.38 9 GLU B O 1
ATOM 2639 N N . THR B 1 10 ? 19.641 -12.883 -3.195 1 96 10 THR B N 1
ATOM 2640 C CA . THR B 1 10 ? 19.828 -13.859 -4.258 1 96 10 THR B CA 1
ATOM 2641 C C . THR B 1 10 ? 19.656 -13.211 -5.629 1 96 10 THR B C 1
ATOM 2643 O O . THR B 1 10 ? 19.891 -13.852 -6.656 1 96 10 THR B O 1
ATOM 2646 N N . LEU B 1 11 ? 19.281 -11.945 -5.66 1 97.25 11 LEU B N 1
ATOM 2647 C CA . LEU B 1 11 ? 19.047 -11.234 -6.914 1 97.25 11 LEU B CA 1
ATOM 2648 C C . LEU B 1 11 ? 20.266 -10.391 -7.293 1 97.25 11 LEU B C 1
ATOM 2650 O O . LEU B 1 11 ? 20.938 -9.828 -6.422 1 97.25 11 LEU B O 1
ATOM 2654 N N . PRO B 1 12 ? 20.594 -10.352 -8.633 1 96.81 12 PRO B N 1
ATOM 2655 C CA . PRO B 1 12 ? 21.578 -9.344 -9.023 1 96.81 12 PRO B CA 1
ATOM 2656 C C . PRO B 1 12 ? 21.125 -7.918 -8.711 1 96.81 12 PRO B C 1
ATOM 2658 O O . PRO B 1 12 ? 19.953 -7.602 -8.844 1 96.81 12 PRO B O 1
ATOM 2661 N N . SER B 1 13 ? 22.047 -7.141 -8.328 1 95.75 13 SER B N 1
ATOM 2662 C CA . SER B 1 13 ? 21.719 -5.855 -7.719 1 95.75 13 SER B CA 1
ATOM 2663 C C . SER B 1 13 ? 20.938 -4.973 -8.68 1 95.75 13 SER B C 1
ATOM 2665 O O . SER B 1 13 ? 20.031 -4.238 -8.266 1 95.75 13 SER B O 1
ATOM 2667 N N . GLY B 1 14 ? 21.188 -5.09 -9.992 1 96.38 14 GLY B N 1
ATOM 2668 C CA . GLY B 1 14 ? 20.578 -4.203 -10.969 1 96.38 14 GLY B CA 1
ATOM 2669 C C . GLY B 1 14 ? 19.094 -4.461 -11.164 1 96.38 14 GLY B C 1
ATOM 2670 O O . GLY B 1 14 ? 18.359 -3.594 -11.656 1 96.38 14 GLY B O 1
ATOM 2671 N N . ILE B 1 15 ? 18.578 -5.707 -10.812 1 97.94 15 ILE B N 1
ATOM 2672 C CA . ILE B 1 15 ? 17.188 -6.055 -11.031 1 97.94 15 ILE B CA 1
ATOM 2673 C C . ILE B 1 15 ? 16.359 -5.652 -9.812 1 97.94 15 ILE B C 1
ATOM 2675 O O . ILE B 1 15 ? 15.125 -5.648 -9.867 1 97.94 15 ILE B O 1
ATOM 2679 N N . VAL B 1 16 ? 17.047 -5.375 -8.656 1 97.25 16 VAL B N 1
ATOM 2680 C CA . VAL B 1 16 ? 16.359 -5.09 -7.402 1 97.25 16 VAL B CA 1
ATOM 2681 C C . VAL B 1 16 ? 15.656 -3.738 -7.488 1 97.25 16 VAL B C 1
ATOM 2683 O O . VAL B 1 16 ? 16.297 -2.705 -7.664 1 97.25 16 VAL B O 1
ATOM 2686 N N . ALA B 1 17 ? 14.336 -3.785 -7.469 1 96.94 17 ALA B N 1
ATOM 2687 C CA . ALA B 1 17 ? 13.508 -2.578 -7.438 1 96.94 17 ALA B CA 1
ATOM 2688 C C . ALA B 1 17 ? 12.961 -2.328 -6.035 1 96.94 17 ALA B C 1
ATOM 2690 O O . ALA B 1 17 ? 11.953 -2.92 -5.645 1 96.94 17 ALA B O 1
ATOM 2691 N N . ARG B 1 18 ? 13.469 -1.406 -5.387 1 94.81 18 ARG B N 1
ATOM 2692 C CA . ARG B 1 18 ? 13.195 -1.206 -3.967 1 94.81 18 ARG B CA 1
ATOM 2693 C C . ARG B 1 18 ? 12.016 -0.263 -3.766 1 94.81 18 ARG B C 1
ATOM 2695 O O . ARG B 1 18 ? 11.438 -0.206 -2.678 1 94.81 18 ARG B O 1
ATOM 2702 N N . THR B 1 19 ? 11.766 0.55 -4.758 1 95.31 19 THR B N 1
ATOM 2703 C CA . THR B 1 19 ? 10.773 1.605 -4.594 1 95.31 19 THR B CA 1
ATOM 2704 C C . THR B 1 19 ? 9.672 1.476 -5.637 1 95.31 19 THR B C 1
ATOM 2706 O O . THR B 1 19 ? 9.781 0.685 -6.574 1 95.31 19 THR B O 1
ATOM 2709 N N . SER B 1 20 ? 8.539 2.1 -5.453 1 96.25 20 SER B N 1
ATOM 2710 C CA . SER B 1 20 ? 7.418 2.227 -6.379 1 96.25 20 SER B CA 1
ATOM 2711 C C . SER B 1 20 ? 6.801 3.621 -6.312 1 96.25 20 SER B C 1
ATOM 2713 O O . SER B 1 20 ? 7.469 4.582 -5.922 1 96.25 20 SER B O 1
ATOM 2715 N N . ASP B 1 21 ? 5.648 3.857 -6.879 1 95.44 21 ASP B N 1
ATOM 2716 C CA . ASP B 1 21 ? 4.844 5.074 -6.883 1 95.44 21 ASP B CA 1
ATOM 2717 C C . ASP B 1 21 ? 3.389 4.773 -7.23 1 95.44 21 ASP B C 1
ATOM 2719 O O . ASP B 1 21 ? 3.084 3.705 -7.773 1 95.44 21 ASP B O 1
ATOM 2723 N N . TYR B 1 22 ? 2.535 5.633 -7 1 96.69 22 TYR B N 1
ATOM 2724 C CA . TYR B 1 22 ? 1.115 5.406 -7.242 1 96.69 22 TYR B CA 1
ATOM 2725 C C . TYR B 1 22 ? 0.704 5.934 -8.609 1 96.69 22 TYR B C 1
ATOM 2727 O O . TYR B 1 22 ? -0.48 6.168 -8.859 1 96.69 22 TYR B O 1
ATOM 2735 N N . GLU B 1 23 ? 1.67 6.113 -9.461 1 92.44 23 GLU B N 1
ATOM 2736 C CA . GLU B 1 23 ? 1.314 6.512 -10.82 1 92.44 23 GLU B CA 1
ATOM 2737 C C . GLU B 1 23 ? 0.593 5.383 -11.555 1 92.44 23 GLU B C 1
ATOM 2739 O O . GLU B 1 23 ? 1.112 4.27 -11.656 1 92.44 23 GLU B O 1
ATOM 2744 N N . MET B 1 24 ? -0.594 5.695 -12.023 1 93.19 24 MET B N 1
ATOM 2745 C CA . MET B 1 24 ? -1.338 4.715 -12.812 1 93.19 24 MET B CA 1
ATOM 2746 C C . MET B 1 24 ? -0.717 4.543 -14.195 1 93.19 24 MET B C 1
ATOM 2748 O O . MET B 1 24 ? -0.249 5.512 -14.797 1 93.19 24 MET B O 1
ATOM 2752 N N . ARG B 1 25 ? -0.715 3.332 -14.578 1 93.06 25 ARG B N 1
ATOM 2753 C CA . ARG B 1 25 ? -0.076 2.984 -15.844 1 93.06 25 ARG B CA 1
ATOM 2754 C C . ARG B 1 25 ? -1.099 2.463 -16.859 1 93.06 25 ARG B C 1
ATOM 2756 O O . ARG B 1 25 ? -2.029 1.746 -16.484 1 93.06 25 ARG B O 1
ATOM 2763 N N . SER B 1 26 ? -0.818 2.793 -18.094 1 91.5 26 SER B N 1
ATOM 2764 C CA . SER B 1 26 ? -1.698 2.316 -19.156 1 91.5 26 SER B CA 1
ATOM 2765 C C . SER B 1 26 ? -1.537 0.814 -19.375 1 91.5 26 SER B C 1
ATOM 2767 O O . SER B 1 26 ? -0.434 0.279 -19.25 1 91.5 26 SER B O 1
ATOM 2769 N N . LEU B 1 27 ? -2.639 0.213 -19.75 1 92.94 27 LEU B N 1
ATOM 2770 C CA . LEU B 1 27 ? -2.643 -1.221 -20.031 1 92.94 27 LEU B CA 1
ATOM 2771 C C . LEU B 1 27 ? -1.971 -1.522 -21.359 1 92.94 27 LEU B C 1
ATOM 2773 O O . LEU B 1 27 ? -1.516 -2.645 -21.594 1 92.94 27 LEU B O 1
ATOM 2777 N N . SER B 1 28 ? -2.027 -0.547 -22.203 1 90.81 28 SER B N 1
ATOM 2778 C CA . SER B 1 28 ? -1.526 -0.739 -23.562 1 90.81 28 SER B CA 1
ATOM 2779 C C . SER B 1 28 ? -0.734 0.475 -24.047 1 90.81 28 SER B C 1
ATOM 2781 O O . SER B 1 28 ? -0.565 1.442 -23.297 1 90.81 28 SER B O 1
ATOM 2783 N N . GLY B 1 29 ? -0.135 0.293 -25.172 1 82.56 29 GLY B N 1
ATOM 2784 C CA . GLY B 1 29 ? 0.594 1.404 -25.766 1 82.56 29 GLY B CA 1
ATOM 2785 C C . GLY B 1 29 ? 1.971 1.605 -25.156 1 82.56 29 GLY B C 1
ATOM 2786 O O . GLY B 1 29 ? 2.48 0.728 -24.469 1 82.56 29 GLY B O 1
ATOM 2787 N N . LYS B 1 30 ? 2.684 2.803 -25.641 1 74.62 30 LYS B N 1
ATOM 2788 C CA . LYS B 1 30 ? 4.047 3.115 -25.219 1 74.62 30 LYS B CA 1
ATOM 2789 C C . LYS B 1 30 ? 4.066 3.764 -23.844 1 74.62 30 LYS B C 1
ATOM 2791 O O . LYS B 1 30 ? 3.33 4.719 -23.578 1 74.62 30 LYS B O 1
ATOM 2796 N N . GLY B 1 31 ? 3.771 2.982 -22.828 1 65.62 31 GLY B N 1
ATOM 2797 C CA . GLY B 1 31 ? 3.848 3.451 -21.453 1 65.62 31 GLY B CA 1
ATOM 2798 C C . GLY B 1 31 ? 4.055 4.949 -21.344 1 65.62 31 GLY B C 1
ATOM 2799 O O . GLY B 1 31 ? 4.48 5.594 -22.312 1 65.62 31 GLY B O 1
ATOM 2800 N N . ASN B 1 32 ? 3.336 5.57 -20.422 1 59.25 32 ASN B N 1
ATOM 2801 C CA . ASN B 1 32 ? 3.473 7.008 -20.234 1 59.25 32 ASN B CA 1
ATOM 2802 C C . ASN B 1 32 ? 4.926 7.406 -20 1 59.25 32 ASN B C 1
ATOM 2804 O O . ASN B 1 32 ? 5.625 6.777 -19.203 1 59.25 32 ASN B O 1
ATOM 2808 N N . LYS B 1 33 ? 5.633 7.957 -21.031 1 54.22 33 LYS B N 1
ATOM 2809 C CA . LYS B 1 33 ? 6.914 8.594 -20.734 1 54.22 33 LYS B CA 1
ATOM 2810 C C . LYS B 1 33 ? 6.797 9.508 -19.516 1 54.22 33 LYS B C 1
ATOM 2812 O O . LYS B 1 33 ? 5.887 10.336 -19.438 1 54.22 33 LYS B O 1
ATOM 2817 N N . LYS B 1 34 ? 7.285 9.047 -18.406 1 55.28 34 LYS B N 1
ATOM 2818 C CA . LYS B 1 34 ? 7.297 9.961 -17.266 1 55.28 34 LYS B CA 1
ATOM 2819 C C . LYS B 1 34 ? 7.746 11.359 -17.703 1 55.28 34 LYS B C 1
ATOM 2821 O O . LYS B 1 34 ? 8.789 11.516 -18.344 1 55.28 34 LYS B O 1
ATOM 2826 N N . ASN B 1 35 ? 6.91 12.305 -18 1 51.03 35 ASN B N 1
ATOM 2827 C CA . ASN B 1 35 ? 7.379 13.688 -18.109 1 51.03 35 ASN B CA 1
ATOM 2828 C C . ASN B 1 35 ? 8.117 14.133 -16.859 1 51.03 35 ASN B C 1
ATOM 2830 O O . ASN B 1 35 ? 7.531 14.195 -15.773 1 51.03 35 ASN B O 1
ATOM 2834 N N . SER B 1 36 ? 9.523 13.781 -16.703 1 53.91 36 SER B N 1
ATOM 2835 C CA . SER B 1 36 ? 10.523 13.914 -15.656 1 53.91 36 SER B CA 1
ATOM 2836 C C . SER B 1 36 ? 10.383 15.242 -14.922 1 53.91 36 SER B C 1
ATOM 2838 O O . SER B 1 36 ? 10.977 15.438 -13.859 1 53.91 36 SER B O 1
ATOM 2840 N N . LYS B 1 37 ? 9.852 16.312 -15.477 1 52.25 37 LYS B N 1
ATOM 2841 C CA . LYS B 1 37 ? 10.328 17.594 -14.969 1 52.25 37 LYS B CA 1
ATOM 2842 C C . LYS B 1 37 ? 9.617 17.969 -13.672 1 52.25 37 LYS B C 1
ATOM 2844 O O . LYS B 1 37 ? 10.062 18.859 -12.945 1 52.25 37 LYS B O 1
ATOM 2849 N N . THR B 1 38 ? 8.336 17.578 -13.375 1 60.84 38 THR B N 1
ATOM 2850 C CA . THR B 1 38 ? 7.711 18.141 -12.188 1 60.84 38 THR B CA 1
ATOM 2851 C C . THR B 1 38 ? 7.594 17.094 -11.078 1 60.84 38 THR B C 1
ATOM 2853 O O . THR B 1 38 ? 7.23 15.945 -11.344 1 60.84 38 THR B O 1
ATOM 2856 N N . SER B 1 39 ? 8.102 17.5 -9.883 1 78.88 39 SER B N 1
ATOM 2857 C CA . SER B 1 39 ? 8.055 16.672 -8.688 1 78.88 39 SER B CA 1
ATOM 2858 C C . SER B 1 39 ? 6.625 16.469 -8.203 1 78.88 39 SER B C 1
ATOM 2860 O O . SER B 1 39 ? 5.891 17.453 -8.008 1 78.88 39 SER B O 1
ATOM 2862 N N . MET B 1 40 ? 6.117 15.312 -8.188 1 89.38 40 MET B N 1
ATOM 2863 C CA . MET B 1 40 ? 4.77 14.977 -7.738 1 89.38 40 MET B CA 1
ATOM 2864 C C . MET B 1 40 ? 4.699 14.922 -6.215 1 89.38 40 MET B C 1
ATOM 2866 O O . MET B 1 40 ? 5.711 14.688 -5.551 1 89.38 40 MET B O 1
ATOM 2870 N N . SER B 1 41 ? 3.504 15.414 -5.688 1 95.25 41 SER B N 1
ATOM 2871 C CA . SER B 1 41 ? 3.176 15.266 -4.273 1 95.25 41 SER B CA 1
ATOM 2872 C C . SER B 1 41 ? 1.954 14.375 -4.078 1 95.25 41 SER B C 1
ATOM 2874 O O . SER B 1 41 ? 1.288 14.008 -5.047 1 95.25 41 SER B O 1
ATOM 2876 N N . LEU B 1 42 ? 1.808 13.953 -2.906 1 96.94 42 LEU B N 1
ATOM 2877 C CA . LEU B 1 42 ? 0.708 13.047 -2.59 1 96.94 42 LEU B CA 1
ATOM 2878 C C . LEU B 1 42 ? -0.228 13.672 -1.56 1 96.94 42 LEU B C 1
ATOM 2880 O O . LEU B 1 42 ? 0.225 14.195 -0.542 1 96.94 42 LEU B O 1
ATOM 2884 N N . LEU B 1 43 ? -1.563 13.742 -1.887 1 97.94 43 LEU B N 1
ATOM 2885 C CA . LEU B 1 43 ? -2.613 14.117 -0.948 1 97.94 43 LEU B CA 1
ATOM 2886 C C . LEU B 1 43 ? -3.393 12.891 -0.481 1 97.94 43 LEU B C 1
ATOM 2888 O O . LEU B 1 43 ? -4.031 12.219 -1.288 1 97.94 43 LEU B O 1
ATOM 2892 N N . ALA B 1 44 ? -3.279 12.586 0.76 1 98.69 44 ALA B N 1
ATOM 2893 C CA . ALA B 1 44 ? -3.994 11.469 1.36 1 98.69 44 ALA B CA 1
ATOM 2894 C C . ALA B 1 44 ? -4.984 11.945 2.418 1 98.69 44 ALA B C 1
ATOM 2896 O O . ALA B 1 44 ? -4.617 12.703 3.322 1 98.69 44 ALA B O 1
ATOM 2897 N N . ILE B 1 45 ? -6.305 11.5 2.293 1 98.75 45 ILE B N 1
ATOM 2898 C CA . ILE B 1 45 ? -7.371 11.906 3.203 1 98.75 45 ILE B CA 1
ATOM 2899 C C . ILE B 1 45 ? -8.195 10.688 3.607 1 98.75 45 ILE B C 1
ATOM 2901 O O . ILE B 1 45 ? -8.656 9.93 2.752 1 98.75 45 ILE B O 1
ATOM 2905 N N . ALA B 1 46 ? -8.281 10.406 4.902 1 98.56 46 ALA B N 1
ATOM 2906 C CA . ALA B 1 46 ? -9.344 9.508 5.348 1 98.56 46 ALA B CA 1
ATOM 2907 C C . ALA B 1 46 ? -10.703 10.203 5.312 1 98.56 46 ALA B C 1
ATOM 2909 O O . ALA B 1 46 ? -10.883 11.266 5.914 1 98.56 46 ALA B O 1
ATOM 2910 N N . ALA B 1 47 ? -11.656 9.594 4.598 1 98.31 47 ALA B N 1
ATOM 2911 C CA . ALA B 1 47 ? -12.875 10.352 4.32 1 98.31 47 ALA B CA 1
ATOM 2912 C C . ALA B 1 47 ? -14.102 9.438 4.312 1 98.31 47 ALA B C 1
ATOM 2914 O O . ALA B 1 47 ? -14.023 8.297 3.865 1 98.31 47 ALA B O 1
ATOM 2915 N N . GLY B 1 48 ? -15.172 9.945 4.82 1 98.06 48 GLY B N 1
ATOM 2916 C CA . GLY B 1 48 ? -16.484 9.352 4.656 1 98.06 48 GLY B CA 1
ATOM 2917 C C . GLY B 1 48 ? -17.359 10.102 3.662 1 98.06 48 GLY B C 1
ATOM 2918 O O . GLY B 1 48 ? -17.109 11.273 3.373 1 98.06 48 GLY B O 1
ATOM 2919 N N . ILE B 1 49 ? -18.391 9.43 3.27 1 98.25 49 ILE B N 1
ATOM 2920 C CA . ILE B 1 49 ? -19.234 9.969 2.201 1 98.25 49 ILE B CA 1
ATOM 2921 C C . ILE B 1 49 ? -19.906 11.258 2.674 1 98.25 49 ILE B C 1
ATOM 2923 O O . ILE B 1 49 ? -20.172 12.156 1.873 1 98.25 49 ILE B O 1
ATOM 2927 N N . LYS B 1 50 ? -20.078 11.438 3.893 1 97.38 50 LYS B N 1
ATOM 2928 C CA . LYS B 1 50 ? -20.734 12.625 4.43 1 97.38 50 LYS B CA 1
ATOM 2929 C C . LYS B 1 50 ? -19.859 13.859 4.281 1 97.38 50 LYS B C 1
ATOM 2931 O O . LYS B 1 50 ? -20.344 14.992 4.383 1 97.38 50 LYS B O 1
ATOM 2936 N N . GLN B 1 51 ? -18.562 13.656 4.086 1 98.12 51 GLN B N 1
ATOM 2937 C CA . GLN B 1 51 ? -17.641 14.773 3.941 1 98.12 51 GLN B CA 1
ATOM 2938 C C . GLN B 1 51 ? -17.188 14.93 2.492 1 98.12 51 GLN B C 1
ATOM 2940 O O . GLN B 1 51 ? -16.172 15.555 2.221 1 98.12 51 GLN B O 1
ATOM 2945 N N . LYS B 1 52 ? -17.953 14.391 1.57 1 98.5 52 LYS B N 1
ATOM 2946 C CA . LYS B 1 52 ? -17.594 14.375 0.153 1 98.5 52 LYS B CA 1
ATOM 2947 C C . LYS B 1 52 ? -17.375 15.789 -0.38 1 98.5 52 LYS B C 1
ATOM 2949 O O . LYS B 1 52 ? -16.391 16.047 -1.076 1 98.5 52 LYS B O 1
ATOM 2954 N N . GLU B 1 53 ? -18.219 16.703 -0.018 1 97.81 53 GLU B N 1
ATOM 2955 C CA . GLU B 1 53 ? -18.094 18.078 -0.51 1 97.81 53 GLU B CA 1
ATOM 2956 C C . GLU B 1 53 ? -16.844 18.75 0.031 1 97.81 53 GLU B C 1
ATOM 2958 O O . GLU B 1 53 ? -16.141 19.438 -0.708 1 97.81 53 GLU B O 1
ATOM 2963 N N . SER B 1 54 ? -16.641 18.562 1.24 1 97.88 54 SER B N 1
ATOM 2964 C CA . SER B 1 54 ? -15.438 19.125 1.847 1 97.88 54 SER B CA 1
ATOM 2965 C C . SER B 1 54 ? -14.172 18.578 1.187 1 97.88 54 SER B C 1
ATOM 2967 O O . SER B 1 54 ? -13.273 19.344 0.824 1 97.88 54 SER B O 1
ATOM 2969 N N . VAL B 1 55 ? -14.125 17.328 1.027 1 98.44 55 VAL B N 1
ATOM 2970 C CA . VAL B 1 55 ? -12.961 16.688 0.426 1 98.44 55 VAL B CA 1
ATOM 2971 C C . VAL B 1 55 ? -12.797 17.156 -1.018 1 98.44 55 VAL B C 1
ATOM 2973 O O . VAL B 1 55 ? -11.68 17.391 -1.474 1 98.44 55 VAL B O 1
ATOM 2976 N N . ASN B 1 56 ? -13.922 17.25 -1.752 1 97.88 56 ASN B N 1
ATOM 2977 C CA . ASN B 1 56 ? -13.867 17.781 -3.111 1 97.88 56 ASN B CA 1
ATOM 2978 C C . ASN B 1 56 ? -13.203 19.156 -3.15 1 97.88 56 ASN B C 1
ATOM 2980 O O . ASN B 1 56 ? -12.352 19.422 -4.004 1 97.88 56 ASN B O 1
ATOM 2984 N N . LYS B 1 57 ? -13.547 20.031 -2.244 1 96.94 57 LYS B N 1
ATOM 2985 C CA . LYS B 1 57 ? -12.938 21.359 -2.176 1 96.94 57 LYS B CA 1
ATOM 2986 C C . LYS B 1 57 ? -11.445 21.266 -1.873 1 96.94 57 LYS B C 1
ATOM 2988 O O . LYS B 1 57 ? -10.641 21.984 -2.477 1 96.94 57 LYS B O 1
ATOM 2993 N N . ILE B 1 58 ? -11.094 20.391 -0.989 1 97.75 58 ILE B N 1
ATOM 2994 C CA . ILE B 1 58 ? -9.695 20.234 -0.622 1 97.75 58 ILE B CA 1
ATOM 2995 C C . ILE B 1 58 ? -8.883 19.797 -1.845 1 97.75 58 ILE B C 1
ATOM 2997 O O . ILE B 1 58 ? -7.855 20.391 -2.16 1 97.75 58 ILE B O 1
ATOM 3001 N N . VAL B 1 59 ? -9.359 18.766 -2.5 1 96.5 59 VAL B N 1
ATOM 3002 C CA . VAL B 1 59 ? -8.633 18.25 -3.65 1 96.5 59 VAL B CA 1
ATOM 3003 C C . VAL B 1 59 ? -8.484 19.328 -4.711 1 96.5 59 VAL B C 1
ATOM 3005 O O . VAL B 1 59 ? -7.406 19.516 -5.277 1 96.5 59 VAL B O 1
ATOM 3008 N N . LYS B 1 60 ? -9.477 20.094 -4.934 1 93.5 60 LYS B N 1
ATOM 3009 C CA . LYS B 1 60 ? -9.43 21.156 -5.938 1 93.5 60 LYS B CA 1
ATOM 3010 C C . LYS B 1 60 ? -8.438 22.25 -5.547 1 93.5 60 LYS B C 1
ATOM 3012 O O . LYS B 1 60 ? -7.711 22.766 -6.402 1 93.5 60 LYS B O 1
ATOM 3017 N N . LYS B 1 61 ? -8.383 22.562 -4.293 1 93.5 61 LYS B N 1
ATOM 3018 C CA . LYS B 1 61 ? -7.508 23.625 -3.824 1 93.5 61 LYS B CA 1
ATOM 3019 C C . LYS B 1 61 ? -6.055 23.156 -3.744 1 93.5 61 LYS B C 1
ATOM 3021 O O . LYS B 1 61 ? -5.129 23.969 -3.877 1 93.5 61 LYS B O 1
ATOM 3026 N N . VAL B 1 62 ? -5.879 21.938 -3.545 1 90.56 62 VAL B N 1
ATOM 3027 C CA . VAL B 1 62 ? -4.527 21.391 -3.426 1 90.56 62 VAL B CA 1
ATOM 3028 C C . VAL B 1 62 ? -3.982 21.047 -4.812 1 90.56 62 VAL B C 1
ATOM 3030 O O . VAL B 1 62 ? -2.838 21.375 -5.129 1 90.56 62 VAL B O 1
ATOM 3033 N N . LYS B 1 63 ? -4.742 20.516 -5.609 1 80.44 63 LYS B N 1
ATOM 3034 C CA . LYS B 1 63 ? -4.305 19.969 -6.891 1 80.44 63 LYS B CA 1
ATOM 3035 C C . LYS B 1 63 ? -4.527 20.969 -8.023 1 80.44 63 LYS B C 1
ATOM 3037 O O . LYS B 1 63 ? -3.732 21.031 -8.969 1 80.44 63 LYS B O 1
ATOM 3042 N N . TYR B 1 64 ? -5.605 21.812 -8 1 68.31 64 TYR B N 1
ATOM 3043 C CA . TYR B 1 64 ? -5.992 22.609 -9.164 1 68.31 64 TYR B CA 1
ATOM 3044 C C . TYR B 1 64 ? -5.957 24.109 -8.836 1 68.31 64 TYR B C 1
ATOM 3046 O O . TYR B 1 64 ? -6.719 24.891 -9.406 1 68.31 64 TYR B O 1
ATOM 3054 N N . ALA B 1 65 ? -5.125 24.5 -7.82 1 62 65 ALA B N 1
ATOM 3055 C CA . ALA B 1 65 ? -5.148 25.859 -7.316 1 62 65 ALA B CA 1
ATOM 3056 C C . ALA B 1 65 ? -5.086 26.875 -8.461 1 62 65 ALA B C 1
ATOM 3058 O O . ALA B 1 65 ? -5.738 27.922 -8.414 1 62 65 ALA B O 1
ATOM 3059 N N . GLU B 1 66 ? -4.266 26.672 -9.406 1 57.34 66 GLU B N 1
ATOM 3060 C CA . GLU B 1 66 ? -4.141 27.688 -10.438 1 57.34 66 GLU B CA 1
ATOM 3061 C C . GLU B 1 66 ? -5.371 27.719 -11.336 1 57.34 66 GLU B C 1
ATOM 3063 O O . GLU B 1 66 ? -5.695 28.766 -11.906 1 57.34 66 GLU B O 1
ATOM 3068 N N . TYR B 1 67 ? -5.988 26.578 -11.344 1 52.97 67 TYR B N 1
ATOM 3069 C CA . TYR B 1 67 ? -7.027 26.531 -12.367 1 52.97 67 TYR B CA 1
ATOM 3070 C C . TYR B 1 67 ? -8.359 27.016 -11.82 1 52.97 67 TYR B C 1
ATOM 3072 O O . TYR B 1 67 ? -9.305 27.266 -12.578 1 52.97 67 TYR B O 1
ATOM 3080 N N . PHE B 1 68 ? -8.469 27.094 -10.492 1 49.59 68 PHE B N 1
ATOM 3081 C CA . PHE B 1 68 ? -9.727 27.562 -9.93 1 49.59 68 PHE B CA 1
ATOM 3082 C C . PHE B 1 68 ? -9.969 29.031 -10.312 1 49.59 68 PHE B C 1
ATOM 3084 O O . PHE B 1 68 ? -11.117 29.469 -10.375 1 49.59 68 PHE B O 1
ATOM 3091 N N . LEU B 1 69 ? -8.969 29.812 -10.453 1 44.88 69 LEU B N 1
ATOM 3092 C CA . LEU B 1 69 ? -9.219 31.188 -10.867 1 44.88 69 LEU B CA 1
ATOM 3093 C C . LEU B 1 69 ? -9.766 31.234 -12.289 1 44.88 69 LEU B C 1
ATOM 3095 O O . LEU B 1 69 ? -10.258 32.281 -12.734 1 44.88 69 LEU B O 1
ATOM 3099 N N . LEU B 1 70 ? -9.5 30.125 -13.039 1 44.5 70 LEU B N 1
ATOM 3100 C CA . LEU B 1 70 ? -10.016 30.25 -14.398 1 44.5 70 LEU B CA 1
ATOM 3101 C C . LEU B 1 70 ? -11.383 29.594 -14.523 1 44.5 70 LEU B C 1
ATOM 3103 O O . LEU B 1 70 ? -11.5 28.375 -14.383 1 44.5 70 LEU B O 1
ATOM 3107 N N . GLN B 1 71 ? -12.477 30.188 -13.984 1 42.88 71 GLN B N 1
ATOM 3108 C CA . GLN B 1 71 ? -13.891 29.844 -13.969 1 42.88 71 GLN B CA 1
ATOM 3109 C C . GLN B 1 71 ? -14.242 28.922 -15.141 1 42.88 71 GLN B C 1
ATOM 3111 O O . GLN B 1 71 ? -15.188 28.141 -15.062 1 42.88 71 GLN B O 1
ATOM 3116 N N . PHE B 1 72 ? -13.805 29.203 -16.453 1 42.22 72 PHE B N 1
ATOM 3117 C CA . PHE B 1 72 ? -14.359 28.688 -17.703 1 42.22 72 PHE B CA 1
ATOM 3118 C C . PHE B 1 72 ? -13.523 27.516 -18.219 1 42.22 72 PHE B C 1
ATOM 3120 O O . PHE B 1 72 ? -13.617 27.141 -19.391 1 42.22 72 PHE B O 1
ATOM 3127 N N . VAL B 1 73 ? -12.523 27.047 -17.562 1 41.75 73 VAL B N 1
ATOM 3128 C CA . VAL B 1 73 ? -11.773 26.031 -18.281 1 41.75 73 VAL B CA 1
ATOM 3129 C C . VAL B 1 73 ? -12.227 24.641 -17.828 1 41.75 73 VAL B C 1
ATOM 3131 O O . VAL B 1 73 ? -12.398 24.406 -16.641 1 41.75 73 VAL B O 1
ATOM 3134 N N . SER B 1 74 ? -12.828 23.906 -18.781 1 42.91 74 SER B N 1
ATOM 3135 C CA . SER B 1 74 ? -13.211 22.516 -18.625 1 42.91 74 SER B CA 1
ATOM 3136 C C . SER B 1 74 ? -12.094 21.703 -17.984 1 42.91 74 SER B C 1
ATOM 3138 O O . SER B 1 74 ? -10.914 21.938 -18.266 1 42.91 74 SER B O 1
ATOM 3140 N N . MET B 1 75 ? -12.312 21.062 -16.953 1 44.25 75 MET B N 1
ATOM 3141 C CA . MET B 1 75 ? -11.453 20.156 -16.219 1 44.25 75 MET B CA 1
ATOM 3142 C C . MET B 1 75 ? -10.695 19.234 -17.156 1 44.25 75 MET B C 1
ATOM 3144 O O . MET B 1 75 ? -9.656 18.672 -16.797 1 44.25 75 MET B O 1
ATOM 3148 N N . SER B 1 76 ? -11.273 18.828 -18.312 1 44.91 76 SER B N 1
ATOM 3149 C CA . SER B 1 76 ? -10.602 17.922 -19.234 1 44.91 76 SER B CA 1
ATOM 3150 C C . SER B 1 76 ? -9.227 18.453 -19.625 1 44.91 76 SER B C 1
ATOM 3152 O O . SER B 1 76 ? -8.406 17.719 -20.172 1 44.91 76 SER B O 1
ATOM 3154 N N . GLN B 1 77 ? -9 19.734 -19.531 1 43.16 77 GLN B N 1
ATOM 3155 C CA . GLN B 1 77 ? -7.742 20.344 -19.953 1 43.16 77 GLN B CA 1
ATOM 3156 C C . GLN B 1 77 ? -6.785 20.5 -18.781 1 43.16 77 GLN B C 1
ATOM 3158 O O . GLN B 1 77 ? -5.824 21.266 -18.844 1 43.16 77 GLN B O 1
ATOM 3163 N N . PHE B 1 78 ? -7.094 19.828 -17.734 1 45.62 78 PHE B N 1
ATOM 3164 C CA . PHE B 1 78 ? -6.191 20.078 -16.625 1 45.62 78 PHE B CA 1
ATOM 3165 C C . PHE B 1 78 ? -4.805 19.516 -16.906 1 45.62 78 PHE B C 1
ATOM 3167 O O . PHE B 1 78 ? -4.672 18.359 -17.328 1 45.62 78 PHE B O 1
ATOM 3174 N N . PRO B 1 79 ? -3.805 20.328 -17.109 1 47.81 79 PRO B N 1
ATOM 3175 C CA . PRO B 1 79 ? -2.424 19.844 -17.234 1 47.81 79 PRO B CA 1
ATOM 3176 C C . PRO B 1 79 ? -2.086 18.75 -16.25 1 47.81 79 PRO B C 1
ATOM 3178 O O . PRO B 1 79 ? -2.77 18.594 -15.227 1 47.81 79 PRO B O 1
ATOM 3181 N N . PRO B 1 80 ? -1.258 17.812 -16.688 1 51 80 PRO B N 1
ATOM 3182 C CA . PRO B 1 80 ? -0.756 16.75 -15.805 1 51 80 PRO B CA 1
ATOM 3183 C C . PRO B 1 80 ? -0.522 17.234 -14.375 1 51 80 PRO B C 1
ATOM 3185 O O . PRO B 1 80 ? 0.01 18.328 -14.172 1 51 80 PRO B O 1
ATOM 3188 N N . SER B 1 81 ? -1.44 16.859 -13.438 1 60.34 81 SER B N 1
ATOM 3189 C CA . SER B 1 81 ? -1.501 17.281 -12.047 1 60.34 81 SER B CA 1
ATOM 3190 C C . SER B 1 81 ? -0.243 16.875 -11.289 1 60.34 81 SER B C 1
ATOM 3192 O O . SER B 1 81 ? 0.371 15.852 -11.609 1 60.34 81 SER B O 1
ATOM 3194 N N . ASP B 1 82 ? 0.261 17.797 -10.469 1 81.88 82 ASP B N 1
ATOM 3195 C CA . ASP B 1 82 ? 1.418 17.719 -9.578 1 81.88 82 ASP B CA 1
ATOM 3196 C C . ASP B 1 82 ? 1.09 16.938 -8.312 1 81.88 82 ASP B C 1
ATOM 3198 O O . ASP B 1 82 ? 1.916 16.844 -7.398 1 81.88 82 ASP B O 1
ATOM 3202 N N . PHE B 1 83 ? -0.267 16.359 -8.328 1 90.25 83 PHE B N 1
ATOM 3203 C CA . PHE B 1 83 ? -0.616 15.641 -7.109 1 90.25 83 PHE B CA 1
ATOM 3204 C C . PHE B 1 83 ? -1.258 14.297 -7.438 1 90.25 83 PHE B C 1
ATOM 3206 O O . PHE B 1 83 ? -2.068 14.203 -8.359 1 90.25 83 PHE B O 1
ATOM 3213 N N . VAL B 1 84 ? -0.843 13.32 -6.77 1 94.44 84 VAL B N 1
ATOM 3214 C CA . VAL B 1 84 ? -1.6 12.078 -6.664 1 94.44 84 VAL B CA 1
ATOM 3215 C C . VAL B 1 84 ? -2.537 12.141 -5.461 1 94.44 84 VAL B C 1
ATOM 3217 O O . VAL B 1 84 ? -2.15 12.609 -4.391 1 94.44 84 VAL B O 1
ATOM 3220 N N . VAL B 1 85 ? -3.857 11.789 -5.684 1 97.12 85 VAL B N 1
ATOM 3221 C CA . VAL B 1 85 ? -4.852 11.805 -4.613 1 97.12 85 VAL B CA 1
ATOM 3222 C C . VAL B 1 85 ? -5.156 10.383 -4.164 1 97.12 85 VAL B C 1
ATOM 3224 O O . VAL B 1 85 ? -5.398 9.5 -4.992 1 97.12 85 VAL B O 1
ATOM 3227 N N . MET B 1 86 ? -5.078 10.156 -2.91 1 98.5 86 MET B N 1
ATOM 3228 C CA . MET B 1 86 ? -5.465 8.891 -2.293 1 98.5 86 MET B CA 1
ATOM 3229 C C . MET B 1 86 ? -6.508 9.117 -1.203 1 98.5 86 MET B C 1
ATOM 3231 O O . MET B 1 86 ? -6.273 9.875 -0.261 1 98.5 86 MET B O 1
ATOM 3235 N N . LEU B 1 87 ? -7.719 8.492 -1.364 1 98.88 87 LEU B N 1
ATOM 3236 C CA . LEU B 1 87 ? -8.766 8.57 -0.352 1 98.88 87 LEU B CA 1
ATOM 3237 C C . LEU B 1 87 ? -8.891 7.25 0.401 1 98.88 87 LEU B C 1
ATOM 3239 O O . LEU B 1 87 ? -8.906 6.18 -0.212 1 98.88 87 LEU B O 1
ATOM 3243 N N . PHE B 1 88 ? -8.914 7.309 1.688 1 98.88 88 PHE B N 1
ATOM 3244 C CA . PHE B 1 88 ? -9.164 6.195 2.596 1 98.88 88 PHE B CA 1
ATOM 3245 C C . PHE B 1 88 ? -10.602 6.215 3.096 1 98.88 88 PHE B C 1
ATOM 3247 O O . PHE B 1 88 ? -10.977 7.07 3.9 1 98.88 88 PHE B O 1
ATOM 3254 N N . HIS B 1 89 ? -11.359 5.316 2.645 1 98.75 89 HIS B N 1
ATOM 3255 C CA . HIS B 1 89 ? -12.781 5.293 2.967 1 98.75 89 HIS B CA 1
ATOM 3256 C C . HIS B 1 89 ? -13.055 4.438 4.199 1 98.75 89 HIS B C 1
ATOM 3258 O O . HIS B 1 89 ? -13.109 3.209 4.109 1 98.75 89 HIS B O 1
ATOM 3264 N N . TYR B 1 90 ? -13.305 5.078 5.277 1 98 90 TYR B N 1
ATOM 3265 C CA . TYR B 1 90 ? -13.516 4.359 6.531 1 98 90 TYR B CA 1
ATOM 3266 C C . TYR B 1 90 ? -14.961 3.889 6.656 1 98 90 TYR B C 1
ATOM 3268 O O . TYR B 1 90 ? -15.281 3.068 7.52 1 98 90 TYR B O 1
ATOM 3276 N N . ASP B 1 91 ? -15.828 4.426 5.797 1 97.06 91 ASP B N 1
ATOM 3277 C CA . ASP B 1 91 ? -17.25 4.086 5.898 1 97.06 91 ASP B CA 1
ATOM 3278 C C . ASP B 1 91 ? -17.641 3.047 4.852 1 97.06 91 ASP B C 1
ATOM 3280 O O . ASP B 1 91 ? -18.812 2.66 4.758 1 97.06 91 ASP B O 1
ATOM 3284 N N . GLY B 1 92 ? -16.719 2.656 3.943 1 96.94 92 GLY B N 1
ATOM 3285 C CA . GLY B 1 92 ? -16.953 1.596 2.975 1 96.94 92 GLY B CA 1
ATOM 3286 C C . GLY B 1 92 ? -17.594 2.086 1.696 1 96.94 92 GLY B C 1
ATOM 3287 O O . GLY B 1 92 ? -17.828 1.305 0.77 1 96.94 92 GLY B O 1
ATOM 3288 N N . VAL B 1 93 ? -17.891 3.375 1.625 1 98.25 93 VAL B N 1
ATOM 3289 C CA . VAL B 1 93 ? -18.562 3.922 0.452 1 98.25 93 VAL B CA 1
ATOM 3290 C C . VAL B 1 93 ? -17.531 4.488 -0.519 1 98.25 93 VAL B C 1
ATOM 3292 O O . VAL B 1 93 ? -16.875 5.484 -0.216 1 98.25 93 VAL B O 1
ATOM 3295 N N . VAL B 1 94 ? -17.406 3.895 -1.689 1 98.62 94 VAL B N 1
ATOM 3296 C CA . VAL B 1 94 ? -16.391 4.309 -2.648 1 98.62 94 VAL B CA 1
ATOM 3297 C C . VAL B 1 94 ? -17.047 4.762 -3.945 1 98.62 94 VAL B C 1
ATOM 3299 O O . VAL B 1 94 ? -16.734 5.828 -4.477 1 98.62 94 VAL B O 1
ATOM 3302 N N . ASP B 1 95 ? -18.062 4.059 -4.418 1 98.38 95 ASP B N 1
ATOM 3303 C CA . ASP B 1 95 ? -18.641 4.273 -5.742 1 98.38 95 ASP B CA 1
ATOM 3304 C C . ASP B 1 95 ? -19.344 5.621 -5.816 1 98.38 95 ASP B C 1
ATOM 3306 O O . ASP B 1 95 ? -19.406 6.242 -6.879 1 98.38 95 ASP B O 1
ATOM 3310 N N . ALA B 1 96 ? -19.828 6.137 -4.715 1 98.31 96 ALA B N 1
ATOM 3311 C CA . ALA B 1 96 ? -20.562 7.395 -4.676 1 98.31 96 ALA B CA 1
ATOM 3312 C C . ALA B 1 96 ? -19.641 8.586 -4.91 1 98.31 96 ALA B C 1
ATOM 3314 O O . ALA B 1 96 ? -20.109 9.711 -5.094 1 98.31 96 ALA B O 1
ATOM 3315 N N . TRP B 1 97 ? -18.375 8.336 -5 1 98.25 97 TRP B N 1
ATOM 3316 C CA . TRP B 1 97 ? -17.406 9.406 -5.246 1 98.25 97 TRP B CA 1
ATOM 3317 C C . TRP B 1 97 ? -17.125 9.547 -6.738 1 98.25 97 TRP B C 1
ATOM 3319 O O . TRP B 1 97 ? -16.453 10.5 -7.16 1 98.25 97 TRP B O 1
ATOM 3329 N N . ARG B 1 98 ? -17.641 8.734 -7.57 1 96.5 98 ARG B N 1
ATOM 3330 C CA . ARG B 1 98 ? -17.234 8.602 -8.969 1 96.5 98 ARG B CA 1
ATOM 3331 C C . ARG B 1 98 ? -17.719 9.781 -9.797 1 96.5 98 ARG B C 1
ATOM 3333 O O . ARG B 1 98 ? -17.25 10 -10.914 1 96.5 98 ARG B O 1
ATOM 3340 N N . ASP B 1 99 ? -18.75 10.469 -9.312 1 96.56 99 ASP B N 1
ATOM 3341 C CA . ASP B 1 99 ? -19.266 11.609 -10.062 1 96.56 99 ASP B CA 1
ATOM 3342 C C . ASP B 1 99 ? -18.297 12.789 -9.992 1 96.56 99 ASP B C 1
ATOM 3344 O O . ASP B 1 99 ? -18.438 13.758 -10.734 1 96.56 99 ASP B O 1
ATOM 3348 N N . LEU B 1 100 ? -17.281 12.672 -9.117 1 95.75 100 LEU B N 1
ATOM 3349 C CA . LEU B 1 100 ? -16.25 13.711 -9.078 1 95.75 100 LEU B CA 1
ATOM 3350 C C . LEU B 1 100 ? -15.219 13.484 -10.18 1 95.75 100 LEU B C 1
ATOM 3352 O O . LEU B 1 100 ? -14.75 12.367 -10.375 1 95.75 100 LEU B O 1
ATOM 3356 N N . GLU B 1 101 ? -14.844 14.531 -10.812 1 89.88 101 GLU B N 1
ATOM 3357 C CA . GLU B 1 101 ? -14.023 14.461 -12.016 1 89.88 101 GLU B CA 1
ATOM 3358 C C . GLU B 1 101 ? -12.664 13.828 -11.727 1 89.88 101 GLU B C 1
ATOM 3360 O O . GLU B 1 101 ? -12.141 13.062 -12.531 1 89.88 101 GLU B O 1
ATOM 3365 N N . TRP B 1 102 ? -12.148 14.148 -10.586 1 92.94 102 TRP B N 1
ATOM 3366 C CA . TRP B 1 102 ? -10.797 13.703 -10.258 1 92.94 102 TRP B CA 1
ATOM 3367 C C . TRP B 1 102 ? -10.805 12.289 -9.688 1 92.94 102 TRP B C 1
ATOM 3369 O O . TRP B 1 102 ? -9.758 11.648 -9.57 1 92.94 102 TRP B O 1
ATOM 3379 N N . SER B 1 103 ? -11.984 11.766 -9.352 1 95.25 103 SER B N 1
ATOM 3380 C CA . SER B 1 103 ? -12.117 10.531 -8.578 1 95.25 103 SER B CA 1
ATOM 3381 C C . SER B 1 103 ? -11.586 9.336 -9.367 1 95.25 103 SER B C 1
ATOM 3383 O O . SER B 1 103 ? -10.984 8.43 -8.789 1 95.25 103 SER B O 1
ATOM 3385 N N . ALA B 1 104 ? -11.781 9.289 -10.68 1 93.5 104 ALA B N 1
ATOM 3386 C CA . ALA B 1 104 ? -11.367 8.164 -11.508 1 93.5 104 ALA B CA 1
ATOM 3387 C C . ALA B 1 104 ? -9.844 8.047 -11.562 1 93.5 104 ALA B C 1
ATOM 3389 O O . ALA B 1 104 ? -9.305 6.992 -11.906 1 93.5 104 ALA B O 1
ATOM 3390 N N . HIS B 1 105 ? -9.133 9.117 -11.203 1 93.19 105 HIS B N 1
ATOM 3391 C CA . HIS B 1 105 ? -7.676 9.125 -11.273 1 93.19 105 HIS B CA 1
ATOM 3392 C C . HIS B 1 105 ? -7.062 9.039 -9.875 1 93.19 105 HIS B C 1
ATOM 3394 O O . HIS B 1 105 ? -5.84 9.047 -9.727 1 93.19 105 HIS B O 1
ATOM 3400 N N . ALA B 1 106 ? -7.898 8.977 -8.914 1 96.88 106 ALA B N 1
ATOM 3401 C CA . ALA B 1 106 ? -7.445 8.82 -7.535 1 96.88 106 ALA B CA 1
ATOM 3402 C C . ALA B 1 106 ? -7.348 7.348 -7.152 1 96.88 106 ALA B C 1
ATOM 3404 O O . ALA B 1 106 ? -7.91 6.484 -7.832 1 96.88 106 ALA B O 1
ATOM 3405 N N . ILE B 1 107 ? -6.566 7.086 -6.203 1 98.56 107 ILE B N 1
ATOM 3406 C CA . ILE B 1 107 ? -6.531 5.777 -5.562 1 98.56 107 ILE B CA 1
ATOM 3407 C C . ILE B 1 107 ? -7.484 5.762 -4.371 1 98.56 107 ILE B C 1
ATOM 3409 O O . ILE B 1 107 ? -7.453 6.66 -3.527 1 98.56 107 ILE B O 1
ATOM 3413 N N . HIS B 1 108 ? -8.414 4.77 -4.363 1 98.88 108 HIS B N 1
ATOM 3414 C CA . HIS B 1 108 ? -9.352 4.617 -3.258 1 98.88 108 HIS B CA 1
ATOM 3415 C C . HIS B 1 108 ? -9.07 3.35 -2.461 1 98.88 108 HIS B C 1
ATOM 3417 O O . HIS B 1 108 ? -8.93 2.268 -3.035 1 98.88 108 HIS B O 1
ATOM 3423 N N . VAL B 1 109 ? -8.883 3.484 -1.201 1 98.94 109 VAL B N 1
ATOM 3424 C CA . VAL B 1 109 ? -8.695 2.357 -0.294 1 98.94 109 VAL B CA 1
ATOM 3425 C C . VAL B 1 109 ? -9.812 2.338 0.745 1 98.94 109 VAL B C 1
ATOM 3427 O O . VAL B 1 109 ? -10.117 3.363 1.358 1 98.94 109 VAL B O 1
ATOM 3430 N N . SER B 1 110 ? -10.453 1.186 0.915 1 98.81 110 SER B N 1
ATOM 3431 C CA . SER B 1 110 ? -11.547 1.076 1.872 1 98.81 110 SER B CA 1
ATOM 3432 C C . SER B 1 110 ? -11.258 0.012 2.926 1 98.81 110 SER B C 1
ATOM 3434 O O . SER B 1 110 ? -10.945 -1.132 2.59 1 98.81 110 SER B O 1
ATOM 3436 N N . ALA B 1 111 ? -11.297 0.334 4.098 1 98.31 111 ALA B N 1
ATOM 3437 C CA . ALA B 1 111 ? -11.297 -0.484 5.309 1 98.31 111 ALA B CA 1
ATOM 3438 C C . ALA B 1 111 ? -12.211 0.117 6.375 1 98.31 111 ALA B C 1
ATOM 3440 O O . ALA B 1 111 ? -11.945 1.207 6.887 1 98.31 111 ALA B O 1
ATOM 3441 N N . ILE B 1 112 ? -13.234 -0.612 6.719 1 96.62 112 ILE B N 1
ATOM 3442 C CA . ILE B 1 112 ? -14.344 -0.066 7.492 1 96.62 112 ILE B CA 1
ATOM 3443 C C . ILE B 1 112 ? -13.875 0.26 8.906 1 96.62 112 ILE B C 1
ATOM 3445 O O . ILE B 1 112 ? -13.188 -0.547 9.547 1 96.62 112 ILE B O 1
ATOM 3449 N N . ASN B 1 113 ? -14.141 1.457 9.359 1 95.94 113 ASN B N 1
ATOM 3450 C CA . ASN B 1 113 ? -13.953 1.963 10.719 1 95.94 113 ASN B CA 1
ATOM 3451 C C . ASN B 1 113 ? -12.469 2.051 11.078 1 95.94 113 ASN B C 1
ATOM 3453 O O . ASN B 1 113 ? -12.094 1.841 12.227 1 95.94 113 ASN B O 1
ATOM 3457 N N . GLN B 1 114 ? -11.602 2.223 10.07 1 97.38 114 GLN B N 1
ATOM 3458 C CA . GLN B 1 114 ? -10.188 2.43 10.359 1 97.38 114 GLN B CA 1
ATOM 3459 C C . GLN B 1 114 ? -9.82 3.91 10.297 1 97.38 114 GLN B C 1
ATOM 3461 O O . GLN B 1 114 ? -10.477 4.688 9.594 1 97.38 114 GLN B O 1
ATOM 3466 N N . THR B 1 115 ? -8.82 4.289 11.031 1 97.5 115 THR B N 1
ATOM 3467 C CA . THR B 1 115 ? -8.461 5.691 11.211 1 97.5 115 THR B CA 1
ATOM 3468 C C . THR B 1 115 ? -7.453 6.133 10.156 1 97.5 115 THR B C 1
ATOM 3470 O O . THR B 1 115 ? -6.855 5.301 9.477 1 97.5 115 THR B O 1
ATOM 3473 N N . LYS B 1 116 ? -7.266 7.387 10.055 1 98.12 116 LYS B N 1
ATOM 3474 C CA . LYS B 1 116 ? -6.289 7.996 9.156 1 98.12 116 LYS B CA 1
ATOM 3475 C C . LYS B 1 116 ? -4.906 7.379 9.344 1 98.12 116 LYS B C 1
ATOM 3477 O O . LYS B 1 116 ? -4.23 7.047 8.367 1 98.12 116 LYS B O 1
ATOM 3482 N N . TRP B 1 117 ? -4.527 7.188 10.523 1 98.38 117 TRP B N 1
ATOM 3483 C CA . TRP B 1 117 ? -3.156 6.762 10.797 1 98.38 117 TRP B CA 1
ATOM 3484 C C . TRP B 1 117 ? -3.014 5.25 10.641 1 98.38 117 TRP B C 1
ATOM 3486 O O . TRP B 1 117 ? -1.928 4.754 10.344 1 98.38 117 TRP B O 1
ATOM 3496 N N . TRP B 1 118 ? -4.125 4.5 10.867 1 98.38 118 TRP B N 1
ATOM 3497 C CA . TRP B 1 118 ? -4.125 3.104 10.445 1 98.38 118 TRP B CA 1
ATOM 3498 C C . TRP B 1 118 ? -3.816 2.986 8.953 1 98.38 118 TRP B C 1
ATOM 3500 O O . TRP B 1 118 ? -2.936 2.219 8.555 1 98.38 118 TRP B O 1
ATOM 3510 N N . PHE B 1 119 ? -4.473 3.832 8.148 1 98.81 119 PHE B N 1
ATOM 3511 C CA . PHE B 1 119 ? -4.277 3.824 6.699 1 98.81 119 PHE B CA 1
ATOM 3512 C C . PHE B 1 119 ? -2.867 4.281 6.344 1 98.81 119 PHE B C 1
ATOM 3514 O O . PHE B 1 119 ? -2.186 3.639 5.543 1 98.81 119 PHE B O 1
ATOM 3521 N N . ALA B 1 120 ? -2.443 5.324 6.938 1 98.75 120 ALA B N 1
ATOM 3522 C CA . ALA B 1 120 ? -1.143 5.891 6.586 1 98.75 120 ALA B CA 1
ATOM 3523 C C . ALA B 1 120 ? -0.024 4.879 6.809 1 98.75 120 ALA B C 1
ATOM 3525 O O . ALA B 1 120 ? 0.878 4.746 5.98 1 98.75 120 ALA B O 1
ATOM 3526 N N . LYS B 1 121 ? -0.049 4.18 7.934 1 98.62 121 LYS B N 1
ATOM 3527 C CA . LYS B 1 121 ? 0.985 3.211 8.281 1 98.62 121 LYS B CA 1
ATOM 3528 C C . LYS B 1 121 ? 1.012 2.055 7.289 1 98.62 121 LYS B C 1
ATOM 3530 O O . LYS B 1 121 ? 2.07 1.475 7.031 1 98.62 121 LYS B O 1
ATOM 3535 N N . ARG B 1 122 ? -0.04 1.823 6.648 1 98.56 122 ARG B N 1
ATOM 3536 C CA . ARG B 1 122 ? -0.158 0.615 5.836 1 98.56 122 ARG B CA 1
ATOM 3537 C C . ARG B 1 122 ? -0.056 0.941 4.352 1 98.56 122 ARG B C 1
ATOM 3539 O O . ARG B 1 122 ? 0.426 0.125 3.562 1 98.56 122 ARG B O 1
ATOM 3546 N N . PHE B 1 123 ? -0.426 2.193 3.945 1 98.81 123 PHE B N 1
ATOM 3547 C CA . PHE B 1 123 ? -0.554 2.449 2.516 1 98.81 123 PHE B CA 1
ATOM 3548 C C . PHE B 1 123 ? 0.391 3.562 2.08 1 98.81 123 PHE B C 1
ATOM 3550 O O . PHE B 1 123 ? 0.474 3.885 0.892 1 98.81 123 PHE B O 1
ATOM 3557 N N . LEU B 1 124 ? 1.166 4.078 3.037 1 98.69 124 LEU B N 1
ATOM 3558 C CA . LEU B 1 124 ? 2.107 5.133 2.68 1 98.69 124 LEU B CA 1
ATOM 3559 C C . LEU B 1 124 ? 3.523 4.77 3.111 1 98.69 124 LEU B C 1
ATOM 3561 O O . LEU B 1 124 ? 4.262 5.617 3.617 1 98.69 124 LEU B O 1
ATOM 3565 N N . HIS B 1 125 ? 3.84 3.549 2.957 1 98.38 125 HIS B N 1
ATOM 3566 C CA . HIS B 1 125 ? 5.211 3.131 3.219 1 98.38 125 HIS B CA 1
ATOM 3567 C C . HIS B 1 125 ? 6.207 3.996 2.451 1 98.38 125 HIS B C 1
ATOM 3569 O O . HIS B 1 125 ? 6.004 4.285 1.271 1 98.38 125 HIS B O 1
ATOM 3575 N N . PRO B 1 126 ? 7.328 4.367 3.074 1 97.31 126 PRO B N 1
ATOM 3576 C CA . PRO B 1 126 ? 8.25 5.32 2.461 1 97.31 126 PRO B CA 1
ATOM 3577 C C . PRO B 1 126 ? 8.844 4.812 1.149 1 97.31 126 PRO B C 1
ATOM 3579 O O . PRO B 1 126 ? 9.117 5.602 0.241 1 97.31 126 PRO B O 1
ATOM 3582 N N . ASP B 1 127 ? 9.055 3.547 0.99 1 96.38 127 ASP B N 1
ATOM 3583 C CA . ASP B 1 127 ? 9.586 2.998 -0.252 1 96.38 127 ASP B CA 1
ATOM 3584 C C . ASP B 1 127 ? 8.578 3.131 -1.39 1 96.38 127 ASP B C 1
ATOM 3586 O O . ASP B 1 127 ? 8.953 3.166 -2.562 1 96.38 127 ASP B O 1
ATOM 3590 N N . ILE B 1 128 ? 7.289 3.172 -1.08 1 98 128 ILE B N 1
ATOM 3591 C CA . ILE B 1 128 ? 6.258 3.24 -2.107 1 98 128 ILE B CA 1
ATOM 3592 C C . ILE B 1 128 ? 6.082 4.688 -2.568 1 98 128 ILE B C 1
ATOM 3594 O O . ILE B 1 128 ? 5.773 4.941 -3.734 1 98 128 ILE B O 1
ATOM 3598 N N . ILE B 1 129 ? 6.34 5.621 -1.685 1 97.12 129 ILE B N 1
ATOM 3599 C CA . ILE B 1 129 ? 6.039 7 -2.066 1 97.12 129 ILE B CA 1
ATOM 3600 C C . ILE B 1 129 ? 7.324 7.824 -2.082 1 97.12 129 ILE B C 1
ATOM 3602 O O . ILE B 1 129 ? 7.289 9.039 -1.899 1 97.12 129 ILE B O 1
ATOM 3606 N N . SER B 1 130 ? 8.469 7.207 -2.311 1 93.88 130 SER B N 1
ATOM 3607 C CA . SER B 1 130 ? 9.781 7.836 -2.205 1 93.88 130 SER B CA 1
ATOM 3608 C C . SER B 1 130 ? 9.984 8.883 -3.299 1 93.88 130 SER B C 1
ATOM 3610 O O . SER B 1 130 ? 10.812 9.781 -3.16 1 93.88 130 SER B O 1
ATOM 3612 N N . ASP B 1 131 ? 9.227 8.766 -4.363 1 91.81 131 ASP B N 1
ATOM 3613 C CA . ASP B 1 131 ? 9.461 9.648 -5.5 1 91.81 131 ASP B CA 1
ATOM 3614 C C . ASP B 1 131 ? 8.664 10.945 -5.363 1 91.81 131 ASP B C 1
ATOM 3616 O O . ASP B 1 131 ? 8.836 11.875 -6.152 1 91.81 131 ASP B O 1
ATOM 3620 N N . TYR B 1 132 ? 7.824 11.078 -4.355 1 94.5 132 TYR B N 1
ATOM 3621 C CA . TYR B 1 132 ? 7.043 12.297 -4.16 1 94.5 132 TYR B CA 1
ATOM 3622 C C . TYR B 1 132 ? 7.82 13.32 -3.338 1 94.5 132 TYR B C 1
ATOM 3624 O O . TYR B 1 132 ? 8.672 12.953 -2.525 1 94.5 132 TYR B O 1
ATOM 3632 N N . ALA B 1 133 ? 7.562 14.469 -3.613 1 95.06 133 ALA B N 1
ATOM 3633 C CA . ALA B 1 133 ? 8.266 15.531 -2.904 1 95.06 133 ALA B CA 1
ATOM 3634 C C . ALA B 1 133 ? 7.68 15.742 -1.51 1 95.06 133 ALA B C 1
ATOM 3636 O O . ALA B 1 133 ? 8.422 15.836 -0.527 1 95.06 133 ALA B O 1
ATOM 3637 N N . TYR B 1 134 ? 6.281 15.82 -1.464 1 96.94 134 TYR B N 1
ATOM 3638 C CA . TYR B 1 134 ? 5.586 16.078 -0.205 1 96.94 134 TYR B CA 1
ATOM 3639 C C . TYR B 1 134 ? 4.387 15.141 -0.051 1 96.94 134 TYR B C 1
ATOM 3641 O O . TYR B 1 134 ? 3.824 14.672 -1.044 1 96.94 134 TYR B O 1
ATOM 3649 N N . VAL B 1 135 ? 4.113 14.898 1.15 1 98 135 VAL B N 1
ATOM 3650 C CA . VAL B 1 135 ? 2.922 14.141 1.513 1 98 135 VAL B CA 1
ATOM 3651 C C . VAL B 1 135 ? 1.994 15.008 2.363 1 98 135 VAL B C 1
ATOM 3653 O O . VAL B 1 135 ? 2.361 15.43 3.463 1 98 135 VAL B O 1
ATOM 3656 N N . PHE B 1 136 ? 0.78 15.328 1.81 1 98.5 136 PHE B N 1
ATOM 3657 C CA . PHE B 1 136 ? -0.314 15.93 2.562 1 98.5 136 PHE B CA 1
ATOM 3658 C C . PHE B 1 136 ? -1.188 14.852 3.199 1 98.5 136 PHE B C 1
ATOM 3660 O O . PHE B 1 136 ? -1.883 14.117 2.498 1 98.5 136 PHE B O 1
ATOM 3667 N N . LEU B 1 137 ? -1.11 14.695 4.48 1 98.75 137 LEU B N 1
ATOM 3668 C CA . LEU B 1 137 ? -1.938 13.734 5.199 1 98.75 137 LEU B CA 1
ATOM 3669 C C . LEU B 1 137 ? -2.979 14.453 6.055 1 98.75 137 LEU B C 1
ATOM 3671 O O . LEU B 1 137 ? -2.723 14.766 7.223 1 98.75 137 LEU B O 1
ATOM 3675 N N . TRP B 1 138 ? -4.207 14.68 5.445 1 98.69 138 TRP B N 1
ATOM 3676 C CA . TRP B 1 138 ? -5.133 15.672 5.984 1 98.69 138 TRP B CA 1
ATOM 3677 C C . TRP B 1 138 ? -6.418 15.008 6.473 1 98.69 138 TRP B C 1
ATOM 3679 O O . TRP B 1 138 ? -6.812 13.953 5.965 1 98.69 138 TRP B O 1
ATOM 3689 N N . ASP B 1 139 ? -6.996 15.602 7.469 1 98.12 139 ASP B N 1
ATOM 3690 C CA . ASP B 1 139 ? -8.359 15.273 7.863 1 98.12 139 ASP B CA 1
ATOM 3691 C C . ASP B 1 139 ? -9.367 15.711 6.801 1 98.12 139 ASP B C 1
ATOM 3693 O O . ASP B 1 139 ? -9.039 16.531 5.938 1 98.12 139 ASP B O 1
ATOM 3697 N N . GLU B 1 140 ? -10.555 15.211 6.93 1 98.5 140 GLU B N 1
ATOM 3698 C CA . GLU B 1 140 ? -11.586 15.469 5.926 1 98.5 140 GLU B CA 1
ATOM 3699 C C . GLU B 1 140 ? -12.398 16.703 6.273 1 98.5 140 GLU B C 1
ATOM 3701 O O . GLU B 1 140 ? -13.141 17.234 5.434 1 98.5 140 GLU B O 1
ATOM 3706 N N . ASP B 1 141 ? -12.258 17.266 7.48 1 97.81 141 ASP B N 1
ATOM 3707 C CA . ASP B 1 141 ? -13.125 18.344 7.934 1 97.81 141 ASP B CA 1
ATOM 3708 C C . ASP B 1 141 ? -12.375 19.688 7.953 1 97.81 141 ASP B C 1
ATOM 3710 O O . ASP B 1 141 ? -12.422 20.422 8.938 1 97.81 141 ASP B O 1
ATOM 3714 N N . LEU B 1 142 ? -11.828 20 6.852 1 98.38 142 LEU B N 1
ATOM 3715 C CA . LEU B 1 142 ? -11.039 21.219 6.734 1 98.38 142 LEU B CA 1
ATOM 3716 C C . LEU B 1 142 ? -11.695 22.203 5.758 1 98.38 142 LEU B C 1
ATOM 3718 O O . LEU B 1 142 ? -12.211 21.781 4.715 1 98.38 142 LEU B O 1
ATOM 3722 N N . GLY B 1 143 ? -11.766 23.438 6.16 1 98.5 143 GLY B N 1
ATOM 3723 C CA . GLY B 1 143 ? -12.094 24.531 5.242 1 98.5 143 GLY B CA 1
ATOM 3724 C C . GLY B 1 143 ? -10.883 25.094 4.527 1 98.5 143 GLY B C 1
ATOM 3725 O O . GLY B 1 143 ? -9.906 25.484 5.168 1 98.5 143 GLY B O 1
ATOM 3726 N N . VAL B 1 144 ? -10.969 25.25 3.164 1 97.94 144 VAL B N 1
ATOM 3727 C CA . VAL B 1 144 ? -9.758 25.562 2.416 1 97.94 144 VAL B CA 1
ATOM 3728 C C . VAL B 1 144 ? -10.016 26.766 1.515 1 97.94 144 VAL B C 1
ATOM 3730 O O . VAL B 1 144 ? -9.398 26.906 0.454 1 97.94 144 VAL B O 1
ATOM 3733 N N . ASP B 1 145 ? -10.883 27.594 1.904 1 96.38 145 ASP B N 1
ATOM 3734 C CA . ASP B 1 145 ? -11.203 28.766 1.095 1 96.38 145 ASP B CA 1
ATOM 3735 C C . ASP B 1 145 ? -9.977 29.656 0.909 1 96.38 145 ASP B C 1
ATOM 3737 O O . ASP B 1 145 ? -9.828 30.297 -0.128 1 96.38 145 ASP B O 1
ATOM 3741 N N . ASN B 1 146 ? -9.109 29.672 1.857 1 96.69 146 ASN B N 1
ATOM 3742 C CA . ASN B 1 146 ? -7.949 30.547 1.821 1 96.69 146 ASN B CA 1
ATOM 3743 C C . ASN B 1 146 ? -6.652 29.781 1.629 1 96.69 146 ASN B C 1
ATOM 3745 O O . ASN B 1 146 ? -5.59 30.203 2.08 1 96.69 146 ASN B O 1
ATOM 3749 N N . PHE B 1 147 ? -6.773 28.719 1 1 96.69 147 PHE B N 1
ATOM 3750 C CA . PHE B 1 147 ? -5.633 27.828 0.812 1 96.69 147 PHE B CA 1
ATOM 3751 C C . PHE B 1 147 ? -5.383 27.578 -0.669 1 96.69 147 PHE B C 1
ATOM 3753 O O . PHE B 1 147 ? -6.324 27.359 -1.434 1 96.69 147 PHE B O 1
ATOM 3760 N N . ASN B 1 148 ? -4.121 27.656 -1.019 1 94.12 148 ASN B N 1
ATOM 3761 C CA . ASN B 1 148 ? -3.637 27.297 -2.348 1 94.12 148 ASN B CA 1
ATOM 3762 C C . ASN B 1 148 ? -2.461 26.328 -2.27 1 94.12 148 ASN B C 1
ATOM 3764 O O . ASN B 1 148 ? -1.391 26.688 -1.771 1 94.12 148 ASN B O 1
ATOM 3768 N N . GLY B 1 149 ? -2.682 25.172 -2.777 1 93.25 149 GLY B N 1
ATOM 3769 C CA . GLY B 1 149 ? -1.702 24.109 -2.643 1 93.25 149 GLY B CA 1
ATOM 3770 C C . GLY B 1 149 ? -0.38 24.422 -3.316 1 93.25 149 GLY B C 1
ATOM 3771 O O . GLY B 1 149 ? 0.686 24.141 -2.77 1 93.25 149 GLY B O 1
ATOM 3772 N N . LYS B 1 150 ? -0.319 24.938 -4.457 1 90.44 150 LYS B N 1
ATOM 3773 C CA . LYS B 1 150 ? 0.904 25.266 -5.176 1 90.44 150 LYS B CA 1
ATOM 3774 C C . LYS B 1 150 ? 1.707 26.328 -4.43 1 90.44 150 LYS B C 1
ATOM 3776 O O . LYS B 1 150 ? 2.922 26.203 -4.273 1 90.44 150 LYS B O 1
ATOM 3781 N N . ARG B 1 151 ? 1.007 27.359 -4.031 1 93.62 151 ARG B N 1
ATOM 3782 C CA . ARG B 1 151 ? 1.68 28.391 -3.254 1 93.62 151 ARG B CA 1
ATOM 3783 C C . ARG B 1 151 ? 2.225 27.828 -1.946 1 93.62 151 ARG B C 1
ATOM 3785 O O . ARG B 1 151 ? 3.328 28.172 -1.523 1 93.62 151 ARG B O 1
ATOM 3792 N N . TYR B 1 152 ? 1.43 27.016 -1.415 1 96.19 152 TYR B N 1
ATOM 3793 C CA . TYR B 1 152 ? 1.854 26.391 -0.166 1 96.19 152 TYR B CA 1
ATOM 3794 C C . TYR B 1 152 ? 3.182 25.656 -0.341 1 96.19 152 TYR B C 1
ATOM 3796 O O . TYR B 1 152 ? 4.125 25.891 0.42 1 96.19 152 TYR B O 1
ATOM 3804 N N . ILE B 1 153 ? 3.27 24.859 -1.326 1 95.12 153 ILE B N 1
ATOM 3805 C CA . ILE B 1 153 ? 4.48 24.078 -1.57 1 95.12 153 ILE B CA 1
ATOM 3806 C C . ILE B 1 153 ? 5.645 25.016 -1.865 1 95.12 153 ILE B C 1
ATOM 3808 O O . ILE B 1 153 ? 6.766 24.797 -1.396 1 95.12 153 ILE B O 1
ATOM 3812 N N . SER B 1 154 ? 5.402 26 -2.615 1 94.94 154 SER B N 1
ATOM 3813 C CA . SER B 1 154 ? 6.441 26.984 -2.898 1 94.94 154 SER B CA 1
ATOM 3814 C C . SER B 1 154 ? 6.984 27.609 -1.614 1 94.94 154 SER B C 1
ATOM 3816 O O . SER B 1 154 ? 8.195 27.734 -1.442 1 94.94 154 SER B O 1
ATOM 3818 N N . ILE B 1 155 ? 6.125 27.953 -0.719 1 97.81 155 ILE B N 1
ATOM 3819 C CA . ILE B 1 155 ? 6.523 28.562 0.544 1 97.81 155 ILE B CA 1
ATOM 3820 C C . ILE B 1 155 ? 7.32 27.562 1.376 1 97.81 155 ILE B C 1
ATOM 3822 O O . ILE B 1 155 ? 8.375 27.891 1.925 1 97.81 155 ILE B O 1
ATOM 3826 N N . VAL B 1 156 ? 6.848 26.422 1.413 1 98.19 156 VAL B N 1
ATOM 3827 C CA . VAL B 1 156 ? 7.496 25.359 2.189 1 98.19 156 VAL B CA 1
ATOM 3828 C C . VAL B 1 156 ? 8.914 25.141 1.676 1 98.19 156 VAL B C 1
ATOM 3830 O O . VAL B 1 156 ? 9.859 25.047 2.463 1 98.19 156 VAL B O 1
ATOM 3833 N N . LYS B 1 157 ? 9.094 25.109 0.405 1 96.5 157 LYS B N 1
ATOM 3834 C CA . LYS B 1 157 ? 10.414 24.922 -0.206 1 96.5 157 LYS B CA 1
ATOM 3835 C C . LYS B 1 157 ? 11.32 26.109 0.089 1 96.5 157 LYS B C 1
ATOM 3837 O O . LYS B 1 157 ? 12.469 25.938 0.515 1 96.5 157 LYS B O 1
ATOM 3842 N N . GLU B 1 158 ? 10.805 27.281 -0.071 1 97.94 158 GLU B N 1
ATOM 3843 C CA . GLU B 1 158 ? 11.586 28.5 0.127 1 97.94 158 GLU B CA 1
ATOM 3844 C C . GLU B 1 158 ? 12.023 28.641 1.58 1 97.94 158 GLU B C 1
ATOM 3846 O O . GLU B 1 158 ? 13.133 29.109 1.854 1 97.94 158 GLU B O 1
ATOM 3851 N N . GLU B 1 159 ? 11.172 28.234 2.434 1 98.38 159 GLU B N 1
ATOM 3852 C CA . GLU B 1 159 ? 11.414 28.438 3.857 1 98.38 159 GLU B CA 1
ATOM 3853 C C . GLU B 1 159 ? 12.18 27.266 4.461 1 98.38 159 GLU B C 1
ATOM 3855 O O . GLU B 1 159 ? 12.531 27.281 5.641 1 98.38 159 GLU B O 1
ATOM 3860 N N . GLY B 1 160 ? 12.367 26.203 3.682 1 98.12 160 GLY B N 1
ATOM 3861 C CA . GLY B 1 160 ? 13.125 25.047 4.141 1 98.12 160 GLY B CA 1
ATOM 3862 C C . GLY B 1 160 ? 12.391 24.219 5.176 1 98.12 160 GLY B C 1
ATOM 3863 O O . GLY B 1 160 ? 13 23.703 6.113 1 98.12 160 GLY B O 1
ATOM 3864 N N . LEU B 1 161 ? 11.078 24.203 5.078 1 98.81 161 LEU B N 1
ATOM 3865 C CA . LEU B 1 161 ? 10.281 23.406 6.016 1 98.81 161 LEU B CA 1
ATOM 3866 C C . LEU B 1 161 ? 10.242 21.938 5.586 1 98.81 161 LEU B C 1
ATOM 3868 O O . LEU B 1 161 ? 9.922 21.641 4.434 1 98.81 161 LEU B O 1
ATOM 3872 N N . GLU B 1 162 ? 10.602 21.094 6.512 1 98.81 162 GLU B N 1
ATOM 3873 C CA . GLU B 1 162 ? 10.547 19.641 6.305 1 98.81 162 GLU B CA 1
ATOM 3874 C C . GLU B 1 162 ? 9.211 19.078 6.77 1 98.81 162 GLU B C 1
ATOM 3876 O O . GLU B 1 162 ? 8.742 18.062 6.238 1 98.81 162 GLU B O 1
ATOM 3881 N N . ILE B 1 163 ? 8.672 19.625 7.797 1 98.88 163 ILE B N 1
ATOM 3882 C CA . ILE B 1 163 ? 7.332 19.328 8.312 1 98.88 163 ILE B CA 1
ATOM 3883 C C . ILE B 1 163 ? 6.57 20.641 8.531 1 98.88 163 ILE B C 1
ATOM 3885 O O . ILE B 1 163 ? 7.094 21.578 9.141 1 98.88 163 ILE B O 1
ATOM 3889 N N . SER B 1 164 ? 5.34 20.703 7.996 1 98.94 164 SER B N 1
ATOM 3890 C CA . SER B 1 164 ? 4.578 21.938 8.102 1 98.94 164 SER B CA 1
ATOM 3891 C C . SER B 1 164 ? 3.08 21.672 8.172 1 98.94 164 SER B C 1
ATOM 3893 O O . SER B 1 164 ? 2.643 20.531 7.953 1 98.94 164 SER B O 1
ATOM 3895 N N . GLN B 1 165 ? 2.373 22.562 8.523 1 98.88 165 GLN B N 1
ATOM 3896 C CA . GLN B 1 165 ? 0.925 22.625 8.352 1 98.88 165 GLN B CA 1
ATOM 3897 C C . GLN B 1 165 ? 0.461 24.047 8.039 1 98.88 165 GLN B C 1
ATOM 3899 O O . GLN B 1 165 ? 1.151 25.016 8.359 1 98.88 165 GLN B O 1
ATOM 3904 N N . PRO B 1 166 ? -0.654 24.172 7.32 1 98.88 166 PRO B N 1
ATOM 3905 C CA . PRO B 1 166 ? -1.277 25.5 7.227 1 98.88 166 PRO B CA 1
ATOM 3906 C C . PRO B 1 166 ? -1.722 26.047 8.586 1 98.88 166 PRO B C 1
ATOM 3908 O O . PRO B 1 166 ? -2.109 25.266 9.461 1 98.88 166 PRO B O 1
ATOM 3911 N N . ALA B 1 167 ? -1.644 27.281 8.672 1 98.88 167 ALA B N 1
ATOM 3912 C CA . ALA B 1 167 ? -2.148 27.906 9.891 1 98.88 167 ALA B CA 1
ATOM 3913 C C . ALA B 1 167 ? -3.662 27.75 10 1 98.88 167 ALA B C 1
ATOM 3915 O O . ALA B 1 167 ? -4.348 27.547 9 1 98.88 167 ALA B O 1
ATOM 3916 N N . LEU B 1 168 ? -4.105 27.859 11.227 1 98.81 168 LEU B N 1
ATOM 3917 C CA . LEU B 1 168 ? -5.539 27.734 11.477 1 98.81 168 LEU B CA 1
ATOM 3918 C C . LEU B 1 168 ? -6.188 29.094 11.656 1 98.81 168 LEU B C 1
ATOM 3920 O O . LEU B 1 168 ? -5.645 29.953 12.344 1 98.81 168 LEU B O 1
ATOM 3924 N N . ASP B 1 169 ? -7.293 29.219 10.992 1 98.62 169 ASP B N 1
ATOM 3925 C CA . ASP B 1 169 ? -8.109 30.406 11.234 1 98.62 169 ASP B CA 1
ATOM 3926 C C . ASP B 1 169 ? -8.523 30.5 12.695 1 98.62 169 ASP B C 1
ATOM 3928 O O . ASP B 1 169 ? -9.172 29.594 13.227 1 98.62 169 ASP B O 1
ATOM 3932 N N . PRO B 1 170 ? -8.258 31.562 13.359 1 97.06 170 PRO B N 1
ATOM 3933 C CA . PRO B 1 170 ? -8.508 31.641 14.797 1 97.06 170 PRO B CA 1
ATOM 3934 C C . PRO B 1 170 ? -9.992 31.75 15.133 1 97.06 170 PRO B C 1
ATOM 3936 O O . PRO B 1 170 ? -10.406 31.406 16.234 1 97.06 170 PRO B O 1
ATOM 3939 N N . ASP B 1 171 ? -10.797 32.219 14.266 1 97.25 171 ASP B N 1
ATOM 3940 C CA . ASP B 1 171 ? -12.188 32.5 14.57 1 97.25 171 ASP B CA 1
ATOM 3941 C C . ASP B 1 171 ? -13.086 31.312 14.234 1 97.25 171 ASP B C 1
ATOM 3943 O O . ASP B 1 171 ? -14.102 31.078 14.906 1 97.25 171 ASP B O 1
ATOM 3947 N N . LEU B 1 172 ? -12.648 30.578 13.336 1 97.69 172 LEU B N 1
ATOM 3948 C CA . LEU B 1 172 ? -13.57 29.594 12.789 1 97.69 172 LEU B CA 1
ATOM 3949 C C . LEU B 1 172 ? -13.133 28.172 13.164 1 97.69 172 LEU B C 1
ATOM 3951 O O . LEU B 1 172 ? -13.922 27.234 13.086 1 97.69 172 LEU B O 1
ATOM 3955 N N . SER B 1 173 ? -11.898 28.031 13.547 1 97.94 173 SER B N 1
ATOM 3956 C CA . SER B 1 173 ? -11.344 26.703 13.75 1 97.94 173 SER B CA 1
ATOM 3957 C C . SER B 1 173 ? -11.562 26.219 15.18 1 97.94 173 SER B C 1
ATOM 3959 O O . SER B 1 173 ? -11.625 27.031 16.109 1 97.94 173 SER B O 1
ATOM 3961 N N . GLU B 1 174 ? -11.766 24.906 15.32 1 94.56 174 GLU B N 1
ATOM 3962 C CA . GLU B 1 174 ? -11.5 24.266 16.609 1 94.56 174 GLU B CA 1
ATOM 3963 C C . GLU B 1 174 ? -10.008 24.219 16.906 1 94.56 174 GLU B C 1
ATOM 3965 O O . GLU B 1 174 ? -9.242 23.578 16.188 1 94.56 174 GLU B O 1
ATOM 3970 N N . LEU B 1 175 ? -9.625 24.875 17.984 1 93.81 175 LEU B N 1
ATOM 3971 C CA . LEU B 1 175 ? -8.203 25.047 18.281 1 93.81 175 LEU B CA 1
ATOM 3972 C C . LEU B 1 175 ? -7.785 24.188 19.469 1 93.81 175 LEU B C 1
ATOM 3974 O O . LEU B 1 175 ? -8.469 24.172 20.5 1 93.81 175 LEU B O 1
ATOM 3978 N N . HIS B 1 176 ? -6.645 23.516 19.328 1 91.31 176 HIS B N 1
ATOM 3979 C CA . HIS B 1 176 ? -6.125 22.688 20.406 1 91.31 176 HIS B CA 1
ATOM 3980 C C . HIS B 1 176 ? -4.719 23.125 20.812 1 91.31 176 HIS B C 1
ATOM 3982 O O . HIS B 1 176 ? -4.301 22.922 21.953 1 91.31 176 HIS B O 1
ATOM 3988 N N . HIS B 1 177 ? -3.965 23.734 19.906 1 93.69 177 HIS B N 1
ATOM 3989 C CA . HIS B 1 177 ? -2.602 24.188 20.141 1 93.69 177 HIS B CA 1
ATOM 3990 C C . HIS B 1 177 ? -2.4 25.609 19.641 1 93.69 177 HIS B C 1
ATOM 3992 O O . HIS B 1 177 ? -2.543 25.875 18.438 1 93.69 177 HIS B O 1
ATOM 3998 N N . HIS B 1 178 ? -1.949 26.406 20.469 1 95.06 178 HIS B N 1
ATOM 3999 C CA . HIS B 1 178 ? -1.842 27.828 20.156 1 95.06 178 HIS B CA 1
ATOM 4000 C C . HIS B 1 178 ? -0.844 28.062 19.016 1 95.06 178 HIS B C 1
ATOM 4002 O O . HIS B 1 178 ? -1.016 28.984 18.219 1 95.06 178 HIS B O 1
ATOM 4008 N N . LEU B 1 179 ? 0.143 27.281 19 1 96.75 179 LEU B N 1
ATOM 4009 C CA . LEU B 1 179 ? 1.183 27.469 17.984 1 96.75 179 LEU B CA 1
ATOM 4010 C C . LEU B 1 179 ? 0.606 27.344 16.578 1 96.75 179 LEU B C 1
ATOM 4012 O O . LEU B 1 179 ? 1.168 27.891 15.633 1 96.75 179 LEU B O 1
ATOM 4016 N N . THR B 1 180 ? -0.491 26.641 16.391 1 98.12 180 THR B N 1
ATOM 4017 C CA . THR B 1 180 ? -1.009 26.359 15.062 1 98.12 180 THR B CA 1
ATOM 4018 C C . THR B 1 180 ? -1.905 27.5 14.586 1 98.12 180 THR B C 1
ATOM 4020 O O . THR B 1 180 ? -2.352 27.516 13.438 1 98.12 180 THR B O 1
ATOM 4023 N N . VAL B 1 181 ? -2.131 28.469 15.406 1 97.88 181 VAL B N 1
ATOM 4024 C CA . VAL B 1 181 ? -3.031 29.578 15.094 1 97.88 181 VAL B CA 1
ATOM 4025 C C . VAL B 1 181 ? -2.338 30.562 14.156 1 97.88 181 VAL B C 1
ATOM 4027 O O . VAL B 1 181 ? -1.167 30.891 14.352 1 97.88 181 VAL B O 1
ATOM 4030 N N . ARG B 1 182 ? -3 31.062 13.25 1 98.62 182 ARG B N 1
ATOM 4031 C CA . ARG B 1 182 ? -2.461 31.922 12.203 1 98.62 182 ARG B CA 1
ATOM 4032 C C . ARG B 1 182 ? -1.933 33.219 12.789 1 98.62 182 ARG B C 1
ATOM 4034 O O . ARG B 1 182 ? -2.568 33.844 13.664 1 98.62 182 ARG B O 1
ATOM 4041 N N . ASN B 1 183 ? -0.809 33.562 12.32 1 97.5 183 ASN B N 1
ATOM 4042 C CA . ASN B 1 183 ? -0.264 34.906 12.453 1 97.5 183 ASN B CA 1
ATOM 4043 C C . ASN B 1 183 ? -0.375 35.688 11.148 1 97.5 183 ASN B C 1
ATOM 4045 O O . ASN B 1 183 ? 0.362 35.438 10.203 1 97.5 183 ASN B O 1
ATOM 4049 N N . ASN B 1 184 ? -1.19 36.656 11.156 1 95.44 184 ASN B N 1
ATOM 4050 C CA . ASN B 1 184 ? -1.505 37.375 9.922 1 95.44 184 ASN B CA 1
ATOM 4051 C C . ASN B 1 184 ? -0.377 38.312 9.523 1 95.44 184 ASN B C 1
ATOM 4053 O O . ASN B 1 184 ? -0.425 38.938 8.453 1 95.44 184 ASN B O 1
ATOM 4057 N N . ARG B 1 185 ? 0.683 38.375 10.164 1 97 185 ARG B N 1
ATOM 4058 C CA . ARG B 1 185 ? 1.763 39.312 9.891 1 97 185 ARG B CA 1
ATOM 4059 C C . ARG B 1 185 ? 2.961 38.594 9.266 1 97 185 ARG B C 1
ATOM 4061 O O . ARG B 1 185 ? 3.928 39.25 8.859 1 97 185 ARG B O 1
ATOM 4068 N N . THR B 1 186 ? 2.865 37.344 9.297 1 98.12 186 THR B N 1
ATOM 4069 C CA . THR B 1 186 ? 4.02 36.594 8.789 1 98.12 186 THR B CA 1
ATOM 4070 C C . THR B 1 186 ? 3.604 35.625 7.695 1 98.12 186 THR B C 1
ATOM 4072 O O . THR B 1 186 ? 2.422 35.312 7.559 1 98.12 186 THR B O 1
ATOM 4075 N N . ARG B 1 187 ? 4.594 35.219 6.988 1 98.44 187 ARG B N 1
ATOM 4076 C CA . ARG B 1 187 ? 4.402 34.219 5.961 1 98.44 187 ARG B CA 1
ATOM 4077 C C . ARG B 1 187 ? 4.426 32.812 6.562 1 98.44 187 ARG B C 1
ATOM 4079 O O . ARG B 1 187 ? 3.662 31.938 6.148 1 98.44 187 ARG B O 1
ATOM 4086 N N . VAL B 1 188 ? 5.305 32.656 7.461 1 98.81 188 VAL B N 1
ATOM 4087 C CA . VAL B 1 188 ? 5.512 31.438 8.219 1 98.81 188 VAL B CA 1
ATOM 4088 C C . VAL B 1 188 ? 5.891 31.781 9.656 1 98.81 188 VAL B C 1
ATOM 4090 O O . VAL B 1 188 ? 6.547 32.781 9.914 1 98.81 188 VAL B O 1
ATOM 4093 N N . HIS B 1 189 ? 5.461 31 10.617 1 98.62 189 HIS B N 1
ATOM 4094 C CA . HIS B 1 189 ? 6.039 31.094 11.953 1 98.62 189 HIS B CA 1
ATOM 4095 C C . HIS B 1 189 ? 6.371 29.703 12.5 1 98.62 189 HIS B C 1
ATOM 4097 O O . HIS B 1 189 ? 5.801 28.703 12.055 1 98.62 189 HIS B O 1
ATOM 4103 N N . ARG B 1 190 ? 7.312 29.641 13.438 1 98.12 190 ARG B N 1
ATOM 4104 C CA . ARG B 1 190 ? 7.863 28.391 13.914 1 98.12 190 ARG B CA 1
ATOM 4105 C C . ARG B 1 190 ? 7.805 28.312 15.438 1 98.12 190 ARG B C 1
ATOM 4107 O O . ARG B 1 190 ? 8.117 27.266 16.031 1 98.12 190 ARG B O 1
ATOM 4114 N N . LYS B 1 191 ? 7.41 29.375 16.016 1 96.94 191 LYS B N 1
ATOM 4115 C CA . LYS B 1 191 ? 7.383 29.5 17.469 1 96.94 191 LYS B CA 1
ATOM 4116 C C . LYS B 1 191 ? 6.324 30.516 17.906 1 96.94 191 LYS B C 1
ATOM 4118 O O . LYS B 1 191 ? 5.91 31.375 17.109 1 96.94 191 LYS B O 1
ATOM 4123 N N . ILE B 1 192 ? 5.957 30.312 19.172 1 95.81 192 ILE B N 1
ATOM 4124 C CA . ILE B 1 192 ? 5.059 31.312 19.75 1 95.81 192 ILE B CA 1
ATOM 4125 C C . ILE B 1 192 ? 5.645 31.812 21.078 1 95.81 192 ILE B C 1
ATOM 4127 O O . ILE B 1 192 ? 6.469 31.141 21.688 1 95.81 192 ILE B O 1
ATOM 4131 N N . HIS B 1 193 ? 5.262 32.969 21.359 1 94.12 193 HIS B N 1
ATOM 4132 C CA . HIS B 1 193 ? 5.664 33.656 22.578 1 94.12 193 HIS B CA 1
ATOM 4133 C C . HIS B 1 193 ? 4.449 34.094 23.391 1 94.12 193 HIS B C 1
ATOM 4135 O O . HIS B 1 193 ? 4.004 35.219 23.297 1 94.12 193 HIS B O 1
ATOM 4141 N N . LYS B 1 194 ? 4.012 33.156 24.141 1 92.12 194 LYS B N 1
ATOM 4142 C CA . LYS B 1 194 ? 2.811 33.438 24.922 1 92.12 194 LYS B CA 1
ATOM 4143 C C . LYS B 1 194 ? 2.641 32.406 26.047 1 92.12 194 LYS B C 1
ATOM 4145 O O . LYS B 1 194 ? 3.309 31.375 26.047 1 92.12 194 LYS B O 1
ATOM 4150 N N . LEU B 1 195 ? 1.826 32.781 26.875 1 89.62 195 LEU B N 1
ATOM 4151 C CA . LEU B 1 195 ? 1.378 31.828 27.891 1 89.62 195 LEU B CA 1
ATOM 4152 C C . LEU B 1 195 ? 0.284 30.922 27.344 1 89.62 195 LEU B C 1
ATOM 4154 O O . LEU B 1 195 ? -0.712 31.406 26.797 1 89.62 195 LEU B O 1
ATOM 4158 N N . ILE B 1 196 ? 0.645 29.719 27.484 1 87.62 196 ILE B N 1
ATOM 4159 C CA . ILE B 1 196 ? -0.333 28.828 26.875 1 87.62 196 ILE B CA 1
ATOM 4160 C C . ILE B 1 196 ? -1.07 28.047 27.969 1 87.62 196 ILE B C 1
ATOM 4162 O O . ILE B 1 196 ? -0.747 28.172 29.156 1 87.62 196 ILE B O 1
ATOM 4166 N N . SER B 1 197 ? -2.164 27.344 27.5 1 80.5 197 SER B N 1
ATOM 4167 C CA . SER B 1 197 ? -2.988 26.578 28.422 1 80.5 197 SER B CA 1
ATOM 4168 C C . SER B 1 197 ? -2.135 25.672 29.297 1 80.5 197 SER B C 1
ATOM 4170 O O . SER B 1 197 ? -1.15 25.094 28.828 1 80.5 197 SER B O 1
ATOM 4172 N N . GLY B 1 198 ? -2.471 25.5 30.547 1 80.56 198 GLY B N 1
ATOM 4173 C CA . GLY B 1 198 ? -1.719 24.703 31.5 1 80.56 198 GLY B CA 1
ATOM 4174 C C . GLY B 1 198 ? -0.65 25.5 32.219 1 80.56 198 GLY B C 1
ATOM 4175 O O . GLY B 1 198 ? 0.068 24.953 33.062 1 80.56 198 GLY B O 1
ATOM 4176 N N . GLY B 1 199 ? -0.461 26.797 31.812 1 83.31 199 GLY B N 1
ATOM 4177 C CA . GLY B 1 199 ? 0.427 27.688 32.531 1 83.31 199 GLY B CA 1
ATOM 4178 C C . GLY B 1 199 ? 1.849 27.688 32 1 83.31 199 GLY B C 1
ATOM 4179 O O . GLY B 1 199 ? 2.754 28.234 32.625 1 83.31 199 GLY B O 1
ATOM 4180 N N . ARG B 1 200 ? 1.988 27.047 30.891 1 88.19 200 ARG B N 1
ATOM 4181 C CA . ARG B 1 200 ? 3.322 27.047 30.297 1 88.19 200 ARG B CA 1
ATOM 4182 C C . ARG B 1 200 ? 3.6 28.344 29.547 1 88.19 200 ARG B C 1
ATOM 4184 O O . ARG B 1 200 ? 2.779 28.781 28.734 1 88.19 200 ARG B O 1
ATOM 4191 N N . LYS B 1 201 ? 4.762 28.891 29.766 1 93.12 201 LYS B N 1
ATOM 4192 C CA . LYS B 1 201 ? 5.176 30.109 29.078 1 93.12 201 LYS B CA 1
ATOM 4193 C C . LYS B 1 201 ? 6.102 29.781 27.906 1 93.12 201 LYS B C 1
ATOM 4195 O O . LYS B 1 201 ? 7.16 29.188 28.094 1 93.12 201 LYS B O 1
ATOM 4200 N N . CYS B 1 202 ? 5.695 30.062 26.75 1 95.81 202 CYS B N 1
ATOM 4201 C CA . CYS B 1 202 ? 6.527 29.969 25.562 1 95.81 202 CYS B CA 1
ATOM 4202 C C . CYS B 1 202 ? 7.27 31.281 25.312 1 95.81 202 CYS B C 1
ATOM 4204 O O . CYS B 1 202 ? 6.664 32.344 25.297 1 95.81 202 CYS B O 1
ATOM 4206 N N . ASP B 1 203 ? 8.531 31.203 25.125 1 94.06 203 ASP B N 1
ATOM 4207 C CA . ASP B 1 203 ? 9.344 32.406 24.922 1 94.06 203 ASP B CA 1
ATOM 4208 C C . ASP B 1 203 ? 10.469 32.125 23.938 1 94.06 203 ASP B C 1
ATOM 4210 O O . ASP B 1 203 ? 10.453 31.141 23.219 1 94.06 203 ASP B O 1
ATOM 4214 N N . LEU B 1 204 ? 11.359 33.031 23.938 1 91.44 204 LEU B N 1
ATOM 4215 C CA . LEU B 1 204 ? 12.43 33 22.938 1 91.44 204 LEU B CA 1
ATOM 4216 C C . LEU B 1 204 ? 13.32 31.781 23.141 1 91.44 204 LEU B C 1
ATOM 4218 O O . LEU B 1 204 ? 13.875 31.25 22.172 1 91.44 204 LEU B O 1
ATOM 4222 N N . ASN B 1 205 ? 13.344 31.266 24.266 1 91.62 205 ASN B N 1
ATOM 4223 C CA . ASN B 1 205 ? 14.25 30.172 24.594 1 91.62 205 ASN B CA 1
ATOM 4224 C C . ASN B 1 205 ? 13.562 28.812 24.453 1 91.62 205 ASN B C 1
ATOM 4226 O O . ASN B 1 205 ? 14.211 27.766 24.547 1 91.62 205 ASN B O 1
ATOM 4230 N N . SER B 1 206 ? 12.305 28.906 24.234 1 93.5 206 SER B N 1
ATOM 4231 C CA . SER B 1 206 ? 11.57 27.672 24.047 1 93.5 206 SER B CA 1
ATOM 4232 C C . SER B 1 206 ? 11.922 27.016 22.703 1 93.5 206 SER B C 1
ATOM 4234 O O . SER B 1 206 ? 11.82 27.656 21.656 1 93.5 206 SER B O 1
ATOM 4236 N N . THR B 1 207 ? 12.328 25.75 22.719 1 94 207 THR B N 1
ATOM 4237 C CA . THR B 1 207 ? 12.781 25.094 21.484 1 94 207 THR B CA 1
ATOM 4238 C C . THR B 1 207 ? 12.016 23.797 21.25 1 94 207 THR B C 1
ATOM 4240 O O . THR B 1 207 ? 12.289 23.078 20.281 1 94 207 THR B O 1
ATOM 4243 N N . LYS B 1 208 ? 11.047 23.5 22.109 1 94.19 208 LYS B N 1
ATOM 4244 C CA . LYS B 1 208 ? 10.344 22.219 22.047 1 94.19 208 LYS B CA 1
ATOM 4245 C C . LYS B 1 208 ? 8.836 22.422 21.906 1 94.19 208 LYS B C 1
ATOM 4247 O O . LYS B 1 208 ? 8.32 23.5 22.203 1 94.19 208 LYS B O 1
ATOM 4252 N N . PRO B 1 209 ? 8.086 21.453 21.438 1 94.56 209 PRO B N 1
ATOM 4253 C CA . PRO B 1 209 ? 6.621 21.516 21.469 1 94.56 209 PRO B CA 1
ATOM 4254 C C . PRO B 1 209 ? 6.059 21.672 22.875 1 94.56 209 PRO B C 1
ATOM 4256 O O . PRO B 1 209 ? 6.668 21.203 23.844 1 94.56 209 PRO B O 1
ATOM 4259 N N . PRO B 1 210 ? 5.043 22.344 22.969 1 94.69 210 PRO B N 1
ATOM 4260 C CA . PRO B 1 210 ? 4.203 22.906 21.906 1 94.69 210 PRO B CA 1
ATOM 4261 C C . PRO B 1 210 ? 4.578 24.344 21.562 1 94.69 210 PRO B C 1
ATOM 4263 O O . PRO B 1 210 ? 3.814 25.047 20.891 1 94.69 210 PRO B O 1
ATOM 4266 N N . CYS B 1 211 ? 5.742 24.875 21.984 1 96.38 211 CYS B N 1
ATOM 4267 C CA . CYS B 1 211 ? 6.105 26.266 21.781 1 96.38 211 CYS B CA 1
ATOM 4268 C C . CYS B 1 211 ? 6.828 26.469 20.453 1 96.38 211 CYS B C 1
ATOM 4270 O O . CYS B 1 211 ? 6.832 27.562 19.906 1 96.38 211 CYS B O 1
ATOM 4272 N N . ALA B 1 212 ? 7.453 25.406 20.016 1 96.5 212 ALA B N 1
ATOM 4273 C CA . ALA B 1 212 ? 8.25 25.469 18.797 1 96.5 212 ALA B CA 1
ATOM 4274 C C . ALA B 1 212 ? 8.391 24.078 18.172 1 96.5 212 ALA B C 1
ATOM 4276 O O . ALA B 1 212 ? 8.25 23.062 18.859 1 96.5 212 ALA B O 1
ATOM 4277 N N . GLY B 1 213 ? 8.664 24.109 16.891 1 96 213 GLY B N 1
ATOM 4278 C CA . GLY B 1 213 ? 8.953 22.844 16.219 1 96 213 GLY B CA 1
ATOM 4279 C C . GLY B 1 213 ? 7.801 21.859 16.266 1 96 213 GLY B C 1
ATOM 4280 O O . GLY B 1 213 ? 8 20.688 16.562 1 96 213 GLY B O 1
ATOM 4281 N N . PHE B 1 214 ? 6.605 22.375 16.062 1 97.25 214 PHE B N 1
ATOM 4282 C CA . PHE B 1 214 ? 5.41 21.562 16.266 1 97.25 214 PHE B CA 1
ATOM 4283 C C . PHE B 1 214 ? 4.406 21.797 15.148 1 97.25 214 PHE B C 1
ATOM 4285 O O . PHE B 1 214 ? 4.227 22.922 14.688 1 97.25 214 PHE B O 1
ATOM 4292 N N . VAL B 1 215 ? 3.787 20.719 14.719 1 98.31 215 VAL B N 1
ATOM 4293 C CA . VAL B 1 215 ? 2.557 20.75 13.938 1 98.31 215 VAL B CA 1
ATOM 4294 C C . VAL B 1 215 ? 1.537 19.797 14.539 1 98.31 215 VAL B C 1
ATOM 4296 O O . VAL B 1 215 ? 1.903 18.859 15.266 1 98.31 215 VAL B O 1
ATOM 4299 N N . GLU B 1 216 ? 0.312 20.078 14.273 1 96.94 216 GLU B N 1
ATOM 4300 C CA . GLU B 1 216 ? -0.762 19.172 14.68 1 96.94 216 GLU B CA 1
ATOM 4301 C C . GLU B 1 216 ? -1.016 18.109 13.625 1 96.94 216 GLU B C 1
ATOM 4303 O O . GLU B 1 216 ? -0.844 18.359 12.43 1 96.94 216 GLU B O 1
ATOM 4308 N N . MET B 1 217 ? -1.493 16.938 13.992 1 95.38 217 MET B N 1
ATOM 4309 C CA . MET B 1 217 ? -1.59 15.789 13.094 1 95.38 217 MET B CA 1
ATOM 4310 C C . MET B 1 217 ? -2.875 15.844 12.273 1 95.38 217 MET B C 1
ATOM 4312 O O . MET B 1 217 ? -3.199 14.898 11.547 1 95.38 217 MET B O 1
ATOM 4316 N N . MET B 1 218 ? -3.598 16.938 12.266 1 96.31 218 MET B N 1
ATOM 4317 C CA . MET B 1 218 ? -4.84 17.047 11.5 1 96.31 218 MET B CA 1
ATOM 4318 C C . MET B 1 218 ? -4.559 17.391 10.047 1 96.31 218 MET B C 1
ATOM 4320 O O . MET B 1 218 ? -5.262 16.938 9.148 1 96.31 218 MET B O 1
ATOM 4324 N N . ALA B 1 219 ? -3.559 18.234 9.805 1 98.31 219 ALA B N 1
ATOM 4325 C CA . ALA B 1 219 ? -3.258 18.641 8.43 1 98.31 219 ALA B CA 1
ATOM 4326 C C . ALA B 1 219 ? -1.752 18.766 8.219 1 98.31 219 ALA B C 1
ATOM 4328 O O . ALA B 1 219 ? -1.279 19.781 7.695 1 98.31 219 ALA B O 1
ATOM 4329 N N . PRO B 1 220 ? -1.045 17.781 8.516 1 98.75 220 PRO B N 1
ATOM 4330 C CA . PRO B 1 220 ? 0.406 17.875 8.336 1 98.75 220 PRO B CA 1
ATOM 4331 C C . PRO B 1 220 ? 0.834 17.672 6.883 1 98.75 220 PRO B C 1
ATOM 4333 O O . PRO B 1 220 ? 0.152 16.984 6.125 1 98.75 220 PRO B O 1
ATOM 4336 N N . VAL B 1 221 ? 1.937 18.328 6.543 1 98.81 221 VAL B N 1
ATOM 4337 C CA . VAL B 1 221 ? 2.645 18.125 5.285 1 98.81 221 VAL B CA 1
ATOM 4338 C C . VAL B 1 221 ? 4.098 17.75 5.566 1 98.81 221 VAL B C 1
ATOM 4340 O O . VAL B 1 221 ? 4.801 18.469 6.285 1 98.81 221 VAL B O 1
ATOM 4343 N N . PHE B 1 222 ? 4.52 16.656 5.027 1 98.75 222 PHE B N 1
ATOM 4344 C CA . PHE B 1 222 ? 5.871 16.141 5.238 1 98.75 222 PHE B CA 1
ATOM 4345 C C . PHE B 1 222 ? 6.668 16.172 3.939 1 98.75 222 PHE B C 1
ATOM 4347 O O . PHE B 1 222 ? 6.141 15.844 2.875 1 98.75 222 PHE B O 1
ATOM 4354 N N . SER B 1 223 ? 7.941 16.625 4.035 1 98.25 223 SER B N 1
ATOM 4355 C CA . SER B 1 223 ? 8.852 16.172 2.988 1 98.25 223 SER B CA 1
ATOM 4356 C C . SER B 1 223 ? 9 14.656 3.002 1 98.25 223 SER B C 1
ATOM 4358 O O . SER B 1 223 ? 8.688 14.008 4 1 98.25 223 SER B O 1
ATOM 4360 N N . ILE B 1 224 ? 9.484 14.109 1.942 1 97.06 224 ILE B N 1
ATOM 4361 C CA . ILE B 1 224 ? 9.586 12.656 1.867 1 97.06 224 ILE B CA 1
ATOM 4362 C C . ILE B 1 224 ? 10.609 12.156 2.883 1 97.06 224 ILE B C 1
ATOM 4364 O O . ILE B 1 224 ? 10.445 11.086 3.465 1 97.06 224 ILE B O 1
ATOM 4368 N N . ALA B 1 225 ? 11.688 12.922 3.121 1 97.81 225 ALA B N 1
ATOM 4369 C CA . ALA B 1 225 ? 12.664 12.531 4.129 1 97.81 225 ALA B CA 1
ATOM 4370 C C . ALA B 1 225 ? 12.047 12.508 5.523 1 97.81 225 ALA B C 1
ATOM 4372 O O . ALA B 1 225 ? 12.25 11.562 6.289 1 97.81 225 ALA B O 1
ATOM 4373 N N . SER B 1 226 ? 11.266 13.516 5.824 1 98.69 226 SER B N 1
ATOM 4374 C CA . SER B 1 226 ? 10.617 13.586 7.129 1 98.69 226 SER B CA 1
ATOM 4375 C C . SER B 1 226 ? 9.539 12.516 7.266 1 98.69 226 SER B C 1
ATOM 4377 O O . SER B 1 226 ? 9.344 11.953 8.344 1 98.69 226 SER B O 1
ATOM 4379 N N . TRP B 1 227 ? 8.875 12.266 6.18 1 98.62 227 TRP B N 1
ATOM 4380 C CA . TRP B 1 227 ? 7.859 11.219 6.234 1 98.62 227 TRP B CA 1
ATOM 4381 C C . TRP B 1 227 ? 8.492 9.859 6.508 1 98.62 227 TRP B C 1
ATOM 4383 O O . TRP B 1 227 ? 7.965 9.07 7.297 1 98.62 227 TRP B O 1
ATOM 4393 N N . ARG B 1 228 ? 9.586 9.625 5.879 1 98.38 228 ARG B N 1
ATOM 4394 C CA . ARG B 1 228 ? 10.266 8.359 6.121 1 98.38 228 ARG B CA 1
ATOM 4395 C C . ARG B 1 228 ? 10.562 8.172 7.605 1 98.38 228 ARG B C 1
ATOM 4397 O O . ARG B 1 228 ? 10.305 7.102 8.164 1 98.38 228 ARG B O 1
ATOM 4404 N N . CYS B 1 229 ? 11.039 9.156 8.227 1 98.38 229 CYS B N 1
ATOM 4405 C CA . CYS B 1 229 ? 11.312 9.133 9.656 1 98.38 229 CYS B CA 1
ATOM 4406 C C . CYS B 1 229 ? 10.023 8.961 10.461 1 98.38 229 CYS B C 1
ATOM 4408 O O . CYS B 1 229 ? 9.922 8.07 11.297 1 98.38 229 CYS B O 1
ATOM 4410 N N . ALA B 1 230 ? 9.008 9.766 10.172 1 98.69 230 ALA B N 1
ATOM 4411 C CA . ALA B 1 230 ? 7.746 9.75 10.906 1 98.69 230 ALA B CA 1
ATOM 4412 C C . ALA B 1 230 ? 7.047 8.406 10.758 1 98.69 230 ALA B C 1
ATOM 4414 O O . ALA B 1 230 ? 6.488 7.879 11.727 1 98.69 230 ALA B O 1
ATOM 4415 N N . TRP B 1 231 ? 7.086 7.906 9.578 1 98.62 231 TRP B N 1
ATOM 4416 C CA . TRP B 1 231 ? 6.465 6.605 9.328 1 98.62 231 TRP B CA 1
ATOM 4417 C C . TRP B 1 231 ? 7.035 5.543 10.266 1 98.62 231 TRP B C 1
ATOM 4419 O O . TRP B 1 231 ? 6.293 4.711 10.789 1 98.62 231 TRP B O 1
ATOM 4429 N N . HIS B 1 232 ? 8.367 5.531 10.5 1 98.38 232 HIS B N 1
ATOM 4430 C CA . HIS B 1 232 ? 9.023 4.547 11.352 1 98.38 232 HIS B CA 1
ATOM 4431 C C . HIS B 1 232 ? 8.75 4.828 12.828 1 98.38 232 HIS B C 1
ATOM 4433 O O . HIS B 1 232 ? 8.945 3.955 13.68 1 98.38 232 HIS B O 1
ATOM 4439 N N . MET B 1 233 ? 8.273 6.039 13.133 1 98.44 233 MET B N 1
ATOM 4440 C CA . MET B 1 233 ? 7.898 6.383 14.5 1 98.44 233 MET B CA 1
ATOM 4441 C C . MET B 1 233 ? 6.469 5.949 14.797 1 98.44 233 MET B C 1
ATOM 4443 O O . MET B 1 233 ? 6.16 5.543 15.922 1 98.44 233 MET B O 1
ATOM 4447 N N . ILE B 1 234 ? 5.594 6.004 13.781 1 98.31 234 ILE B N 1
ATOM 4448 C CA . ILE B 1 234 ? 4.195 5.609 13.922 1 98.31 234 ILE B CA 1
ATOM 4449 C C . ILE B 1 234 ? 4.109 4.121 14.242 1 98.31 234 ILE B C 1
ATOM 4451 O O . ILE B 1 234 ? 4.746 3.297 13.578 1 98.31 234 ILE B O 1
ATOM 4455 N N . GLN B 1 235 ? 3.346 3.873 15.281 1 97.69 235 GLN B N 1
ATOM 4456 C CA . GLN B 1 235 ? 3.211 2.5 15.758 1 97.69 235 GLN B CA 1
ATOM 4457 C C . GLN B 1 235 ? 2.057 1.785 15.055 1 97.69 235 GLN B C 1
ATOM 4459 O O . GLN B 1 235 ? 0.99 2.367 14.859 1 97.69 235 GLN B O 1
ATOM 4464 N N . ASN B 1 236 ? 2.266 0.561 14.812 1 95.44 236 ASN B N 1
ATOM 4465 C CA . ASN B 1 236 ? 1.282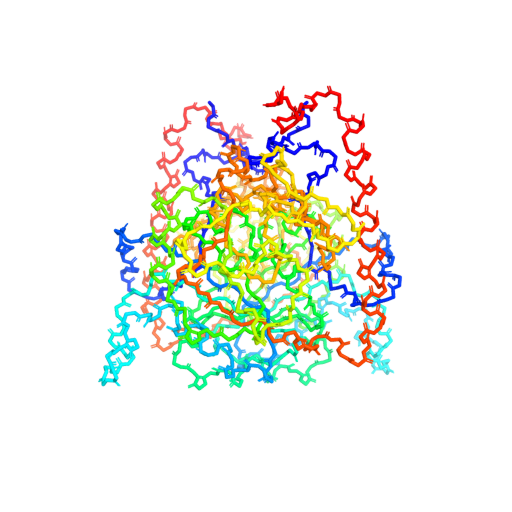 -0.226 14.078 1 95.44 236 ASN B CA 1
ATOM 4466 C C . ASN B 1 236 ? -0.007 -0.4 14.875 1 95.44 236 ASN B C 1
ATOM 4468 O O . ASN B 1 236 ? -1.102 -0.365 14.305 1 95.44 236 ASN B O 1
ATOM 4472 N N . ASP B 1 237 ? 0.128 -0.566 16.156 1 95.12 237 ASP B N 1
ATOM 4473 C CA . ASP B 1 237 ? -1.009 -0.94 16.984 1 95.12 237 ASP B CA 1
ATOM 4474 C C . ASP B 1 237 ? -1.672 0.292 17.594 1 95.12 237 ASP B C 1
ATOM 4476 O O . ASP B 1 237 ? -2.744 0.195 18.203 1 95.12 237 ASP B O 1
ATOM 4480 N N . LEU B 1 238 ? -1.062 1.404 17.484 1 96.75 238 LEU B N 1
ATOM 4481 C CA . LEU B 1 238 ? -1.639 2.654 17.969 1 96.75 238 LEU B CA 1
ATOM 4482 C C . LEU B 1 238 ? -2.227 3.463 16.828 1 96.75 238 LEU B C 1
ATOM 4484 O O . LEU B 1 238 ? -1.521 4.254 16.188 1 96.75 238 LEU B O 1
ATOM 4488 N N . VAL B 1 239 ? -3.523 3.357 16.594 1 95.88 239 VAL B N 1
ATOM 4489 C CA . VAL B 1 239 ? -4.105 3.746 15.32 1 95.88 239 VAL B CA 1
ATOM 4490 C C . VAL B 1 239 ? -4.617 5.184 15.398 1 95.88 239 VAL B C 1
ATOM 4492 O O . VAL B 1 239 ? -4.992 5.77 14.383 1 95.88 239 VAL B O 1
ATOM 4495 N N . HIS B 1 240 ? -4.574 5.797 16.594 1 95.5 240 HIS B N 1
ATOM 4496 C CA . HIS B 1 240 ? -4.957 7.199 16.703 1 95.5 240 HIS B CA 1
ATOM 4497 C C . HIS B 1 240 ? -3.736 8.109 16.656 1 95.5 240 HIS B C 1
ATOM 4499 O O . HIS B 1 240 ? -3.863 9.32 16.438 1 95.5 240 HIS B O 1
ATOM 4505 N N . ALA B 1 241 ? -2.57 7.598 16.906 1 96 241 ALA B N 1
ATOM 4506 C CA . ALA B 1 241 ? -1.262 8.227 16.75 1 96 241 ALA B CA 1
ATOM 4507 C C . ALA B 1 241 ? -1.122 9.438 17.672 1 96 241 ALA B C 1
ATOM 4509 O O . ALA B 1 241 ? -0.373 10.367 17.375 1 96 241 ALA B O 1
ATOM 4510 N N . TRP B 1 242 ? -1.935 9.43 18.734 1 96.12 242 TRP B N 1
ATOM 4511 C CA . TRP B 1 242 ? -1.731 10.508 19.688 1 96.12 242 TRP B CA 1
ATOM 4512 C C . TRP B 1 242 ? -0.336 10.445 20.297 1 96.12 242 TRP B C 1
ATOM 4514 O O . TRP B 1 242 ? 0.145 9.359 20.641 1 96.12 242 TRP B O 1
ATOM 4524 N N . GLY B 1 243 ? 0.314 11.578 20.359 1 96.75 243 GLY B N 1
ATOM 4525 C CA . GLY B 1 243 ? 1.634 11.672 20.969 1 96.75 243 GLY B CA 1
ATOM 4526 C C . GLY B 1 243 ? 2.754 11.742 19.953 1 96.75 243 GLY B C 1
ATOM 4527 O O . GLY B 1 243 ? 3.84 12.242 20.234 1 96.75 243 GLY B O 1
ATOM 4528 N N . VAL B 1 244 ? 2.486 11.281 18.75 1 97.81 244 VAL B N 1
ATOM 4529 C CA . VAL B 1 244 ? 3.504 11.266 17.703 1 97.81 244 VAL B CA 1
ATOM 4530 C C . VAL B 1 244 ? 3.898 12.695 17.344 1 97.81 244 VAL B C 1
ATOM 4532 O O . VAL B 1 244 ? 5.07 12.969 17.078 1 97.81 244 VAL B O 1
ATOM 4535 N N . ASP B 1 245 ? 2.939 13.578 17.359 1 96.75 245 ASP B N 1
ATOM 4536 C CA . ASP B 1 245 ? 3.172 14.969 16.969 1 96.75 245 ASP B CA 1
ATOM 4537 C C . ASP B 1 245 ? 4.223 15.625 17.859 1 96.75 245 ASP B C 1
ATOM 4539 O O . ASP B 1 245 ? 5.031 16.422 17.391 1 96.75 245 ASP B O 1
ATOM 4543 N N . PHE B 1 246 ? 4.312 15.219 19.094 1 97 246 PHE B N 1
ATOM 4544 C CA . PHE B 1 246 ? 5.234 15.852 20.031 1 97 246 PHE B CA 1
ATOM 4545 C C . PHE B 1 246 ? 6.652 15.336 19.828 1 97 246 PHE B C 1
ATOM 4547 O O . PHE B 1 246 ? 7.609 15.922 20.328 1 97 246 PHE B O 1
ATOM 4554 N N . GLN B 1 247 ? 6.789 14.32 19.062 1 97.81 247 GLN B N 1
ATOM 4555 C CA . GLN B 1 247 ? 8.117 13.758 18.828 1 97.81 247 GLN B CA 1
ATOM 4556 C C . GLN B 1 247 ? 8.562 13.977 17.391 1 97.81 247 GLN B C 1
ATOM 4558 O O . GLN B 1 247 ? 9.68 13.594 17.016 1 97.81 247 GLN B O 1
ATOM 4563 N N . LEU B 1 248 ? 7.793 14.695 16.562 1 98.25 248 LEU B N 1
ATOM 4564 C CA . LEU B 1 248 ? 8.094 14.906 15.148 1 98.25 248 LEU B CA 1
ATOM 4565 C C . LEU B 1 248 ? 9.375 15.719 14.977 1 98.25 248 LEU B C 1
ATOM 4567 O O . LEU B 1 248 ? 9.961 15.734 13.898 1 98.25 248 LEU B O 1
ATOM 4571 N N . GLY B 1 249 ? 9.789 16.422 16 1 97.88 249 GLY B N 1
ATOM 4572 C CA . GLY B 1 249 ? 11.031 17.172 15.938 1 97.88 249 GLY B CA 1
ATOM 4573 C C . GLY B 1 249 ? 12.219 16.328 15.523 1 97.88 249 GLY B C 1
ATOM 4574 O O . GLY B 1 249 ? 13.133 16.812 14.859 1 97.88 249 GLY B O 1
ATOM 4575 N N . TYR B 1 250 ? 12.211 15.086 15.883 1 97.81 250 TYR B N 1
ATOM 4576 C CA . TYR B 1 250 ? 13.305 14.18 15.555 1 97.81 250 TYR B CA 1
ATOM 4577 C C . TYR B 1 250 ? 13.281 13.812 14.078 1 97.81 250 TYR B C 1
ATOM 4579 O O . TYR B 1 250 ? 14.25 13.25 13.555 1 97.81 250 TYR B O 1
ATOM 4587 N N . CYS B 1 251 ? 12.172 14.18 13.422 1 98.25 251 CYS B N 1
ATOM 4588 C CA . CYS B 1 251 ? 12.031 13.898 12 1 98.25 251 CYS B CA 1
ATOM 4589 C C . CYS B 1 251 ? 12.125 15.18 11.18 1 98.25 251 CYS B C 1
ATOM 4591 O O . CYS B 1 251 ? 11.773 15.195 10 1 98.25 251 CYS B O 1
ATOM 4593 N N . GLY B 1 252 ? 12.578 16.234 11.758 1 97.81 252 GLY B N 1
ATOM 4594 C CA . GLY B 1 252 ? 12.625 17.531 11.125 1 97.81 252 GLY B CA 1
ATOM 4595 C C . GLY B 1 252 ? 13.836 17.719 10.227 1 97.81 252 GLY B C 1
ATOM 4596 O O . GLY B 1 252 ? 14.008 18.781 9.617 1 97.81 252 GLY B O 1
ATOM 4597 N N . GLN B 1 253 ? 14.719 16.672 10.109 1 97.06 253 GLN B N 1
ATOM 4598 C CA . GLN B 1 253 ? 15.898 16.719 9.25 1 97.06 253 GLN B CA 1
ATOM 4599 C C . GLN B 1 253 ? 16.844 17.844 9.68 1 97.06 253 GLN B C 1
ATOM 4601 O O . GLN B 1 253 ? 17.406 18.547 8.836 1 97.06 253 GLN B O 1
ATOM 4606 N N . GLY B 1 254 ? 17.016 18.031 10.914 1 95.25 254 GLY B N 1
ATOM 4607 C CA . GLY B 1 254 ? 17.844 19.062 11.492 1 95.25 254 GLY B CA 1
ATOM 4608 C C . GLY B 1 254 ? 17.203 19.75 12.688 1 95.25 254 GLY B C 1
ATOM 4609 O O . GLY B 1 254 ? 16.562 19.078 13.516 1 95.25 254 GLY B O 1
ATOM 4610 N N . ASP B 1 255 ? 17.438 21.016 12.789 1 96.62 255 ASP B N 1
ATOM 4611 C CA . ASP B 1 255 ? 16.891 21.797 13.891 1 96.62 255 ASP B CA 1
ATOM 4612 C C . ASP B 1 255 ? 15.391 22.031 13.688 1 96.62 255 ASP B C 1
ATOM 4614 O O . ASP B 1 255 ? 14.984 22.781 12.812 1 96.62 255 ASP B O 1
ATOM 4618 N N . PRO B 1 256 ? 14.648 21.375 14.586 1 97.5 256 PRO B N 1
ATOM 4619 C CA . PRO B 1 256 ? 13.203 21.484 14.383 1 97.5 256 PRO B CA 1
ATOM 4620 C C . PRO B 1 256 ? 12.695 22.922 14.508 1 97.5 256 PRO B C 1
ATOM 4622 O O . PRO B 1 256 ? 11.664 23.266 13.922 1 97.5 256 PRO B O 1
ATOM 4625 N N . THR B 1 257 ? 13.32 23.781 15.219 1 96.88 257 THR B N 1
ATOM 4626 C CA . THR B 1 257 ? 12.883 25.172 15.359 1 96.88 257 THR B CA 1
ATOM 4627 C C . THR B 1 257 ? 13.039 25.922 14.047 1 96.88 257 THR B C 1
ATOM 4629 O O . THR B 1 257 ? 12.484 27.016 13.883 1 96.88 257 THR B O 1
ATOM 4632 N N . LYS B 1 258 ? 13.742 25.297 13.156 1 97.69 258 LYS B N 1
ATOM 4633 C CA . LYS B 1 258 ? 13.945 25.906 11.844 1 97.69 258 LYS B CA 1
ATOM 4634 C C . LYS B 1 258 ? 13.188 25.141 10.758 1 97.69 258 LYS B C 1
ATOM 4636 O O . LYS B 1 258 ? 12.594 25.75 9.867 1 97.69 258 LYS B O 1
ATOM 4641 N N . SER B 1 259 ? 13.164 23.828 10.875 1 98.62 259 SER B N 1
ATOM 4642 C CA . SER B 1 259 ? 12.711 23 9.766 1 98.62 259 SER B CA 1
ATOM 4643 C C . SER B 1 259 ? 11.242 22.609 9.922 1 98.62 259 SER B C 1
ATOM 4645 O O . SER B 1 259 ? 10.648 22.031 9.008 1 98.62 259 SER B O 1
ATOM 4647 N N . ILE B 1 260 ? 10.617 22.875 11.062 1 98.75 260 ILE B N 1
ATOM 4648 C CA . ILE B 1 260 ? 9.195 22.625 11.297 1 98.75 260 ILE B CA 1
ATOM 4649 C C . ILE B 1 260 ? 8.469 23.938 11.547 1 98.75 260 ILE B C 1
ATOM 4651 O O . ILE B 1 260 ? 8.938 24.781 12.32 1 98.75 260 ILE B O 1
ATOM 4655 N N . GLY B 1 261 ? 7.281 24.172 10.867 1 98.75 261 GLY B N 1
ATOM 4656 C CA . GLY B 1 261 ? 6.617 25.453 11.07 1 98.75 261 GLY B CA 1
ATOM 4657 C C . GLY B 1 261 ? 5.203 25.484 10.523 1 98.75 261 GLY B C 1
ATOM 4658 O O . GLY B 1 261 ? 4.734 24.5 9.945 1 98.75 261 GLY B O 1
ATOM 4659 N N . ILE B 1 262 ? 4.617 26.516 10.734 1 98.81 262 ILE B N 1
ATOM 4660 C CA . ILE B 1 262 ? 3.242 26.828 10.359 1 98.81 262 ILE B CA 1
ATOM 4661 C C . ILE B 1 262 ? 3.23 27.859 9.242 1 98.81 262 ILE B C 1
ATOM 4663 O O . ILE B 1 262 ? 3.887 28.891 9.336 1 98.81 262 ILE B O 1
ATOM 4667 N N . VAL B 1 263 ? 2.529 27.562 8.203 1 98.94 263 VAL B N 1
ATOM 4668 C CA . VAL B 1 263 ? 2.459 28.484 7.074 1 98.94 263 VAL B CA 1
ATOM 4669 C C . VAL B 1 263 ? 1.267 29.422 7.246 1 98.94 263 VAL B C 1
ATOM 4671 O O . VAL B 1 263 ? 0.117 29.016 7.07 1 98.94 263 VAL B O 1
ATOM 4674 N N . ASP B 1 264 ? 1.555 30.609 7.438 1 98.81 264 ASP B N 1
ATOM 4675 C CA . ASP B 1 264 ? 0.539 31.625 7.715 1 98.81 264 ASP B CA 1
ATOM 4676 C C . ASP B 1 264 ? -0.129 32.094 6.426 1 98.81 264 ASP B C 1
ATOM 4678 O O . ASP B 1 264 ? -1.33 32.375 6.406 1 98.81 264 ASP B O 1
ATOM 4682 N N . ALA B 1 265 ? 0.62 32.188 5.445 1 98.56 265 ALA B N 1
ATOM 4683 C CA . ALA B 1 265 ? 0.15 32.781 4.191 1 98.56 265 ALA B CA 1
ATOM 4684 C C . ALA B 1 265 ? -0.907 31.875 3.539 1 98.56 265 ALA B C 1
ATOM 4686 O O . ALA B 1 265 ? -1.71 32.344 2.73 1 98.56 265 ALA B O 1
ATOM 4687 N N . GLU B 1 266 ? -0.843 30.594 3.756 1 98.12 266 GLU B N 1
ATOM 4688 C CA . GLU B 1 266 ? -1.849 29.625 3.348 1 98.12 266 GLU B CA 1
ATOM 4689 C C . GLU B 1 266 ? -2.479 28.938 4.559 1 98.12 266 GLU B C 1
ATOM 4691 O O . GLU B 1 266 ? -1.863 28.078 5.18 1 98.12 266 GLU B O 1
ATOM 4696 N N . TYR B 1 267 ? -3.777 29.328 4.871 1 98.56 267 TYR B N 1
ATOM 4697 C CA . TYR B 1 267 ? -4.367 28.875 6.121 1 98.56 267 TYR B CA 1
ATOM 4698 C C . TYR B 1 267 ? -5.703 28.188 5.871 1 98.56 267 TYR B C 1
ATOM 4700 O O . TYR B 1 267 ? -6.254 28.266 4.77 1 98.56 267 TYR B O 1
ATOM 4708 N N . ILE B 1 268 ? -6.152 27.484 6.875 1 98.81 268 ILE B N 1
ATOM 4709 C CA . ILE B 1 268 ? -7.344 26.656 6.734 1 98.81 268 ILE B CA 1
ATOM 4710 C C . ILE B 1 268 ? -8.203 26.781 7.988 1 98.81 268 ILE B C 1
ATOM 4712 O O . ILE B 1 268 ? -7.836 27.469 8.938 1 98.81 268 ILE B O 1
ATOM 4716 N N . VAL B 1 269 ? -9.422 26.188 7.859 1 98.69 269 VAL B N 1
ATOM 4717 C CA . VAL B 1 269 ? -10.32 26.047 9 1 98.69 269 VAL B CA 1
ATOM 4718 C C . VAL B 1 269 ? -10.398 24.578 9.414 1 98.69 269 VAL B C 1
ATOM 4720 O O . VAL B 1 269 ? -10.531 23.688 8.562 1 98.69 269 VAL B O 1
ATOM 4723 N N . HIS B 1 270 ? -10.133 24.328 10.641 1 98.5 270 HIS B N 1
ATOM 4724 C CA . HIS B 1 270 ? -10.43 23.016 11.203 1 98.5 270 HIS B CA 1
ATOM 4725 C C . HIS B 1 270 ? -11.781 23.016 11.898 1 98.5 270 HIS B C 1
ATOM 4727 O O . HIS B 1 270 ? -11.914 23.531 13.008 1 98.5 270 HIS B O 1
ATOM 4733 N N . TYR B 1 271 ? -12.734 22.328 11.336 1 97.12 271 TYR B N 1
ATOM 4734 C CA . TYR B 1 271 ? -14.102 22.375 11.852 1 97.12 271 TYR B CA 1
ATOM 4735 C C . TYR B 1 271 ? -14.25 21.5 13.086 1 97.12 271 TYR B C 1
ATOM 4737 O O . TYR B 1 271 ? -15.125 21.719 13.914 1 97.12 271 TYR B O 1
ATOM 4745 N N . GLY B 1 272 ? -13.461 20.516 13.195 1 93.81 272 GLY B N 1
ATOM 4746 C CA . GLY B 1 272 ? -13.508 19.656 14.367 1 93.81 272 GLY B CA 1
ATOM 4747 C C . GLY B 1 272 ? -14.734 18.766 14.398 1 93.81 272 GLY B C 1
ATOM 4748 O O . GLY B 1 272 ? -15.328 18.547 15.453 1 93.81 272 GLY B O 1
ATOM 4749 N N . LEU B 1 273 ? -15.109 18.234 13.266 1 92.69 273 LEU B N 1
ATOM 4750 C CA . LEU B 1 273 ? -16.297 17.406 13.18 1 92.69 273 LEU B CA 1
ATOM 4751 C C . LEU B 1 273 ? -16 15.977 13.641 1 92.69 273 LEU B C 1
ATOM 4753 O O . LEU B 1 273 ? -14.977 15.406 13.273 1 92.69 273 LEU B O 1
ATOM 4757 N N . PRO B 1 274 ? -16.891 15.367 14.461 1 88.69 274 PRO B N 1
ATOM 4758 C CA . PRO B 1 274 ? -16.719 13.977 14.875 1 88.69 274 PRO B CA 1
ATOM 4759 C C . PRO B 1 274 ? -17.156 12.977 13.805 1 88.69 274 PRO B C 1
ATOM 4761 O O . PRO B 1 274 ? -18.156 12.281 13.977 1 88.69 274 PRO B O 1
ATOM 4764 N N . THR B 1 275 ? -16.438 12.812 12.789 1 88.19 275 THR B N 1
ATOM 4765 C CA . THR B 1 275 ? -16.875 12.102 11.586 1 88.19 275 THR B CA 1
ATOM 4766 C C . THR B 1 275 ? -16.688 10.602 11.758 1 88.19 275 THR B C 1
ATOM 4768 O O . THR B 1 275 ? -17.578 9.82 11.422 1 88.19 275 THR B O 1
ATOM 4771 N N . LEU B 1 276 ? -15.617 10.141 12.242 1 88.94 276 LEU B N 1
ATOM 4772 C CA . LEU B 1 276 ? -15.383 8.727 12.516 1 88.94 276 LEU B CA 1
ATOM 4773 C C . LEU B 1 276 ? -15.602 8.414 13.992 1 88.94 276 LEU B C 1
ATOM 4775 O O . LEU B 1 276 ? -15.023 9.07 14.859 1 88.94 276 LEU B O 1
ATOM 4779 N N . GLY B 1 277 ? -16.469 7.488 14.258 1 81.38 277 GLY B N 1
ATOM 4780 C CA . GLY B 1 277 ? -16.719 7.051 15.625 1 81.38 277 GLY B CA 1
ATOM 4781 C C . GLY B 1 277 ? -17.547 8.031 16.422 1 81.38 277 GLY B C 1
ATOM 4782 O O . GLY B 1 277 ? -17.5 8.039 17.656 1 81.38 277 GLY B O 1
ATOM 4783 N N . GLY B 1 278 ? -18.234 8.914 15.734 1 76.25 278 GLY B N 1
ATOM 4784 C CA . GLY B 1 278 ? -19 9.945 16.422 1 76.25 278 GLY B CA 1
ATOM 4785 C C . GLY B 1 278 ? -20 9.391 17.406 1 76.25 278 GLY B C 1
ATOM 4786 O O . GLY B 1 278 ? -20.172 9.93 18.5 1 76.25 278 GLY B O 1
ATOM 4787 N N . LEU B 1 279 ? -20.484 8.258 17.078 1 75.81 279 LEU B N 1
ATOM 4788 C CA . LEU B 1 279 ? -21.5 7.656 17.953 1 75.81 279 LEU B CA 1
ATOM 4789 C C . LEU B 1 279 ? -20.859 7.113 19.219 1 75.81 279 LEU B C 1
ATOM 4791 O O . LEU B 1 279 ? -21.547 6.918 20.234 1 75.81 279 LEU B O 1
ATOM 4795 N N . VAL B 1 280 ? -19.656 6.914 19.156 1 82.5 280 VAL B N 1
ATOM 4796 C CA . VAL B 1 280 ? -18.922 6.398 20.312 1 82.5 280 VAL B CA 1
ATOM 4797 C C . VAL B 1 280 ? -17.734 7.309 20.625 1 82.5 280 VAL B C 1
ATOM 4799 O O . VAL B 1 280 ? -16.672 6.836 21.016 1 82.5 280 VAL B O 1
ATOM 4802 N N . ALA B 1 281 ? -18.016 8.531 20.469 1 86.81 281 ALA B N 1
ATOM 4803 C CA . ALA B 1 281 ? -16.953 9.531 20.547 1 86.81 281 ALA B CA 1
ATOM 4804 C C . ALA B 1 281 ? -16.203 9.422 21.875 1 86.81 281 ALA B C 1
ATOM 4806 O O . ALA B 1 281 ? -14.969 9.484 21.891 1 86.81 281 ALA B O 1
ATOM 4807 N N . LYS B 1 282 ? -16.906 9.258 22.891 1 90.25 282 LYS B N 1
ATOM 4808 C CA . LYS B 1 282 ? -16.281 9.172 24.203 1 90.25 282 LYS B CA 1
ATOM 4809 C C . LYS B 1 282 ? -15.344 7.965 24.297 1 90.25 282 LYS B C 1
ATOM 4811 O O . LYS B 1 282 ? -14.234 8.062 24.812 1 90.25 282 LYS B O 1
ATOM 4816 N N . LYS B 1 283 ? -15.812 6.879 23.781 1 91.75 283 LYS B N 1
ATOM 4817 C CA . LYS B 1 283 ? -15 5.664 23.797 1 91.75 283 LYS B CA 1
ATOM 4818 C C . LYS B 1 283 ? -13.766 5.816 22.922 1 91.75 283 LYS B C 1
ATOM 4820 O O . LYS B 1 283 ? -12.688 5.316 23.266 1 91.75 283 LYS B O 1
ATOM 4825 N N . VAL B 1 284 ? -13.922 6.48 21.859 1 93.06 284 VAL B N 1
ATOM 4826 C CA . VAL B 1 284 ? -12.797 6.738 20.969 1 93.06 284 VAL B CA 1
ATOM 4827 C C . VAL B 1 284 ? -11.781 7.641 21.672 1 93.06 284 VAL B C 1
ATOM 4829 O O . VAL B 1 284 ? -10.578 7.379 21.625 1 93.06 284 VAL B O 1
ATOM 4832 N N . ARG B 1 285 ? -12.234 8.625 22.344 1 92.75 285 ARG B N 1
ATOM 4833 C CA . ARG B 1 285 ? -11.359 9.539 23.078 1 92.75 285 ARG B CA 1
ATOM 4834 C C . ARG B 1 285 ? -10.602 8.812 24.172 1 92.75 285 ARG B C 1
ATOM 4836 O O . ARG B 1 285 ? -9.398 9.031 24.359 1 92.75 285 ARG B O 1
ATOM 4843 N N . ASN B 1 286 ? -11.352 7.977 24.812 1 94.56 286 ASN B N 1
ATOM 4844 C CA . ASN B 1 286 ? -10.711 7.195 25.875 1 94.56 286 ASN B CA 1
ATOM 4845 C C . ASN B 1 286 ? -9.594 6.312 25.312 1 94.56 286 ASN B C 1
ATOM 4847 O O . ASN B 1 286 ? -8.508 6.246 25.875 1 94.56 286 ASN B O 1
ATOM 4851 N N . ARG B 1 287 ? -9.922 5.684 24.266 1 95.19 287 ARG B N 1
ATOM 4852 C CA . ARG B 1 287 ? -8.914 4.852 23.625 1 95.19 287 ARG B CA 1
ATOM 4853 C C . ARG B 1 287 ? -7.727 5.691 23.172 1 95.19 287 ARG B C 1
ATOM 4855 O O . ARG B 1 287 ? -6.578 5.258 23.266 1 95.19 287 ARG B O 1
ATOM 4862 N N . SER B 1 288 ? -7.953 6.855 22.688 1 95.19 288 SER B N 1
ATOM 4863 C CA . SER B 1 288 ? -6.895 7.758 22.25 1 95.19 288 SER B CA 1
ATOM 4864 C C . SER B 1 288 ? -5.969 8.125 23.406 1 95.19 288 SER B C 1
ATOM 4866 O O . SER B 1 288 ? -4.746 8.164 23.25 1 95.19 288 SER B O 1
ATOM 4868 N N . TYR B 1 289 ? -6.551 8.297 24.562 1 96.62 289 TYR B N 1
ATOM 4869 C CA . TYR B 1 289 ? -5.75 8.602 25.75 1 96.62 289 TYR B CA 1
ATOM 4870 C C . TYR B 1 289 ? -4.906 7.406 26.156 1 96.62 289 TYR B C 1
ATOM 4872 O O . TYR B 1 289 ? -3.744 7.562 26.547 1 96.62 289 TYR B O 1
ATOM 4880 N N . VAL B 1 290 ? -5.516 6.293 26.062 1 97.12 290 VAL B N 1
ATOM 4881 C CA . VAL B 1 290 ? -4.777 5.078 26.391 1 97.12 290 VAL B CA 1
ATOM 4882 C C . VAL B 1 290 ? -3.59 4.922 25.453 1 97.12 290 VAL B C 1
ATOM 4884 O O . VAL B 1 290 ? -2.469 4.66 25.891 1 97.12 290 VAL B O 1
ATOM 4887 N N . GLU B 1 291 ? -3.787 5.141 24.172 1 97.56 291 GLU B N 1
ATOM 4888 C CA . GLU B 1 291 ? -2.723 5.023 23.188 1 97.56 291 GLU B CA 1
ATOM 4889 C C . GLU B 1 291 ? -1.643 6.078 23.406 1 97.56 291 GLU B C 1
ATOM 4891 O O . GLU B 1 291 ? -0.455 5.809 23.203 1 97.56 291 GLU B O 1
ATOM 4896 N N . LEU B 1 292 ? -2.066 7.207 23.797 1 97.88 292 LEU B N 1
ATOM 4897 C CA . LEU B 1 292 ? -1.11 8.258 24.125 1 97.88 292 LEU B CA 1
ATOM 4898 C C . LEU B 1 292 ? -0.155 7.805 25.219 1 97.88 292 LEU B C 1
ATOM 4900 O O . LEU B 1 292 ? 1.062 7.949 25.094 1 97.88 292 LEU B O 1
ATOM 4904 N N . GLU B 1 293 ? -0.703 7.262 26.219 1 98.19 293 GLU B N 1
ATOM 4905 C CA . GLU B 1 293 ? 0.119 6.824 27.344 1 98.19 293 GLU B CA 1
ATOM 4906 C C . GLU B 1 293 ? 1.033 5.668 26.938 1 98.19 293 GLU B C 1
ATOM 4908 O O . GLU B 1 293 ? 2.193 5.617 27.359 1 98.19 293 GLU B O 1
ATOM 4913 N N . ILE B 1 294 ? 0.494 4.793 26.172 1 97.88 294 ILE B N 1
ATOM 4914 C CA . ILE B 1 294 ? 1.316 3.691 25.672 1 97.88 294 ILE B CA 1
ATOM 4915 C C . ILE B 1 294 ? 2.486 4.246 24.859 1 97.88 294 ILE B C 1
ATOM 4917 O O . ILE B 1 294 ? 3.631 3.822 25.047 1 97.88 294 ILE B O 1
ATOM 4921 N N . PHE B 1 295 ? 2.242 5.145 24.047 1 98.56 295 PHE B N 1
ATOM 4922 C CA . PHE B 1 295 ? 3.287 5.719 23.203 1 98.56 295 PHE B CA 1
ATOM 4923 C C . PHE B 1 295 ? 4.34 6.422 24.062 1 98.56 295 PHE B C 1
ATOM 4925 O O . PHE B 1 295 ? 5.539 6.238 23.844 1 98.56 295 PHE B O 1
ATOM 4932 N N . LYS B 1 296 ? 3.896 7.207 24.938 1 98.44 296 LYS B N 1
ATOM 4933 C CA . LYS B 1 296 ? 4.82 7.898 25.844 1 98.44 296 LYS B CA 1
ATOM 4934 C C . LYS B 1 296 ? 5.73 6.906 26.562 1 98.44 296 LYS B C 1
ATOM 4936 O O . LYS B 1 296 ? 6.934 7.133 26.672 1 98.44 296 LYS B O 1
ATOM 4941 N N . ASN B 1 297 ? 5.145 5.895 27.047 1 98.56 297 ASN B N 1
ATOM 4942 C CA . ASN B 1 297 ? 5.918 4.875 27.75 1 98.56 297 ASN B CA 1
ATOM 4943 C C . ASN B 1 297 ? 6.914 4.188 26.828 1 98.56 297 ASN B C 1
ATOM 4945 O O . ASN B 1 297 ? 8.062 3.955 27.203 1 98.56 297 ASN B O 1
ATOM 4949 N N . ARG B 1 298 ? 6.469 3.904 25.625 1 98.38 298 ARG B N 1
ATOM 4950 C CA . ARG B 1 298 ? 7.375 3.299 24.641 1 98.38 298 ARG B CA 1
ATOM 4951 C C . ARG B 1 298 ? 8.547 4.227 24.328 1 98.38 298 ARG B C 1
ATOM 4953 O O . ARG B 1 298 ? 9.688 3.781 24.25 1 98.38 298 ARG B O 1
ATOM 4960 N N . TRP B 1 299 ? 8.234 5.465 24.156 1 98.12 299 TRP B N 1
ATOM 4961 C CA . TRP B 1 299 ? 9.281 6.438 23.875 1 98.12 299 TRP B CA 1
ATOM 4962 C C . TRP B 1 299 ? 10.289 6.492 25.016 1 98.12 299 TRP B C 1
ATOM 4964 O O . TRP B 1 299 ? 11.5 6.375 24.797 1 98.12 299 TRP B O 1
ATOM 4974 N N . ARG B 1 300 ? 9.805 6.613 26.203 1 97.81 300 ARG B N 1
ATOM 4975 C CA . ARG B 1 300 ? 10.68 6.707 27.375 1 97.81 300 ARG B CA 1
ATOM 4976 C C . ARG B 1 300 ? 11.555 5.465 27.5 1 97.81 300 ARG B C 1
ATOM 4978 O O . ARG B 1 300 ? 12.766 5.574 27.734 1 97.81 300 ARG B O 1
ATOM 4985 N N . SER B 1 301 ? 10.938 4.344 27.359 1 98.19 301 SER B N 1
ATOM 4986 C CA . SER B 1 301 ? 11.68 3.092 27.453 1 98.19 301 SER B CA 1
ATOM 4987 C C . SER B 1 301 ? 12.719 2.982 26.328 1 98.19 301 SER B C 1
ATOM 4989 O O . SER B 1 301 ? 13.828 2.494 26.547 1 98.19 301 SER B O 1
ATOM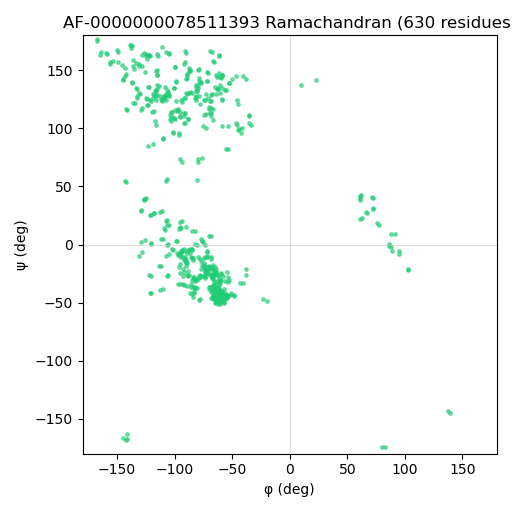 4991 N N . SER B 1 302 ? 12.305 3.475 25.156 1 97.75 302 SER B N 1
ATOM 4992 C CA . SER B 1 302 ? 13.219 3.41 24.016 1 97.75 302 SER B CA 1
ATOM 4993 C C . SER B 1 302 ? 14.438 4.301 24.234 1 97.75 302 SER B C 1
ATOM 4995 O O . SER B 1 302 ? 15.555 3.941 23.859 1 97.75 302 SER B O 1
ATOM 4997 N N . VAL B 1 303 ? 14.242 5.398 24.797 1 96.62 303 VAL B N 1
ATOM 4998 C CA . VAL B 1 303 ? 15.336 6.316 25.094 1 96.62 303 VAL B CA 1
ATOM 4999 C C . VAL B 1 303 ? 16.234 5.715 26.172 1 96.62 303 VAL B C 1
ATOM 5001 O O . VAL B 1 303 ? 17.453 5.688 26.031 1 96.62 303 VAL B O 1
ATOM 5004 N N . LYS B 1 304 ? 15.641 5.219 27.156 1 97.06 304 LYS B N 1
ATOM 5005 C CA . LYS B 1 304 ? 16.375 4.66 28.281 1 97.06 304 LYS B CA 1
ATOM 5006 C C . LYS B 1 304 ? 17.203 3.455 27.859 1 97.06 304 LYS B C 1
ATOM 5008 O O . LYS B 1 304 ? 18.344 3.293 28.312 1 97.06 304 LYS B O 1
ATOM 5013 N N . ASP B 1 305 ? 16.672 2.654 26.984 1 96.69 305 ASP B N 1
ATOM 5014 C CA . ASP B 1 305 ? 17.266 1.356 26.688 1 96.69 305 ASP B CA 1
ATOM 5015 C C . ASP B 1 305 ? 18.281 1.468 25.547 1 96.69 305 ASP B C 1
ATOM 5017 O O . ASP B 1 305 ? 19 0.516 25.25 1 96.69 305 ASP B O 1
ATOM 5021 N N . ASP B 1 306 ? 18.25 2.602 24.859 1 95.44 306 ASP B N 1
ATOM 5022 C CA . ASP B 1 306 ? 19.156 2.764 23.719 1 95.44 306 ASP B CA 1
ATOM 5023 C C . ASP B 1 306 ? 20.422 3.514 24.141 1 95.44 306 ASP B C 1
ATOM 5025 O O . ASP B 1 306 ? 20.516 4.734 23.969 1 95.44 306 ASP B O 1
ATOM 5029 N N . ASP B 1 307 ? 21.438 2.807 24.453 1 93.25 307 ASP B N 1
ATOM 5030 C CA . ASP B 1 307 ? 22.672 3.373 25 1 93.25 307 ASP B CA 1
ATOM 5031 C C . ASP B 1 307 ? 23.453 4.109 23.922 1 93.25 307 ASP B C 1
ATOM 5033 O O . ASP B 1 307 ? 24.297 4.961 24.219 1 93.25 307 ASP B O 1
ATOM 5037 N N . CYS B 1 308 ? 23.141 3.791 22.703 1 92.5 308 CYS B N 1
ATOM 5038 C CA . CYS B 1 308 ? 23.906 4.375 21.625 1 92.5 308 CYS B CA 1
ATOM 5039 C C . CYS B 1 308 ? 23.188 5.586 21.031 1 92.5 308 CYS B C 1
ATOM 5041 O O . CYS B 1 308 ? 23.75 6.305 20.203 1 92.5 308 CYS B O 1
ATOM 5043 N N . TRP B 1 309 ? 21.969 5.773 21.5 1 93.25 309 TRP B N 1
ATOM 5044 C CA . TRP B 1 309 ? 21.172 6.867 20.938 1 93.25 309 TRP B CA 1
ATOM 5045 C C . TRP B 1 309 ? 21.562 8.195 21.578 1 93.25 309 TRP B C 1
ATOM 5047 O O . TRP B 1 309 ? 21.719 8.289 22.797 1 93.25 309 TRP B O 1
ATOM 5057 N N . VAL B 1 310 ? 21.797 9.242 20.719 1 91.38 310 VAL B N 1
ATOM 5058 C CA . VAL B 1 310 ? 22.109 10.602 21.156 1 91.38 310 VAL B CA 1
ATOM 5059 C C . VAL B 1 310 ? 20.953 11.531 20.828 1 91.38 310 VAL B C 1
ATOM 5061 O O . VAL B 1 310 ? 20.469 11.562 19.703 1 91.38 310 VAL B O 1
ATOM 5064 N N . ASP B 1 311 ? 20.516 12.133 21.875 1 92.5 311 ASP B N 1
ATOM 5065 C CA . ASP B 1 311 ? 19.453 13.109 21.672 1 92.5 311 ASP B CA 1
ATOM 5066 C C . ASP B 1 311 ? 20 14.375 21 1 92.5 311 ASP B C 1
ATOM 5068 O O . ASP B 1 311 ? 20.469 15.281 21.688 1 92.5 311 ASP B O 1
ATOM 5072 N N . LEU B 1 312 ? 19.828 14.516 19.812 1 86.81 312 LEU B N 1
ATOM 5073 C CA . LEU B 1 312 ? 20.375 15.625 19.031 1 86.81 312 LEU B CA 1
ATOM 5074 C C . LEU B 1 312 ? 19.609 16.906 19.297 1 86.81 312 LEU B C 1
ATOM 5076 O O . LEU B 1 312 ? 20.094 18 19 1 86.81 312 LEU B O 1
ATOM 5080 N N . LEU B 1 313 ? 18.438 16.75 19.844 1 87.94 313 LEU B N 1
ATOM 5081 C CA . LEU B 1 313 ? 17.641 17.938 20.109 1 87.94 313 LEU B CA 1
ATOM 5082 C C . LEU B 1 313 ? 17.953 18.516 21.5 1 87.94 313 LEU B C 1
ATOM 5084 O O . LEU B 1 313 ? 17.672 19.672 21.766 1 87.94 313 LEU B O 1
ATOM 5088 N N . GLU B 1 314 ? 18.438 17.75 22.359 1 80.31 314 GLU B N 1
ATOM 5089 C CA . GLU B 1 314 ? 18.844 18.25 23.672 1 80.31 314 GLU B CA 1
ATOM 5090 C C . GLU B 1 314 ? 20.25 18.812 23.625 1 80.31 314 GLU B C 1
ATOM 5092 O O . GLU B 1 314 ? 20.578 19.734 24.391 1 80.31 314 GLU B O 1
ATOM 5097 N N . GLN B 1 315 ? 21.141 18.328 22.797 1 62.12 315 GLN B N 1
ATOM 5098 C CA . GLN B 1 315 ? 22.531 18.797 22.766 1 62.12 315 GLN B CA 1
ATOM 5099 C C . GLN B 1 315 ? 22.625 20.188 22.141 1 62.12 315 GLN B C 1
ATOM 5101 O O . GLN B 1 315 ? 23.562 20.938 22.406 1 62.12 315 GLN B O 1
ATOM 5106 N N . SER B 1 316 ? 21.75 20.547 21.312 1 48.09 316 SER B N 1
ATOM 5107 C CA . SER B 1 316 ? 21.828 21.859 20.703 1 48.09 316 SER B CA 1
ATOM 5108 C C . SER B 1 316 ? 21.531 22.969 21.719 1 48.09 316 SER B C 1
ATOM 5110 O O . SER B 1 316 ? 21.609 24.156 21.391 1 48.09 316 SER B O 1
ATOM 5112 N N . LYS B 1 317 ? 21.375 22.656 23.109 1 44.16 317 LYS B N 1
ATOM 5113 C CA . LYS B 1 317 ? 21.281 23.672 24.141 1 44.16 317 LYS B CA 1
ATOM 5114 C C . LYS B 1 317 ? 22.656 23.984 24.75 1 44.16 317 LYS B C 1
ATOM 5116 O O . LYS B 1 317 ? 23.5 23.094 24.859 1 44.16 317 LYS B O 1
#

pLDDT: mean 91.02, std 14.12, range [37.34, 98.94]